Protein 3SDE (pdb70)

Organism: Homo sapiens (NCBI:txid9606)

InterPro domains:
  IPR000504 RNA recognition motif domain [PF00076] (84-148)
  IPR000504 RNA recognition motif domain [PF00076] (158-216)
  IPR000504 RNA recognition motif domain [PS50102] (82-154)
  IPR000504 RNA recognition motif domain [PS50102] (156-237)
  IPR000504 RNA recognition motif domain [SM00360] (83-150)
  IPR000504 RNA recognition motif domain [SM00360] (157-233)
  IPR012677 Nucleotide-binding alpha-beta plait domain superfamily [G3DSA:3.30.70.330] (60-156)
  IPR012677 Nucleotide-binding alpha-beta plait domain superfamily [G3DSA:3.30.70.330] (158-245)
  IPR012975 NOPS [PF08075] (229-280)
  IPR034522 PSP1, RNA recognition motif 1 [cd12586] (81-151)
  IPR034523 PSP1, RNA recognition motif 2 [cd12589] (157-236)
  IPR035979 RNA-binding domain superfamily [SSF54928] (81-215)

Nearest PDB structures (foldseek):
  3sde-assembly1_A  TM=1.004E+00  e=4.144E-51  Homo sapiens
  5ifm-assembly5_J  TM=9.246E-01  e=3.815E-40  Homo sapiens
  7uk1-assembly1_B  TM=9.643E-01  e=5.139E-39  Homo sapiens
  7lru-assembly1_B-2  TM=8.686E-01  e=4.064E-40  Homo sapiens
  3sde-assembly1_B  TM=8.858E-01  e=1.079E-37  Homo sapiens

Solvent-accessible surface area: 27074 Å² total; per-residue (Å²): 202,84,121,35,23,56,51,124,81,48,83,68,59,14,18,44,0,46,0,55,0,4,62,0,4,74,86,5,54,87,130,50,0,101,131,37,2,112,153,7,20,137,29,69,46,31,93,25,45,123,111,168,3,61,0,40,0,48,0,48,0,44,0,4,0,21,7,0,20,32,64,22,39,38,49,111,45,147,108,91,69,3,103,0,42,48,13,97,18,33,3,10,6,20,0,68,22,6,10,90,20,0,0,23,74,16,0,53,112,0,0,57,93,7,16,96,8,12,58,6,2,0,13,6,32,124,171,41,132,33,59,14,91,3,18,0,6,0,54,45,116,76,19,7,124,77,0,56,116,132,2,50,123,18,0,0,0,8,2,52,46,13,74,0,2,41,19,62,87,55,130,48,97,40,79,79,34,9,40,32,34,162,134,27,147,100,47,154,100,14,100,122,20,52,127,66,80,22,45,47,6,118,90,86,59,64,42,78,99,14,0,52,95,2,59,58,15,28,86,71,32,121,107,50,68,95,74,11,56,120,62,18,129,109,25,76,113,149,11,67,67,80,4,92,53,12,104,89,109,78,113,153,161,127,254,136,138,184,67,58,44,13,108,2,34,0,45,0,3,67,4,3,131,90,15,66,77,128,53,0,79,138,31,2,112,172,11,41,149,33,22,73,12,114,11,64,140,146,138,27,57,0,25,0,38,0,47,55,46,22,50,0,6,33,0,24,32,58,21,23,52,57,110,26,127,88,75,87,1,45,0,78,57,5,77,58,50,3,2,2,30,0,80,37,18,26,137,57,2,0,21,84,8,0,76,97,0,0,59,85,3,28,132,15,69,90,14,3,2,23,8,30,80,180,43,143,81,37,23,100,0,12,0,12,0,44,26,111,84,13,5,132,108,0,45,85,95,5,84,143,19,7,2,0,2,0,32,58,8,35,1,3,35,16,62,88,64,107,46,71,34,70,98,54,5,14,26,54,160,116,10,115,94,74,138,110,8,104,105,21,55,119,80,81,24,43,49,3,113,94,83,46,40,46,60,74,24,0,49,94,15,44,58,16,39,90,69,61,114,107,46,40,42,78,8,69,138,55,2,126,123,11,36,90,123,5,73,152,62,1,99,94,63,148

CATH classification: 3.30.70.330 (+2 more: 3.30.70.330, 6.10.250.1170)

Secondary structure (DSSP, 8-state):
-----PPTTPPSS-GGGEEEEES--TT--HHHHHHHTGGG---SEEEEETTTTEEEEE-SSHHHHHHHHHHHTT-EETTEE-EEEEPPPSSEEEEES--TT--HHHHHHHHGGGS-EEEEEEEEETTS-EEEEEEEEESSHHHHHHHHHHHHHS-EESSSS--BPEEEEPP-EESSS---GGGS---HHHHHHHTSPSEEPPTTSHHHHHHHHHHHHHHHHHHHHHHHHHHHHHHHHHHHHHHHHHHHHHHHH--/-PPSS-GGGEEEEES--TT--HHHHHHHHGGGS-EEEEEEETTTTEEEEEESSHHHHHHHHHHHTT-EETTEE-EEEEPP-TTEEEEES--TT--HHHHHHHHTTSS-EEEEEEEEETTS-EEEEEEEEESSHHHHHHHHHHHHHS-EESSSS----EEEEPP-EE-SS---GGGS--SHHHHHHTSSPSEEPPTTSHHHHHHHHHHHHHHHHHHHHHHHHHHHHHHHHHHHHHHHHH-

GO terms:
  GO:0005515 protein binding (F, IPI)
  GO:0042382 paraspeckles (C, IDA)
  GO:0003723 RNA binding (F, IDA)
  GO:0140694 membraneless organelle assembly (P, IDA)
  GO:0002218 activation of innate immune response (P, IDA)
  GO:0016607 nuclear speck (C, EXP)
  GO:0001650 fibrillar center (C, IDA)
  GO:0005654 nucleoplasm (C, IDA)
  GO:0042382 paraspeckles (C, IPI)
  GO:0003723 RNA binding (F, HDA)

Structure (mmCIF, N/CA/C/O backbone):
data_3SDE
#
_entry.id   3SDE
#
_cell.length_a   90.900
_cell.length_b   67.180
_cell.length_c   94.080
_cell.angle_alpha   90.00
_cell.angle_beta   99.96
_cell.angle_gamma   90.00
#
_symmetry.space_group_name_H-M   'C 1 2 1'
#
loop_
_entity.id
_entity.type
_entity.pdbx_description
1 polymer 'Paraspeckle component 1'
2 polymer 'Non-POU domain-containing octamer-binding protein'
3 non-polymer 1,2-ETHANEDIOL
4 water water
#
loop_
_atom_site.group_PDB
_atom_site.id
_atom_site.type_symbol
_atom_site.label_atom_id
_atom_site.label_alt_id
_atom_site.label_comp_id
_atom_site.label_asym_id
_atom_site.label_entity_id
_atom_site.label_seq_id
_atom_site.pdbx_PDB_ins_code
_atom_site.Cartn_x
_atom_site.Cartn_y
_atom_site.Cartn_z
_atom_site.occupancy
_atom_site.B_iso_or_equiv
_atom_site.auth_seq_id
_atom_site.auth_comp_id
_atom_site.auth_asym_id
_atom_site.auth_atom_id
_atom_site.pdbx_PDB_model_num
ATOM 1 N N . ASP A 1 7 ? 31.960 63.399 3.943 1.00 45.94 66 ASP A N 1
ATOM 2 C CA . ASP A 1 7 ? 32.019 61.974 4.238 1.00 44.42 66 ASP A CA 1
ATOM 3 C C . ASP A 1 7 ? 33.321 61.606 4.945 1.00 43.40 66 ASP A C 1
ATOM 4 O O . ASP A 1 7 ? 34.409 62.053 4.565 1.00 42.98 66 ASP A O 1
ATOM 9 N N . ILE A 1 8 ? 33.177 60.781 5.981 1.00 34.71 67 ILE A N 1
ATOM 10 C CA . ILE A 1 8 ? 34.240 60.312 6.859 1.00 32.86 67 ILE A CA 1
ATOM 11 C C . ILE A 1 8 ? 34.749 58.938 6.402 1.00 35.03 67 ILE A C 1
ATOM 12 O O . ILE A 1 8 ? 33.982 58.087 5.961 1.00 33.63 67 ILE A O 1
ATOM 17 N N . LYS A 1 9 ? 36.054 58.729 6.515 1.00 32.06 68 LYS A N 1
ATOM 18 C CA . LYS A 1 9 ? 36.683 57.451 6.179 1.00 30.97 68 LYS A CA 1
ATOM 19 C C . LYS A 1 9 ? 36.187 56.357 7.162 1.00 32.52 68 LYS A C 1
ATOM 20 O O . LYS A 1 9 ? 35.925 56.660 8.333 1.00 30.91 68 LYS A O 1
ATOM 26 N N . SER A 1 10 ? 36.042 55.113 6.693 1.00 27.32 69 SER A N 1
ATOM 27 C CA . SER A 1 10 ? 35.630 54.008 7.575 1.00 26.63 69 SER A CA 1
ATOM 28 C C . SER A 1 10 ? 36.795 53.435 8.362 1.00 30.48 69 SER A C 1
ATOM 29 O O . SER A 1 10 ? 36.588 52.889 9.447 1.00 30.59 69 SER A O 1
ATOM 32 N N . PHE A 1 11 ? 38.019 53.499 7.791 1.00 24.88 70 PHE A N 1
ATOM 33 C CA . PHE A 1 11 ? 39.216 52.903 8.364 1.00 24.11 70 PHE A CA 1
ATOM 34 C C . PHE A 1 11 ? 39.061 51.402 8.572 1.00 25.85 70 PHE A C 1
ATOM 35 O O . PHE A 1 11 ? 39.690 50.828 9.450 1.00 23.73 70 PHE A O 1
ATOM 43 N N . LEU A 1 12 ? 38.243 50.741 7.720 1.00 23.66 71 LEU A N 1
ATOM 44 C CA . LEU A 1 12 ? 38.058 49.312 7.837 1.00 22.98 71 LEU A CA 1
ATOM 45 C C . LEU A 1 12 ? 39.347 48.642 7.411 1.00 29.09 71 LEU A C 1
ATOM 46 O O . LEU A 1 12 ? 40.000 49.126 6.491 1.00 30.44 71 LEU A O 1
ATOM 51 N N . LYS A 1 13 ? 39.742 47.575 8.098 1.00 25.39 72 LYS A N 1
ATOM 52 C CA . LYS A 1 13 ? 40.958 46.833 7.744 1.00 24.20 72 LYS A CA 1
ATOM 53 C C . LYS A 1 13 ? 40.589 45.747 6.711 1.00 30.23 72 LYS A C 1
ATOM 54 O O . LYS A 1 13 ? 39.398 45.424 6.590 1.00 27.95 72 LYS A O 1
ATOM 60 N N . PRO A 1 14 ? 41.561 45.176 5.941 1.00 30.39 73 PRO A N 1
ATOM 61 C CA . PRO A 1 14 ? 41.194 44.115 4.975 1.00 31.03 73 PRO A CA 1
ATOM 62 C C . PRO A 1 14 ? 40.507 42.929 5.652 1.00 32.63 73 PRO A C 1
ATOM 63 O O . PRO A 1 14 ? 41.040 42.380 6.626 1.00 32.62 73 PRO A O 1
ATOM 67 N N . GLY A 1 15 ? 39.326 42.587 5.156 1.00 30.13 74 GLY A N 1
ATOM 68 C CA . GLY A 1 15 ? 38.510 41.463 5.628 1.00 30.81 74 GLY A CA 1
ATOM 69 C C . GLY A 1 15 ? 37.712 41.733 6.889 1.00 34.42 74 GLY A C 1
ATOM 70 O O . GLY A 1 15 ? 37.070 40.820 7.430 1.00 33.51 74 GLY A O 1
ATOM 71 N N . GLU A 1 16 ? 37.799 42.975 7.425 1.00 28.93 75 GLU A N 1
ATOM 72 C CA . GLU A 1 16 ? 37.096 43.306 8.664 1.00 27.31 75 GLU A CA 1
ATOM 73 C C . GLU A 1 16 ? 35.594 43.425 8.447 1.00 26.80 75 GLU A C 1
ATOM 74 O O . GLU A 1 16 ? 35.161 44.110 7.516 1.00 26.24 75 GLU A O 1
ATOM 80 N N . LYS A 1 17 ? 34.801 42.802 9.324 1.00 23.98 76 LYS A N 1
ATOM 81 C CA . LYS A 1 17 ? 33.333 42.932 9.297 1.00 24.10 76 LYS A CA 1
ATOM 82 C C . LYS A 1 17 ? 32.946 44.271 9.947 1.00 30.14 76 LYS A C 1
ATOM 83 O O . LYS A 1 17 ? 33.693 44.766 10.799 1.00 31.67 76 LYS A O 1
ATOM 89 N N . THR A 1 18 ? 31.822 44.884 9.529 1.00 24.49 77 THR A N 1
ATOM 90 C CA . THR A 1 18 ? 31.462 46.209 10.035 1.00 24.76 77 THR A CA 1
ATOM 91 C C . THR A 1 18 ? 30.602 46.130 11.262 1.00 28.50 77 THR A C 1
ATOM 92 O O . THR A 1 18 ? 29.833 45.181 11.378 1.00 26.91 77 THR A O 1
ATOM 96 N N . TYR A 1 19 ? 30.640 47.178 12.116 1.00 25.10 78 TYR A N 1
ATOM 97 C CA . TYR A 1 19 ? 29.767 47.275 13.277 1.00 25.89 78 TYR A CA 1
ATOM 98 C C . TYR A 1 19 ? 29.739 45.973 14.097 1.00 29.11 78 TYR A C 1
ATOM 99 O O . TYR A 1 19 ? 28.678 45.445 14.425 1.00 28.48 78 TYR A O 1
ATOM 108 N N . THR A 1 20 ? 30.913 45.462 14.427 1.00 25.58 79 THR A N 1
ATOM 109 C CA . THR A 1 20 ? 30.990 44.251 15.258 1.00 25.27 79 THR A CA 1
ATOM 110 C C . THR A 1 20 ? 30.986 44.622 16.746 1.00 26.63 79 THR A C 1
ATOM 111 O O . THR A 1 20 ? 31.005 45.805 17.092 1.00 23.13 79 THR A O 1
ATOM 115 N N . GLN A 1 21 ? 31.018 43.612 17.654 1.00 25.15 80 GLN A N 1
ATOM 116 C CA . GLN A 1 21 ? 31.075 43.979 19.071 1.00 25.84 80 GLN A CA 1
ATOM 117 C C . GLN A 1 21 ? 32.414 44.616 19.393 1.00 28.42 80 GLN A C 1
ATOM 118 O O . GLN A 1 21 ? 32.516 45.388 20.340 1.00 27.88 80 GLN A O 1
ATOM 124 N N . ARG A 1 22 ? 33.436 44.359 18.552 1.00 25.05 81 ARG A N 1
ATOM 125 C CA . ARG A 1 22 ? 34.758 44.951 18.759 1.00 26.01 81 ARG A CA 1
ATOM 126 C C . ARG A 1 22 ? 34.754 46.448 18.441 1.00 27.84 81 ARG A C 1
ATOM 127 O O . ARG A 1 22 ? 35.737 47.130 18.731 1.00 28.24 81 ARG A O 1
ATOM 135 N N . CYS A 1 23 ? 33.638 46.960 17.861 1.00 22.69 82 CYS A N 1
ATOM 136 C CA . CYS A 1 23 ? 33.450 48.366 17.505 1.00 22.26 82 CYS A CA 1
ATOM 137 C C . CYS A 1 23 ? 32.577 49.097 18.562 1.00 25.43 82 CYS A C 1
ATOM 138 O O . CYS A 1 23 ? 32.181 50.253 18.362 1.00 24.88 82 CYS A O 1
ATOM 141 N N . ARG A 1 24 ? 32.198 48.388 19.600 1.00 22.75 83 ARG A N 1
ATOM 142 C CA . ARG A 1 24 ? 31.230 48.880 20.570 1.00 22.71 83 ARG A CA 1
ATOM 143 C C . ARG A 1 24 ? 31.919 49.457 21.746 1.00 25.69 83 ARG A C 1
ATOM 144 O O . ARG A 1 24 ? 32.829 48.842 22.341 1.00 24.35 83 ARG A O 1
ATOM 152 N N . LEU A 1 25 ? 31.488 50.659 22.087 1.00 21.04 84 LEU A N 1
ATOM 153 C CA . LEU A 1 25 ? 32.068 51.392 23.187 1.00 21.17 84 LEU A CA 1
ATOM 154 C C . LEU A 1 25 ? 31.086 51.586 24.274 1.00 26.54 84 LEU A C 1
ATOM 155 O O . LEU A 1 25 ? 29.945 51.950 24.006 1.00 25.62 84 LEU A O 1
ATOM 160 N N . PHE A 1 26 ? 31.555 51.388 25.511 1.00 23.70 85 PHE A N 1
ATOM 161 C CA . PHE A 1 26 ? 30.836 51.706 26.732 1.00 23.61 85 PHE A CA 1
ATOM 162 C C . PHE A 1 26 ? 31.246 53.155 27.038 1.00 27.48 85 PHE A C 1
ATOM 163 O O . PHE A 1 26 ? 32.429 53.506 26.944 1.00 25.55 85 PHE A O 1
ATOM 171 N N . VAL A 1 27 ? 30.271 53.991 27.416 1.00 24.93 86 VAL A N 1
ATOM 172 C CA . VAL A 1 27 ? 30.545 55.396 27.781 1.00 23.57 86 VAL A CA 1
ATOM 173 C C . VAL A 1 27 ? 29.878 55.624 29.140 1.00 29.04 86 VAL A C 1
ATOM 174 O O . VAL A 1 27 ? 28.657 55.496 29.237 1.00 29.41 86 VAL A O 1
ATOM 178 N N . GLY A 1 28 ? 30.671 55.966 30.148 1.00 27.60 87 GLY A N 1
ATOM 179 C CA . GLY A 1 28 ? 30.203 56.227 31.503 1.00 28.35 87 GLY A CA 1
ATOM 180 C C . GLY A 1 28 ? 30.487 57.636 32.002 1.00 34.25 87 GLY A C 1
ATOM 181 O O . GLY A 1 28 ? 31.290 58.372 31.410 1.00 33.09 87 GLY A O 1
ATOM 182 N N . ASN A 1 29 ? 29.852 57.987 33.144 1.00 32.99 88 ASN A N 1
ATOM 183 C CA . ASN A 1 29 ? 29.988 59.274 33.845 1.00 33.60 88 ASN A CA 1
ATOM 184 C C . ASN A 1 29 ? 29.421 60.440 33.034 1.00 37.73 88 ASN A C 1
ATOM 185 O O . ASN A 1 29 ? 29.914 61.568 33.102 1.00 39.40 88 ASN A O 1
ATOM 190 N N . LEU A 1 30 ? 28.342 60.176 32.302 1.00 32.76 89 LEU A N 1
ATOM 191 C CA . LEU A 1 30 ? 27.694 61.193 31.495 1.00 33.36 89 LEU A CA 1
ATOM 192 C C . LEU A 1 30 ? 26.845 62.158 32.384 1.00 43.80 89 LEU A C 1
ATOM 193 O O . LEU A 1 30 ? 26.303 61.721 33.401 1.00 43.79 89 LEU A O 1
ATOM 198 N N . PRO A 1 31 ? 26.663 63.447 32.008 1.00 45.22 90 PRO A N 1
ATOM 199 C CA . PRO A 1 31 ? 25.749 64.319 32.793 1.00 45.89 90 PRO A CA 1
ATOM 200 C C . PRO A 1 31 ? 24.311 63.766 32.792 1.00 51.62 90 PRO A C 1
ATOM 201 O O . PRO A 1 31 ? 23.936 63.133 31.814 1.00 49.50 90 PRO A O 1
ATOM 205 N N . THR A 1 32 ? 23.497 63.987 33.857 1.00 51.91 91 THR A N 1
ATOM 206 C CA . THR A 1 32 ? 22.113 63.459 33.874 1.00 53.20 91 THR A CA 1
ATOM 207 C C . THR A 1 32 ? 21.189 64.204 32.888 1.00 59.47 91 THR A C 1
ATOM 208 O O . THR A 1 32 ? 20.160 63.670 32.457 1.00 59.06 91 THR A O 1
ATOM 212 N N . ASP A 1 33 ? 21.631 65.403 32.461 1.00 57.87 92 ASP A N 1
ATOM 213 C CA . ASP A 1 33 ? 20.979 66.256 31.470 1.00 57.61 92 ASP A CA 1
ATOM 214 C C . ASP A 1 33 ? 21.213 65.746 30.026 1.00 59.71 92 ASP A C 1
ATOM 215 O O . ASP A 1 33 ? 20.655 66.323 29.082 1.00 59.11 92 ASP A O 1
ATOM 220 N N . ILE A 1 34 ? 22.012 64.649 29.866 1.00 53.51 93 ILE A N 1
ATOM 221 C CA . ILE A 1 34 ? 22.366 64.023 28.581 1.00 51.45 93 ILE A CA 1
ATOM 222 C C . ILE A 1 34 ? 21.173 63.613 27.748 1.00 51.38 93 ILE A C 1
ATOM 223 O O . ILE A 1 34 ? 20.331 62.841 28.203 1.00 51.93 93 ILE A O 1
ATOM 228 N N . THR A 1 35 ? 21.089 64.131 26.529 1.00 45.47 94 THR A N 1
ATOM 229 C CA . THR A 1 35 ? 20.008 63.714 25.632 1.00 44.03 94 THR A CA 1
ATOM 230 C C . THR A 1 35 ? 20.621 62.730 24.639 1.00 45.03 94 THR A C 1
ATOM 231 O O . THR A 1 35 ? 21.839 62.747 24.454 1.00 42.43 94 THR A O 1
ATOM 235 N N . GLU A 1 36 ? 19.782 61.890 23.989 1.00 42.32 95 GLU A N 1
ATOM 236 C CA . GLU A 1 36 ? 20.221 60.920 22.999 1.00 42.23 95 GLU A CA 1
ATOM 237 C C . GLU A 1 36 ? 20.853 61.638 21.819 1.00 46.27 95 GLU A C 1
ATOM 238 O O . GLU A 1 36 ? 21.839 61.137 21.264 1.00 43.41 95 GLU A O 1
ATOM 244 N N . GLU A 1 37 ? 20.308 62.843 21.460 1.00 43.48 96 GLU A N 1
ATOM 245 C CA . GLU A 1 37 ? 20.817 63.658 20.355 1.00 42.69 96 GLU A CA 1
ATOM 246 C C . GLU A 1 37 ? 22.202 64.215 20.670 1.00 43.34 96 GLU A C 1
ATOM 247 O O . GLU A 1 37 ? 23.054 64.237 19.779 1.00 41.56 96 GLU A O 1
ATOM 253 N N . ASP A 1 38 ? 22.426 64.676 21.929 1.00 39.41 97 ASP A N 1
ATOM 254 C CA . ASP A 1 38 ? 23.713 65.215 22.362 1.00 39.19 97 ASP A CA 1
ATOM 255 C C . ASP A 1 38 ? 24.757 64.099 22.440 1.00 39.90 97 ASP A C 1
ATOM 256 O O . ASP A 1 38 ? 25.949 64.358 22.210 1.00 38.59 97 ASP A O 1
ATOM 261 N N . PHE A 1 39 ? 24.310 62.880 22.821 1.00 34.16 98 PHE A N 1
ATOM 262 C CA . PHE A 1 39 ? 25.166 61.684 22.941 1.00 33.02 98 PHE A CA 1
ATOM 263 C C . PHE A 1 39 ? 25.674 61.289 21.565 1.00 37.08 98 PHE A C 1
ATOM 264 O O . PHE A 1 39 ? 26.876 61.037 21.404 1.00 37.25 98 PHE A O 1
ATOM 272 N N . LYS A 1 40 ? 24.770 61.323 20.557 1.00 32.94 99 LYS A N 1
ATOM 273 C CA . LYS A 1 40 ? 25.127 61.050 19.167 1.00 33.39 99 LYS A CA 1
ATOM 274 C C . LYS A 1 40 ? 26.096 62.110 18.678 1.00 38.11 99 LYS A C 1
ATOM 275 O O . LYS A 1 40 ? 27.071 61.801 17.990 1.00 37.38 99 LYS A O 1
ATOM 281 N N . ARG A 1 41 ? 25.849 63.363 19.092 1.00 35.74 100 ARG A N 1
ATOM 282 C CA . ARG A 1 41 ? 26.627 64.526 18.698 1.00 35.92 100 ARG A CA 1
ATOM 283 C C . ARG A 1 41 ? 28.082 64.387 19.112 1.00 38.26 100 ARG A C 1
ATOM 284 O O . ARG A 1 41 ? 28.973 64.712 18.329 1.00 35.60 100 ARG A O 1
ATOM 292 N N . LEU A 1 42 ? 28.315 63.872 20.329 1.00 35.30 101 LEU A N 1
ATOM 293 C CA . LEU A 1 42 ? 29.657 63.648 20.873 1.00 34.72 101 LEU A CA 1
ATOM 294 C C . LEU A 1 42 ? 30.514 62.810 19.930 1.00 33.18 101 LEU A C 1
ATOM 295 O O . LEU A 1 42 ? 31.704 63.108 19.781 1.00 31.58 101 LEU A O 1
ATOM 300 N N . PHE A 1 43 ? 29.888 61.827 19.240 1.00 25.74 102 PHE A N 1
ATOM 301 C CA . PHE A 1 43 ? 30.577 60.873 18.371 1.00 26.38 102 PHE A CA 1
ATOM 302 C C . PHE A 1 43 ? 30.412 61.097 16.880 1.00 33.11 102 PHE A C 1
ATOM 303 O O . PHE A 1 43 ? 30.912 60.289 16.095 1.00 30.37 102 PHE A O 1
ATOM 311 N N . GLU A 1 44 ? 29.773 62.219 16.482 1.00 31.45 103 GLU A N 1
ATOM 312 C CA . GLU A 1 44 ? 29.487 62.547 15.083 1.00 30.70 103 GLU A CA 1
ATOM 313 C C . GLU A 1 44 ? 30.669 62.452 14.121 1.00 32.97 103 GLU A C 1
ATOM 314 O O . GLU A 1 44 ? 30.494 62.044 12.965 1.00 31.94 103 GLU A O 1
ATOM 320 N N . ARG A 1 45 ? 31.865 62.805 14.615 1.00 29.00 104 ARG A N 1
ATOM 321 C CA . ARG A 1 45 ? 33.126 62.800 13.852 1.00 29.58 104 ARG A CA 1
ATOM 322 C C . ARG A 1 45 ? 33.609 61.412 13.455 1.00 32.93 104 ARG A C 1
ATOM 323 O O . ARG A 1 45 ? 34.505 61.279 12.619 1.00 32.69 104 ARG A O 1
ATOM 331 N N . TYR A 1 46 ? 33.026 60.376 14.074 1.00 28.67 105 TYR A N 1
ATOM 332 C CA . TYR A 1 46 ? 33.418 58.982 13.862 1.00 27.21 105 TYR A CA 1
ATOM 333 C C . TYR A 1 46 ? 32.477 58.204 12.976 1.00 31.19 105 TYR A C 1
ATOM 334 O O . TYR A 1 46 ? 32.491 56.980 12.986 1.00 30.74 105 TYR A O 1
ATOM 343 N N . GLY A 1 47 ? 31.698 58.935 12.179 1.00 28.73 106 GLY A N 1
ATOM 344 C CA . GLY A 1 47 ? 30.762 58.383 11.218 1.00 28.52 106 GLY A CA 1
ATOM 345 C C . GLY A 1 47 ? 29.455 57.904 11.813 1.00 33.32 106 GLY A C 1
ATOM 346 O O . GLY A 1 47 ? 29.241 58.007 13.019 1.00 33.22 106 GLY A O 1
ATOM 347 N N . GLU A 1 48 ? 28.596 57.339 10.959 1.00 30.19 107 GLU A N 1
ATOM 348 C CA . GLU A 1 48 ? 27.283 56.825 11.375 1.00 31.23 107 GLU A CA 1
ATOM 349 C C . GLU A 1 48 ? 27.389 55.693 12.424 1.00 30.34 107 GLU A C 1
ATOM 350 O O . GLU A 1 48 ? 28.086 54.713 12.155 1.00 27.71 107 GLU A O 1
ATOM 356 N N . PRO A 1 49 ? 26.634 55.741 13.555 1.00 28.36 108 PRO A N 1
ATOM 357 C CA . PRO A 1 49 ? 26.656 54.599 14.496 1.00 28.35 108 PRO A CA 1
ATOM 358 C C . PRO A 1 49 ? 25.548 53.590 14.166 1.00 33.92 108 PRO A C 1
ATOM 359 O O . PRO A 1 49 ? 24.557 53.991 13.577 1.00 35.13 108 PRO A O 1
ATOM 363 N N . SER A 1 50 ? 25.667 52.307 14.538 1.00 29.29 109 SER A N 1
ATOM 364 C CA . SER A 1 50 ? 24.577 51.364 14.217 1.00 29.61 109 SER A CA 1
ATOM 365 C C . SER A 1 50 ? 23.689 51.082 15.438 1.00 37.83 109 SER A C 1
ATOM 366 O O . SER A 1 50 ? 22.562 50.584 15.310 1.00 39.10 109 SER A O 1
ATOM 369 N N . GLU A 1 51 ? 24.246 51.333 16.613 1.00 34.36 110 GLU A N 1
ATOM 370 C CA . GLU A 1 51 ? 23.605 51.131 17.896 1.00 34.86 110 GLU A CA 1
ATOM 371 C C . GLU A 1 51 ? 23.893 52.386 18.691 1.00 34.39 110 GLU A C 1
ATOM 372 O O . GLU A 1 51 ? 25.016 52.916 18.660 1.00 33.60 110 GLU A O 1
ATOM 378 N N . VAL A 1 52 ? 22.874 52.904 19.331 1.00 27.18 111 VAL A N 1
ATOM 379 C CA . VAL A 1 52 ? 23.004 54.061 20.203 1.00 28.76 111 VAL A CA 1
ATOM 380 C C . VAL A 1 52 ? 22.058 53.758 21.348 1.00 35.75 111 VAL A C 1
ATOM 381 O O . VAL A 1 52 ? 20.880 53.454 21.118 1.00 35.44 111 VAL A O 1
ATOM 385 N N . PHE A 1 53 ? 22.605 53.705 22.552 1.00 32.34 112 PHE A N 1
ATOM 386 C CA . PHE A 1 53 ? 21.809 53.436 23.748 1.00 32.28 112 PHE A CA 1
ATOM 387 C C . PHE A 1 53 ? 22.288 54.400 24.785 1.00 35.74 112 PHE A C 1
ATOM 388 O O . PHE A 1 53 ? 23.491 54.629 24.918 1.00 33.97 112 PHE A O 1
ATOM 396 N N . ILE A 1 54 ? 21.347 54.976 25.517 1.00 33.37 113 ILE A N 1
ATOM 397 C CA . ILE A 1 54 ? 21.665 55.878 26.588 1.00 34.90 113 ILE A CA 1
ATOM 398 C C . ILE A 1 54 ? 20.709 55.674 27.759 1.00 37.51 113 ILE A C 1
ATOM 399 O O . ILE A 1 54 ? 19.492 55.639 27.564 1.00 35.00 113 ILE A O 1
ATOM 404 N N . ASN A 1 55 ? 21.268 55.519 28.970 1.00 33.37 114 ASN A N 1
ATOM 405 C CA . ASN A 1 55 ? 20.441 55.445 30.160 1.00 33.15 114 ASN A CA 1
ATOM 406 C C . ASN A 1 55 ? 20.720 56.763 30.892 1.00 37.85 114 ASN A C 1
ATOM 407 O O . ASN A 1 55 ? 21.717 56.900 31.603 1.00 36.71 114 ASN A O 1
ATOM 412 N N . ARG A 1 56 ? 19.853 57.761 30.636 1.00 35.78 115 ARG A N 1
ATOM 413 C CA . ARG A 1 56 ? 19.986 59.129 31.122 1.00 36.41 115 ARG A CA 1
ATOM 414 C C . ARG A 1 56 ? 20.165 59.267 32.627 1.00 40.35 115 ARG A C 1
ATOM 415 O O . ARG A 1 56 ? 21.064 59.979 33.075 1.00 38.74 115 ARG A O 1
ATOM 423 N N . ASP A 1 57 ? 19.325 58.571 33.396 1.00 38.34 116 ASP A N 1
ATOM 424 C CA . ASP A 1 57 ? 19.321 58.583 34.858 1.00 38.35 116 ASP A CA 1
ATOM 425 C C . ASP A 1 57 ? 20.560 57.908 35.441 1.00 43.39 116 ASP A C 1
ATOM 426 O O . ASP A 1 57 ? 21.016 58.277 36.536 1.00 44.41 116 ASP A O 1
ATOM 431 N N . ARG A 1 58 ? 21.066 56.867 34.752 1.00 37.70 117 ARG A N 1
ATOM 432 C CA . ARG A 1 58 ? 22.244 56.142 35.226 1.00 36.20 117 ARG A CA 1
ATOM 433 C C . ARG A 1 58 ? 23.556 56.714 34.692 1.00 38.74 117 ARG A C 1
ATOM 434 O O . ARG A 1 58 ? 24.624 56.397 35.211 1.00 39.40 117 ARG A O 1
ATOM 442 N N . GLY A 1 59 ? 23.452 57.620 33.727 1.00 33.37 118 GLY A N 1
ATOM 443 C CA . GLY A 1 59 ? 24.598 58.326 33.172 1.00 32.31 118 GLY A CA 1
ATOM 444 C C . GLY A 1 59 ? 25.566 57.459 32.399 1.00 34.01 118 GLY A C 1
ATOM 445 O O . GLY A 1 59 ? 26.766 57.672 32.488 1.00 34.02 118 GLY A O 1
ATOM 446 N N . PHE A 1 60 ? 25.052 56.472 31.637 1.00 29.84 119 PHE A N 1
ATOM 447 C CA . PHE A 1 60 ? 25.895 55.636 30.778 1.00 28.00 119 PHE A CA 1
ATOM 448 C C . PHE A 1 60 ? 25.201 55.311 29.491 1.00 30.09 119 PHE A C 1
ATOM 449 O O . PHE A 1 60 ? 23.981 55.442 29.393 1.00 30.33 119 PHE A O 1
ATOM 457 N N . GLY A 1 61 ? 25.982 54.853 28.513 1.00 24.27 120 GLY A N 1
ATOM 458 C CA . GLY A 1 61 ? 25.471 54.516 27.196 1.00 23.61 120 GLY A CA 1
ATOM 459 C C . GLY A 1 61 ? 26.405 53.632 26.393 1.00 27.04 120 GLY A C 1
ATOM 460 O O . GLY A 1 61 ? 27.499 53.290 26.860 1.00 25.83 120 GLY A O 1
ATOM 461 N N . PHE A 1 62 ? 25.920 53.160 25.245 1.00 23.17 121 PHE A N 1
ATOM 462 C CA . PHE A 1 62 ? 26.694 52.353 24.313 1.00 23.67 121 PHE A CA 1
ATOM 463 C C . PHE A 1 62 ? 26.593 52.984 22.940 1.00 28.60 121 PHE A C 1
ATOM 464 O O . PHE A 1 62 ? 25.568 53.569 22.596 1.00 27.04 121 PHE A O 1
ATOM 472 N N . ILE A 1 63 ? 27.664 52.855 22.152 1.00 24.42 122 ILE A N 1
ATOM 473 C CA . ILE A 1 63 ? 27.684 53.328 20.766 1.00 22.87 122 ILE A CA 1
ATOM 474 C C . ILE A 1 63 ? 28.544 52.368 19.989 1.00 25.95 122 ILE A C 1
ATOM 475 O O . ILE A 1 63 ? 29.564 51.917 20.494 1.00 24.48 122 ILE A O 1
ATOM 480 N N . ARG A 1 64 ? 28.083 51.992 18.809 1.00 23.50 123 ARG A N 1
ATOM 481 C CA . ARG A 1 64 ? 28.827 51.089 17.959 1.00 23.24 123 ARG A CA 1
ATOM 482 C C . ARG A 1 64 ? 29.231 51.832 16.734 1.00 26.82 123 ARG A C 1
ATOM 483 O O . ARG A 1 64 ? 28.362 52.378 16.037 1.00 24.47 123 ARG A O 1
ATOM 491 N N . LEU A 1 65 ? 30.541 51.810 16.425 1.00 25.81 124 LEU A N 1
ATOM 492 C CA . LEU A 1 65 ? 31.080 52.483 15.237 1.00 25.73 124 LEU A CA 1
ATOM 493 C C . LEU A 1 65 ? 31.348 51.509 14.114 1.00 26.15 124 LEU A C 1
ATOM 494 O O . LEU A 1 65 ? 31.181 50.318 14.327 1.00 24.38 124 LEU A O 1
ATOM 499 N N . GLU A 1 66 ? 31.664 51.979 12.876 1.00 22.20 125 GLU A N 1
ATOM 500 C CA . GLU A 1 66 ? 31.770 51.051 11.751 1.00 20.60 125 GLU A CA 1
ATOM 501 C C . GLU A 1 66 ? 32.935 50.081 11.814 1.00 23.82 125 GLU A C 1
ATOM 502 O O . GLU A 1 66 ? 32.848 48.977 11.306 1.00 23.08 125 GLU A O 1
ATOM 508 N N . SER A 1 67 ? 34.075 50.561 12.301 1.00 21.98 126 SER A N 1
ATOM 509 C CA . SER A 1 67 ? 35.287 49.778 12.311 1.00 21.53 126 SER A CA 1
ATOM 510 C C . SER A 1 67 ? 35.966 49.817 13.681 1.00 24.24 126 SER A C 1
ATOM 511 O O . SER A 1 67 ? 35.661 50.687 14.527 1.00 24.54 126 SER A O 1
ATOM 514 N N . ARG A 1 68 ? 36.873 48.874 13.903 1.00 20.44 127 ARG A N 1
ATOM 515 C CA . ARG A 1 68 ? 37.659 48.849 15.144 1.00 21.86 127 ARG A CA 1
ATOM 516 C C . ARG A 1 68 ? 38.486 50.129 15.226 1.00 24.05 127 ARG A C 1
ATOM 517 O O . ARG A 1 68 ? 38.600 50.690 16.321 1.00 22.75 127 ARG A O 1
ATOM 525 N N . THR A 1 69 ? 39.094 50.581 14.090 1.00 21.12 128 THR A N 1
ATOM 526 C CA . THR A 1 69 ? 39.919 51.802 14.086 1.00 21.36 128 THR A CA 1
ATOM 527 C C . THR A 1 69 ? 39.173 53.075 14.510 1.00 24.18 128 THR A C 1
ATOM 528 O O . THR A 1 69 ? 39.697 53.856 15.302 1.00 22.18 128 THR A O 1
ATOM 532 N N . LEU A 1 70 ? 37.958 53.258 14.020 1.00 21.76 129 LEU A N 1
ATOM 533 C CA . LEU A 1 70 ? 37.151 54.410 14.405 1.00 21.96 129 LEU A CA 1
ATOM 534 C C . LEU A 1 70 ? 36.844 54.332 15.873 1.00 25.04 129 LEU A C 1
ATOM 535 O O . LEU A 1 70 ? 36.858 55.371 16.527 1.00 24.22 129 LEU A O 1
ATOM 540 N N . ALA A 1 71 ? 36.583 53.113 16.401 1.00 20.98 130 ALA A N 1
ATOM 541 C CA . ALA A 1 71 ? 36.269 53.009 17.839 1.00 21.04 130 ALA A CA 1
ATOM 542 C C . ALA A 1 71 ? 37.527 53.324 18.692 1.00 25.08 130 ALA A C 1
ATOM 543 O O . ALA A 1 71 ? 37.404 53.999 19.704 1.00 23.81 130 ALA A O 1
ATOM 545 N N . GLU A 1 72 ? 38.720 52.866 18.262 1.00 22.25 131 GLU A N 1
ATOM 546 C CA . GLU A 1 72 ? 40.005 53.192 18.936 1.00 23.65 131 GLU A CA 1
ATOM 547 C C . GLU A 1 72 ? 40.275 54.690 18.921 1.00 25.49 131 GLU A C 1
ATOM 548 O O . GLU A 1 72 ? 40.742 55.253 19.931 1.00 25.22 131 GLU A O 1
ATOM 554 N N . ILE A 1 73 ? 39.978 55.348 17.783 1.00 21.56 132 ILE A N 1
ATOM 555 C CA . ILE A 1 73 ? 40.136 56.800 17.646 1.00 21.39 132 ILE A CA 1
ATOM 556 C C . ILE A 1 73 ? 39.190 57.520 18.584 1.00 27.91 132 ILE A C 1
ATOM 557 O O . ILE A 1 73 ? 39.629 58.401 19.321 1.00 27.49 132 ILE A O 1
ATOM 562 N N . ALA A 1 74 ? 37.892 57.185 18.521 1.00 24.55 133 ALA A N 1
ATOM 563 C CA . ALA A 1 74 ? 36.892 57.826 19.387 1.00 25.41 133 ALA A CA 1
ATOM 564 C C . ALA A 1 74 ? 37.284 57.686 20.866 1.00 28.04 133 ALA A C 1
ATOM 565 O O . ALA A 1 74 ? 37.218 58.658 21.614 1.00 26.85 133 ALA A O 1
ATOM 567 N N . LYS A 1 75 ? 37.675 56.467 21.285 1.00 22.89 134 LYS A N 1
ATOM 568 C CA . LYS A 1 75 ? 38.125 56.230 22.655 1.00 22.26 134 LYS A CA 1
ATOM 569 C C . LYS A 1 75 ? 39.341 57.075 23.008 1.00 28.45 134 LYS A C 1
ATOM 570 O O . LYS A 1 75 ? 39.321 57.719 24.056 1.00 26.98 134 LYS A O 1
ATOM 576 N N . ALA A 1 76 ? 40.404 57.074 22.155 1.00 26.67 135 ALA A N 1
ATOM 577 C CA . ALA A 1 76 ? 41.634 57.843 22.390 1.00 27.10 135 ALA A CA 1
ATOM 578 C C . ALA A 1 76 ? 41.329 59.328 22.531 1.00 31.76 135 ALA A C 1
ATOM 579 O O . ALA A 1 76 ? 41.850 59.967 23.440 1.00 33.46 135 ALA A O 1
ATOM 581 N N . GLU A 1 77 ? 40.471 59.867 21.657 1.00 26.36 136 GLU A N 1
ATOM 582 C CA . GLU A 1 77 ? 40.135 61.281 21.654 1.00 26.53 136 GLU A CA 1
ATOM 583 C C . GLU A 1 77 ? 39.171 61.714 22.753 1.00 34.04 136 GLU A C 1
ATOM 584 O O . GLU A 1 77 ? 39.343 62.797 23.300 1.00 34.37 136 GLU A O 1
ATOM 590 N N . LEU A 1 78 ? 38.126 60.918 23.033 1.00 30.25 137 LEU A N 1
ATOM 591 C CA . LEU A 1 78 ? 37.091 61.339 23.982 1.00 30.39 137 LEU A CA 1
ATOM 592 C C . LEU A 1 78 ? 37.223 60.869 25.420 1.00 33.07 137 LEU A C 1
ATOM 593 O O . LEU A 1 78 ? 36.570 61.431 26.311 1.00 34.36 137 LEU A O 1
ATOM 598 N N . ASP A 1 79 ? 38.033 59.844 25.675 1.00 27.30 138 ASP A N 1
ATOM 599 C CA . ASP A 1 79 ? 38.143 59.354 27.045 1.00 27.58 138 ASP A CA 1
ATOM 600 C C . ASP A 1 79 ? 38.739 60.429 27.959 1.00 35.62 138 ASP A C 1
ATOM 601 O O . ASP A 1 79 ? 39.823 60.928 27.681 1.00 35.49 138 ASP A O 1
ATOM 606 N N . GLY A 1 80 ? 38.006 60.802 28.999 1.00 36.16 139 GLY A N 1
ATOM 607 C CA . GLY A 1 80 ? 38.455 61.810 29.959 1.00 37.97 139 GLY A CA 1
ATOM 608 C C . GLY A 1 80 ? 37.977 63.223 29.677 1.00 46.09 139 GLY A C 1
ATOM 609 O O . GLY A 1 80 ? 38.236 64.128 30.483 1.00 47.18 139 GLY A O 1
ATOM 610 N N . THR A 1 81 ? 37.298 63.432 28.523 1.00 43.16 140 THR A N 1
ATOM 611 C CA . THR A 1 81 ? 36.741 64.722 28.094 1.00 42.68 140 THR A CA 1
ATOM 612 C C . THR A 1 81 ? 35.768 65.199 29.148 1.00 45.48 140 THR A C 1
ATOM 613 O O . THR A 1 81 ? 34.980 64.393 29.653 1.00 42.77 140 THR A O 1
ATOM 617 N N . ILE A 1 82 ? 35.830 66.506 29.494 1.00 42.78 141 ILE A N 1
ATOM 618 C CA . ILE A 1 82 ? 34.977 67.096 30.541 1.00 42.52 141 ILE A CA 1
ATOM 619 C C . ILE A 1 82 ? 33.629 67.549 30.020 1.00 48.71 141 ILE A C 1
ATOM 620 O O . ILE A 1 82 ? 33.539 68.469 29.199 1.00 49.33 141 ILE A O 1
ATOM 625 N N . LEU A 1 83 ? 32.579 66.907 30.510 1.00 46.03 142 LEU A N 1
ATOM 626 C CA . LEU A 1 83 ? 31.217 67.251 30.148 1.00 46.44 142 LEU A CA 1
ATOM 627 C C . LEU A 1 83 ? 30.504 67.604 31.423 1.00 50.85 142 LEU A C 1
ATOM 628 O O . LEU A 1 83 ? 30.442 66.777 32.335 1.00 50.45 142 LEU A O 1
ATOM 633 N N . LYS A 1 84 ? 30.014 68.857 31.515 1.00 48.35 143 LYS A N 1
ATOM 634 C CA . LYS A 1 84 ? 29.290 69.387 32.676 1.00 47.81 143 LYS A CA 1
ATOM 635 C C . LYS A 1 84 ? 30.016 69.049 33.990 1.00 50.89 143 LYS A C 1
ATOM 636 O O . LYS A 1 84 ? 29.444 68.392 34.860 1.00 50.30 143 LYS A O 1
ATOM 642 N N . SER A 1 85 ? 31.320 69.420 34.065 1.00 47.33 144 SER A N 1
ATOM 643 C CA . SER A 1 85 ? 32.248 69.219 35.197 1.00 48.12 144 SER A CA 1
ATOM 644 C C . SER A 1 85 ? 32.712 67.771 35.502 1.00 52.38 144 SER A C 1
ATOM 645 O O . SER A 1 85 ? 33.554 67.591 36.394 1.00 53.03 144 SER A O 1
ATOM 648 N N . ARG A 1 86 ? 32.216 66.753 34.749 1.00 48.01 145 ARG A N 1
ATOM 649 C CA . ARG A 1 86 ? 32.587 65.339 34.983 1.00 46.94 145 ARG A CA 1
ATOM 650 C C . ARG A 1 86 ? 33.440 64.719 33.846 1.00 45.54 145 ARG A C 1
ATOM 651 O O . ARG A 1 86 ? 33.114 64.917 32.680 1.00 43.13 145 ARG A O 1
ATOM 659 N N . PRO A 1 87 ? 34.520 63.966 34.155 1.00 39.80 146 PRO A N 1
ATOM 660 C CA . PRO A 1 87 ? 35.301 63.351 33.071 1.00 39.47 146 PRO A CA 1
ATOM 661 C C . PRO A 1 87 ? 34.619 62.078 32.553 1.00 40.98 146 PRO A C 1
ATOM 662 O O . PRO A 1 87 ? 34.210 61.229 33.342 1.00 40.97 146 PRO A O 1
ATOM 666 N N . LEU A 1 88 ? 34.458 61.977 31.240 1.00 35.10 147 LEU A N 1
ATOM 667 C CA . LEU A 1 88 ? 33.827 60.798 30.623 1.00 35.58 147 LEU A CA 1
ATOM 668 C C . LEU A 1 88 ? 34.747 59.574 30.703 1.00 35.72 147 LEU A C 1
ATOM 669 O O . LEU A 1 88 ? 35.964 59.717 30.553 1.00 33.39 147 LEU A O 1
ATOM 674 N N . ARG A 1 89 ? 34.159 58.377 30.922 1.00 29.34 148 ARG A N 1
ATOM 675 C CA . ARG A 1 89 ? 34.909 57.111 30.942 1.00 28.87 148 ARG A CA 1
ATOM 676 C C . ARG A 1 89 ? 34.461 56.302 29.724 1.00 30.32 148 ARG A C 1
ATOM 677 O O . ARG A 1 89 ? 33.291 55.940 29.617 1.00 30.41 148 ARG A O 1
ATOM 685 N N . ILE A 1 90 ? 35.353 56.136 28.757 1.00 25.74 149 ILE A N 1
ATOM 686 C CA . ILE A 1 90 ? 35.054 55.390 27.527 1.00 23.29 149 ILE A CA 1
ATOM 687 C C . ILE A 1 90 ? 35.938 54.176 27.447 1.00 26.13 149 ILE A C 1
ATOM 688 O O . ILE A 1 90 ? 37.155 54.301 27.532 1.00 25.10 149 ILE A O 1
ATOM 693 N N . ARG A 1 91 ? 35.322 52.990 27.312 1.00 23.60 150 ARG A N 1
ATOM 694 C CA . ARG A 1 91 ? 36.048 51.726 27.280 1.00 21.99 150 ARG A CA 1
ATOM 695 C C . ARG A 1 91 ? 35.406 50.871 26.237 1.00 26.86 150 ARG A C 1
ATOM 696 O O . ARG A 1 91 ? 34.215 51.036 25.969 1.00 25.22 150 ARG A O 1
ATOM 704 N N . PHE A 1 92 ? 36.155 49.934 25.673 1.00 22.46 151 PHE A N 1
ATOM 705 C CA . PHE A 1 92 ? 35.531 48.996 24.752 1.00 21.91 151 PHE A CA 1
ATOM 706 C C . PHE A 1 92 ? 34.513 48.180 25.550 1.00 24.46 151 PHE A C 1
ATOM 707 O O . PHE A 1 92 ? 34.792 47.836 26.692 1.00 24.55 151 PHE A O 1
ATOM 715 N N . ALA A 1 93 ? 33.318 47.944 24.995 1.00 21.86 152 ALA A N 1
ATOM 716 C CA . ALA A 1 93 ? 32.303 47.112 25.656 1.00 22.34 152 ALA A CA 1
ATOM 717 C C . ALA A 1 93 ? 32.819 45.667 25.797 1.00 27.55 152 ALA A C 1
ATOM 718 O O . ALA A 1 93 ? 33.446 45.119 24.878 1.00 27.32 152 ALA A O 1
ATOM 720 N N . THR A 1 94 ? 32.572 45.062 26.955 1.00 25.01 153 THR A N 1
ATOM 721 C CA . THR A 1 94 ? 32.895 43.651 27.201 1.00 24.98 153 THR A CA 1
ATOM 722 C C . THR A 1 94 ? 32.238 42.813 2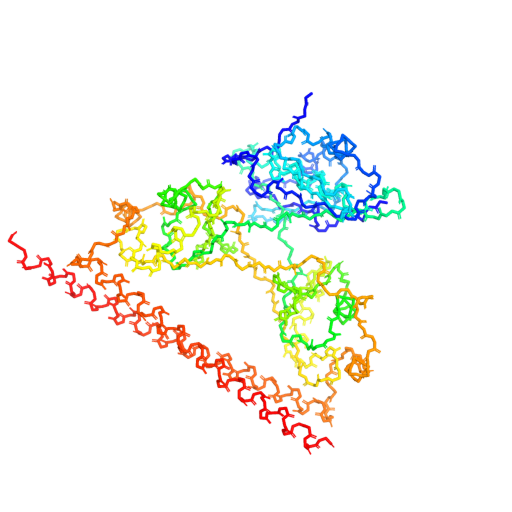6.074 1.00 27.63 153 THR A C 1
ATOM 723 O O . THR A 1 94 ? 31.076 43.023 25.741 1.00 27.28 153 THR A O 1
ATOM 727 N N . HIS A 1 95 ? 33.004 41.939 25.442 1.00 25.76 154 HIS A N 1
ATOM 728 C CA . HIS A 1 95 ? 32.454 41.122 24.349 1.00 26.31 154 HIS A CA 1
ATOM 729 C C . HIS A 1 95 ? 31.524 40.079 24.930 1.00 32.05 154 HIS A C 1
ATOM 730 O O . HIS A 1 95 ? 31.897 39.370 25.859 1.00 33.44 154 HIS A O 1
ATOM 737 N N . GLY A 1 96 ? 30.290 40.061 24.464 1.00 31.73 155 GLY A N 1
ATOM 738 C CA . GLY A 1 96 ? 29.313 39.130 25.028 1.00 32.05 155 GLY A CA 1
ATOM 739 C C . GLY A 1 96 ? 29.286 37.743 24.431 1.00 33.96 155 GLY A C 1
ATOM 740 O O . GLY A 1 96 ? 28.500 36.911 24.885 1.00 33.05 155 GLY A O 1
ATOM 741 N N . ALA A 1 97 ? 30.091 37.470 23.376 1.00 27.92 156 ALA A N 1
ATOM 742 C CA . ALA A 1 97 ? 30.008 36.172 22.688 1.00 26.53 156 ALA A CA 1
ATOM 743 C C . ALA A 1 97 ? 31.375 35.713 22.167 1.00 30.13 156 ALA A C 1
ATOM 744 O O . ALA A 1 97 ? 31.523 35.393 20.993 1.00 30.93 156 ALA A O 1
ATOM 746 N N . ALA A 1 98 ? 32.378 35.752 23.036 1.00 25.90 157 ALA A N 1
ATOM 747 C CA . ALA A 1 98 ? 33.750 35.435 22.679 1.00 25.42 157 ALA A CA 1
ATOM 748 C C . ALA A 1 98 ? 34.160 34.115 23.305 1.00 28.85 157 ALA A C 1
ATOM 749 O O . ALA A 1 98 ? 33.842 33.850 24.454 1.00 27.97 157 ALA A O 1
ATOM 751 N N . LEU A 1 99 ? 34.878 33.290 22.552 1.00 25.31 158 LEU A N 1
ATOM 752 C CA . LEU A 1 99 ? 35.288 31.989 23.060 1.00 24.88 158 LEU A CA 1
ATOM 753 C C . LEU A 1 99 ? 36.756 31.822 22.815 1.00 29.98 158 LEU A C 1
ATOM 754 O O . LEU A 1 99 ? 37.270 32.332 21.844 1.00 30.82 158 LEU A O 1
ATOM 759 N N . THR A 1 100 ? 37.404 31.070 23.666 1.00 26.92 159 THR A N 1
ATOM 760 C CA . THR A 1 100 ? 38.810 30.713 23.535 1.00 27.92 159 THR A CA 1
ATOM 761 C C . THR A 1 100 ? 38.819 29.292 22.995 1.00 32.11 159 THR A C 1
ATOM 762 O O . THR A 1 100 ? 38.020 28.462 23.425 1.00 30.96 159 THR A O 1
ATOM 766 N N . VAL A 1 101 ? 39.701 29.024 22.035 1.00 29.12 160 VAL A N 1
ATOM 767 C CA . VAL A 1 101 ? 39.819 27.690 21.454 1.00 28.04 160 VAL A CA 1
ATOM 768 C C . VAL A 1 101 ? 41.214 27.194 21.726 1.00 33.67 160 VAL A C 1
ATOM 769 O O . VAL A 1 101 ? 42.147 27.998 21.660 1.00 32.55 160 VAL A O 1
ATOM 773 N N . LYS A 1 102 ? 41.344 25.915 22.149 1.00 29.83 161 LYS A N 1
ATOM 774 C CA . LYS A 1 102 ? 42.654 25.309 22.419 1.00 29.91 161 LYS A CA 1
ATOM 775 C C . LYS A 1 102 ? 42.780 23.952 21.685 1.00 33.73 161 LYS A C 1
ATOM 776 O O . LYS A 1 102 ? 41.795 23.430 21.153 1.00 32.52 161 LYS A O 1
ATOM 782 N N . ASN A 1 103 ? 44.001 23.401 21.652 1.00 32.28 162 ASN A N 1
ATOM 783 C CA . ASN A 1 103 ? 44.348 22.137 21.002 1.00 31.28 162 ASN A CA 1
ATOM 784 C C . ASN A 1 103 ? 44.174 22.218 19.478 1.00 33.10 162 ASN A C 1
ATOM 785 O O . ASN A 1 103 ? 43.732 21.255 18.828 1.00 31.31 162 ASN A O 1
ATOM 790 N N . LEU A 1 104 ? 44.554 23.369 18.904 1.00 28.68 163 LEU A N 1
ATOM 791 C CA . LEU A 1 104 ? 44.499 23.568 17.462 1.00 28.26 163 LEU A CA 1
ATOM 792 C C . LEU A 1 104 ? 45.707 22.934 16.763 1.00 37.00 163 LEU A C 1
ATOM 793 O O . LEU A 1 104 ? 46.817 23.020 17.273 1.00 36.99 163 LEU A O 1
ATOM 798 N N . SER A 1 105 ? 45.496 22.294 15.593 1.00 34.52 164 SER A N 1
ATOM 799 C CA . SER A 1 105 ? 46.591 21.727 14.799 1.00 33.68 164 SER A CA 1
ATOM 800 C C . SER A 1 105 ? 47.397 22.888 14.202 1.00 41.03 164 SER A C 1
ATOM 801 O O . SER A 1 105 ? 46.792 23.909 13.903 1.00 41.12 164 SER A O 1
ATOM 804 N N . PRO A 1 106 ? 48.722 22.761 13.926 1.00 40.70 165 PRO A N 1
ATOM 805 C CA . PRO A 1 106 ? 49.448 23.887 13.299 1.00 40.14 165 PRO A CA 1
ATOM 806 C C . PRO A 1 106 ? 49.027 24.223 11.861 1.00 42.64 165 PRO A C 1
ATOM 807 O O . PRO A 1 106 ? 49.488 25.236 11.328 1.00 44.51 165 PRO A O 1
ATOM 811 N N . VAL A 1 107 ? 48.143 23.419 11.229 1.00 36.36 166 VAL A N 1
ATOM 812 C CA . VAL A 1 107 ? 47.687 23.701 9.856 1.00 34.77 166 VAL A CA 1
ATOM 813 C C . VAL A 1 107 ? 46.406 24.547 9.825 1.00 35.34 166 VAL A C 1
ATOM 814 O O . VAL A 1 107 ? 45.904 24.864 8.749 1.00 36.22 166 VAL A O 1
ATOM 818 N N . VAL A 1 108 ? 45.861 24.881 11.002 1.00 30.93 167 VAL A N 1
ATOM 819 C CA . VAL A 1 108 ? 44.643 25.682 11.095 1.00 29.43 167 VAL A CA 1
ATOM 820 C C . VAL A 1 108 ? 45.020 27.175 10.956 1.00 32.08 167 VAL A C 1
ATOM 821 O O . VAL A 1 108 ? 45.809 27.705 11.737 1.00 31.43 167 VAL A O 1
ATOM 825 N N . SER A 1 109 ? 44.428 27.832 9.979 1.00 30.29 168 SER A N 1
ATOM 826 C CA . SER A 1 109 ? 44.579 29.267 9.726 1.00 28.90 168 SER A CA 1
ATOM 827 C C . SER A 1 109 ? 43.385 30.007 10.311 1.00 32.77 168 SER A C 1
ATOM 828 O O . SER A 1 109 ? 42.395 29.369 10.708 1.00 31.46 168 SER A O 1
ATOM 831 N N . ASN A 1 110 ? 43.466 31.346 10.381 1.00 29.20 169 ASN A N 1
ATOM 832 C CA . ASN A 1 110 ? 42.360 32.193 10.833 1.00 28.39 169 ASN A CA 1
ATOM 833 C C . ASN A 1 110 ? 41.096 31.851 10.015 1.00 29.35 169 ASN A C 1
ATOM 834 O O . ASN A 1 110 ? 40.014 31.740 10.598 1.00 26.81 169 ASN A O 1
ATOM 839 N N . GLU A 1 111 ? 41.240 31.760 8.673 1.00 26.98 170 GLU A N 1
ATOM 840 C CA . GLU A 1 111 ? 40.157 31.483 7.726 1.00 27.51 170 GLU A CA 1
ATOM 841 C C . GLU A 1 111 ? 39.502 30.115 7.952 1.00 30.89 170 GLU A C 1
ATOM 842 O O . GLU A 1 111 ? 38.287 30.022 7.919 1.00 30.14 170 GLU A O 1
ATOM 848 N N . LEU A 1 112 ? 40.287 29.074 8.200 1.00 28.03 171 LEU A N 1
ATOM 849 C CA . LEU A 1 112 ? 39.723 27.749 8.440 1.00 27.88 171 LEU A CA 1
ATOM 850 C C . LEU A 1 112 ? 38.935 27.736 9.768 1.00 30.40 171 LEU A C 1
ATOM 851 O O . LEU A 1 112 ? 37.851 27.155 9.825 1.00 31.17 171 LEU A O 1
ATOM 856 N N . LEU A 1 113 ? 39.473 28.405 10.825 1.00 26.33 172 LEU A N 1
ATOM 857 C CA . LEU A 1 113 ? 38.840 28.511 12.137 1.00 25.30 172 LEU A CA 1
ATOM 858 C C . LEU A 1 113 ? 37.515 29.263 12.003 1.00 28.05 172 LEU A C 1
ATOM 859 O O . LEU A 1 113 ? 36.507 28.860 12.595 1.00 27.66 172 LEU A O 1
ATOM 864 N N . GLU A 1 114 ? 37.502 30.334 11.200 1.00 25.41 173 GLU A N 1
ATOM 865 C CA . GLU A 1 114 ? 36.256 31.073 10.948 1.00 25.01 173 GLU A CA 1
ATOM 866 C C . GLU A 1 114 ? 35.225 30.181 10.251 1.00 28.20 173 GLU A C 1
ATOM 867 O O . GLU A 1 114 ? 34.083 30.117 10.690 1.00 26.98 173 GLU A O 1
ATOM 873 N N . GLN A 1 115 ? 35.650 29.525 9.171 1.00 26.62 174 GLN A N 1
ATOM 874 C CA . GLN A 1 115 ? 34.842 28.616 8.356 1.00 27.34 174 GLN A CA 1
ATOM 875 C C . GLN A 1 115 ? 34.217 27.518 9.217 1.00 29.02 174 GLN A C 1
ATOM 876 O O . GLN A 1 115 ? 33.000 27.311 9.150 1.00 29.20 174 GLN A O 1
ATOM 882 N N . ALA A 1 116 ? 35.028 26.903 10.089 1.00 25.14 175 ALA A N 1
ATOM 883 C CA . ALA A 1 116 ? 34.608 25.831 10.990 1.00 26.02 175 ALA A CA 1
ATOM 884 C C . ALA A 1 116 ? 33.546 26.347 11.957 1.00 28.69 175 ALA A C 1
ATOM 885 O O . ALA A 1 116 ? 32.454 25.793 12.014 1.00 28.09 175 ALA A O 1
ATOM 887 N N . PHE A 1 117 ? 33.846 27.456 12.678 1.00 22.72 176 PHE A N 1
ATOM 888 C CA . PHE A 1 117 ? 32.927 27.997 13.662 1.00 21.41 176 PHE A CA 1
ATOM 889 C C . PHE A 1 117 ? 31.675 28.672 13.135 1.00 27.15 176 PHE A C 1
ATOM 890 O O . PHE A 1 117 ? 30.707 28.803 13.890 1.00 26.54 176 PHE A O 1
ATOM 898 N N . SER A 1 118 ? 31.649 29.022 11.838 1.00 26.70 177 SER A N 1
ATOM 899 C CA . SER A 1 118 ? 30.461 29.610 11.202 1.00 28.28 177 SER A CA 1
ATOM 900 C C . SER A 1 118 ? 29.322 28.575 11.081 1.00 33.40 177 SER A C 1
ATOM 901 O O . SER A 1 118 ? 28.181 28.960 10.841 1.00 33.60 177 SER A O 1
ATOM 904 N N . GLN A 1 119 ? 29.616 27.279 11.303 1.00 30.75 178 GLN A N 1
ATOM 905 C CA . GLN A 1 119 ? 28.591 26.212 11.330 1.00 30.68 178 GLN A CA 1
ATOM 906 C C . GLN A 1 119 ? 27.630 26.485 12.494 1.00 36.52 178 GLN A C 1
ATOM 907 O O . GLN A 1 119 ? 26.474 26.108 12.412 1.00 35.77 178 GLN A O 1
ATOM 913 N N . PHE A 1 120 ? 28.125 27.138 13.595 1.00 32.61 179 PHE A N 1
ATOM 914 C CA . PHE A 1 120 ? 27.338 27.444 14.789 1.00 30.68 179 PHE A CA 1
ATOM 915 C C . PHE A 1 120 ? 26.510 28.728 14.715 1.00 35.76 179 PHE A C 1
ATOM 916 O O . PHE A 1 120 ? 25.589 28.915 15.518 1.00 37.13 179 PHE A O 1
ATOM 924 N N . GLY A 1 121 ? 26.849 29.594 13.776 1.00 29.58 180 GLY A N 1
ATOM 925 C CA . GLY A 1 121 ? 26.187 30.875 13.599 1.00 30.07 180 GLY A CA 1
ATOM 926 C C . GLY A 1 121 ? 27.175 31.924 13.119 1.00 32.58 180 GLY A C 1
ATOM 927 O O . GLY A 1 121 ? 28.355 31.604 12.952 1.00 31.74 180 GLY A O 1
ATOM 928 N N . PRO A 1 122 ? 26.729 33.167 12.846 1.00 29.65 181 PRO A N 1
ATOM 929 C CA . PRO A 1 122 ? 27.648 34.171 12.281 1.00 28.29 181 PRO A CA 1
ATOM 930 C C . PRO A 1 122 ? 28.795 34.579 13.204 1.00 29.57 181 PRO A C 1
ATOM 931 O O . PRO A 1 122 ? 28.601 34.988 14.344 1.00 26.73 181 PRO A O 1
ATOM 935 N N . VAL A 1 123 ? 29.998 34.489 12.652 1.00 26.67 182 VAL A N 1
ATOM 93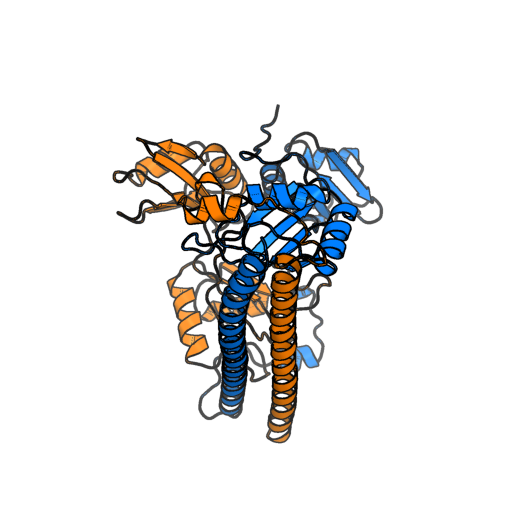6 C CA . VAL A 1 123 ? 31.256 34.787 13.296 1.00 26.46 182 VAL A CA 1
ATOM 937 C C . VAL A 1 123 ? 31.675 36.203 12.906 1.00 28.89 182 VAL A C 1
ATOM 938 O O . VAL A 1 123 ? 31.772 36.499 11.714 1.00 26.97 182 VAL A O 1
ATOM 942 N N . GLU A 1 124 ? 32.013 37.044 13.901 1.00 25.43 183 GLU A N 1
ATOM 943 C CA . GLU A 1 124 ? 32.535 38.383 13.633 1.00 25.04 183 GLU A CA 1
ATOM 944 C C . GLU A 1 124 ? 33.998 38.246 13.256 1.00 30.18 183 GLU A C 1
ATOM 945 O O . GLU A 1 124 ? 34.443 38.828 12.264 1.00 30.74 183 GLU A O 1
ATOM 951 N N . LYS A 1 125 ? 34.751 37.484 14.078 1.00 26.93 184 LYS A N 1
ATOM 952 C CA . LYS A 1 125 ? 36.177 37.260 13.880 1.00 26.82 184 LYS A CA 1
ATOM 953 C C . LYS A 1 125 ? 36.652 35.961 14.511 1.00 28.96 184 LYS A C 1
ATOM 954 O O . LYS A 1 125 ? 36.165 35.560 15.550 1.00 28.35 184 LYS A O 1
ATOM 960 N N . ALA A 1 126 ? 37.671 35.360 13.916 1.00 27.00 185 ALA A N 1
ATOM 961 C CA . ALA A 1 126 ? 38.325 34.178 14.455 1.00 27.85 185 ALA A CA 1
ATOM 962 C C . ALA A 1 126 ? 39.804 34.342 14.146 1.00 31.02 185 ALA A C 1
ATOM 963 O O . ALA A 1 126 ? 40.165 34.683 13.011 1.00 31.14 185 ALA A O 1
ATOM 965 N N . VAL A 1 127 ? 40.638 34.103 15.156 1.00 28.63 186 VAL A N 1
ATOM 966 C CA . VAL A 1 127 ? 42.092 34.257 15.099 1.00 28.07 186 VAL A CA 1
ATOM 967 C C . VAL A 1 127 ? 42.822 33.052 15.644 1.00 30.11 186 VAL A C 1
ATOM 968 O O . VAL A 1 127 ? 42.554 32.626 16.765 1.00 29.30 186 VAL A O 1
ATOM 972 N N . VAL A 1 128 ? 43.855 32.599 14.911 1.00 28.06 187 VAL A N 1
ATOM 973 C CA . VAL A 1 128 ? 44.740 31.532 15.365 1.00 28.34 187 VAL A CA 1
ATOM 974 C C . VAL A 1 128 ? 45.928 32.303 15.968 1.00 36.00 187 VAL A C 1
ATOM 975 O O . VAL A 1 128 ? 46.573 33.050 15.243 1.00 35.66 187 VAL A O 1
ATOM 979 N N . VAL A 1 129 ? 46.162 32.183 17.290 1.00 33.44 188 VAL A N 1
ATOM 980 C CA . VAL A 1 129 ? 47.228 32.941 17.967 1.00 33.47 188 VAL A CA 1
ATOM 981 C C . VAL A 1 129 ? 48.598 32.371 17.630 1.00 38.97 188 VAL A C 1
ATOM 982 O O . VAL A 1 129 ? 48.831 31.158 17.760 1.00 38.10 188 VAL A O 1
ATOM 986 N N . VAL A 1 130 ? 49.509 33.268 17.206 1.00 36.85 189 VAL A N 1
ATOM 987 C CA . VAL A 1 130 ? 50.907 32.943 16.893 1.00 37.83 189 VAL A CA 1
ATOM 988 C C . VAL A 1 130 ? 51.879 33.647 17.885 1.00 44.99 189 VAL A C 1
ATOM 989 O O . VAL A 1 130 ? 51.577 34.742 18.367 1.00 40.88 189 VAL A O 1
ATOM 993 N N . ASP A 1 131 ? 53.042 33.014 18.167 1.00 47.74 190 ASP A N 1
ATOM 994 C CA . ASP A 1 131 ? 54.085 33.578 19.043 1.00 50.08 190 ASP A CA 1
ATOM 995 C C . ASP A 1 131 ? 54.931 34.614 18.265 1.00 59.43 190 ASP A C 1
ATOM 996 O O . ASP A 1 131 ? 54.648 34.871 17.094 1.00 58.77 190 ASP A O 1
ATOM 1001 N N . ASP A 1 132 ? 55.997 35.165 18.897 1.00 60.03 191 ASP A N 1
ATOM 1002 C CA . ASP A 1 132 ? 56.919 36.138 18.277 1.00 60.95 191 ASP A CA 1
ATOM 1003 C C . ASP A 1 132 ? 57.592 35.602 16.992 1.00 64.35 191 ASP A C 1
ATOM 1004 O O . ASP A 1 132 ? 57.791 36.362 16.046 1.00 64.38 191 ASP A O 1
ATOM 1009 N N . ARG A 1 133 ? 57.880 34.289 16.943 1.00 60.80 192 ARG A N 1
ATOM 1010 C CA . ARG A 1 133 ? 58.472 33.615 15.776 1.00 60.82 192 ARG A CA 1
ATOM 1011 C C . ARG A 1 133 ? 57.461 33.458 14.619 1.00 63.59 192 ARG A C 1
ATOM 1012 O O . ARG A 1 133 ? 57.860 33.167 13.491 1.00 62.11 192 ARG A O 1
ATOM 1020 N N . GLY A 1 134 ? 56.169 33.614 14.924 1.00 60.26 193 GLY A N 1
ATOM 1021 C CA . GLY A 1 134 ? 55.078 33.486 13.963 1.00 59.24 193 GLY A CA 1
ATOM 1022 C C . GLY A 1 134 ? 54.555 32.070 13.819 1.00 60.27 193 GLY A C 1
ATOM 1023 O O . GLY A 1 134 ? 53.887 31.751 12.830 1.00 59.00 193 GLY A O 1
ATOM 1024 N N . ARG A 1 135 ? 54.862 31.215 14.811 1.00 55.98 194 ARG A N 1
ATOM 1025 C CA . ARG A 1 135 ? 54.446 29.810 14.876 1.00 55.06 194 ARG A CA 1
ATOM 1026 C C . ARG A 1 135 ? 53.187 29.701 15.724 1.00 53.73 194 ARG A C 1
ATOM 1027 O O . ARG A 1 135 ? 53.013 30.477 16.655 1.00 52.26 194 ARG A O 1
ATOM 1035 N N . ALA A 1 136 ? 52.299 28.750 15.389 1.00 49.23 195 ALA A N 1
ATOM 1036 C CA . ALA A 1 136 ? 51.022 28.530 16.074 1.00 47.32 195 ALA A CA 1
ATOM 1037 C C . ALA A 1 136 ? 51.194 28.113 17.527 1.00 49.29 195 ALA A C 1
ATOM 1038 O O . ALA A 1 136 ? 51.984 27.211 17.827 1.00 49.10 195 ALA A O 1
ATOM 1040 N N . THR A 1 137 ? 50.449 28.765 18.434 1.00 42.76 196 THR A N 1
ATOM 1041 C CA . THR A 1 137 ? 50.519 28.444 19.857 1.00 41.52 196 THR A CA 1
ATOM 1042 C C . THR A 1 137 ? 49.661 27.226 20.178 1.00 42.86 196 THR A C 1
ATOM 1043 O O . THR A 1 137 ? 49.894 26.582 21.192 1.00 41.82 196 THR A O 1
ATOM 1047 N N . GLY A 1 138 ? 48.644 26.980 19.333 1.00 37.23 197 GLY A N 1
ATOM 1048 C CA . GLY A 1 138 ? 47.643 25.936 19.505 1.00 35.35 197 GLY A CA 1
ATOM 1049 C C . GLY A 1 138 ? 46.371 26.540 20.070 1.00 35.56 197 GLY A C 1
ATOM 1050 O O . GLY A 1 138 ? 45.381 25.845 20.280 1.00 32.79 197 GLY A O 1
ATOM 1051 N N . LYS A 1 139 ? 46.410 27.846 20.338 1.00 30.90 198 LYS A N 1
ATOM 1052 C CA . LYS A 1 139 ? 45.297 28.583 20.899 1.00 30.75 198 LYS A CA 1
ATOM 1053 C C . LYS A 1 139 ? 44.753 29.562 19.873 1.00 34.34 198 LYS A C 1
ATOM 1054 O O . LYS A 1 139 ? 45.441 29.954 18.930 1.00 33.00 198 LYS A O 1
ATOM 1060 N N . GLY A 1 140 ? 43.516 29.954 20.085 1.00 30.91 199 GLY A N 1
ATOM 1061 C CA . GLY A 1 140 ? 42.865 30.925 19.231 1.00 30.31 199 GLY A CA 1
ATOM 1062 C C . GLY A 1 140 ? 41.640 31.458 19.914 1.00 32.41 199 GLY A C 1
ATOM 1063 O O . GLY A 1 140 ? 41.361 31.105 21.060 1.00 32.46 199 GLY A O 1
ATOM 1064 N N . PHE A 1 141 ? 40.914 32.318 19.227 1.00 30.76 200 PHE A N 1
ATOM 1065 C CA . PHE A 1 141 ? 39.648 32.799 19.755 1.00 30.66 200 PHE A CA 1
ATOM 1066 C C . PHE A 1 141 ? 38.623 32.941 18.658 1.00 29.37 200 PHE A C 1
ATOM 1067 O O . PHE A 1 141 ? 38.955 33.068 17.478 1.00 27.22 200 PHE A O 1
ATOM 1075 N N . VAL A 1 142 ? 37.358 32.873 19.050 1.00 26.48 201 VAL A N 1
ATOM 1076 C CA . VAL A 1 142 ? 36.293 33.006 18.100 1.00 26.16 201 VAL A CA 1
ATOM 1077 C C . VAL A 1 142 ? 35.284 33.959 18.724 1.00 27.40 201 VAL A C 1
ATOM 1078 O O . VAL A 1 142 ? 34.752 33.656 19.784 1.00 25.53 201 VAL A O 1
ATOM 1082 N N . GLU A 1 143 ? 34.967 35.043 18.030 1.00 24.71 202 GLU A N 1
ATOM 1083 C CA . GLU A 1 143 ? 33.960 36.008 18.479 1.00 25.31 202 GLU A CA 1
ATOM 1084 C C . GLU A 1 143 ? 32.774 35.952 17.552 1.00 27.99 202 GLU A C 1
ATOM 1085 O O . GLU A 1 143 ? 32.937 36.169 16.347 1.00 27.16 202 GLU A O 1
ATOM 1091 N N . PHE A 1 144 ? 31.581 35.640 18.112 1.00 25.04 203 PHE A N 1
ATOM 1092 C CA . PHE A 1 144 ? 30.315 35.584 17.376 1.00 25.94 203 PHE A CA 1
ATOM 1093 C C . PHE A 1 144 ? 29.575 36.923 17.493 1.00 29.91 203 PHE A C 1
ATOM 1094 O O . PHE A 1 144 ? 29.800 37.687 18.447 1.00 28.67 203 PHE A O 1
ATOM 1102 N N . ALA A 1 145 ? 28.685 37.196 16.529 1.00 26.57 204 ALA A N 1
ATOM 1103 C CA . ALA A 1 145 ? 27.870 38.414 16.502 1.00 28.25 204 ALA A CA 1
ATOM 1104 C C . ALA A 1 145 ? 26.885 38.421 17.659 1.00 35.44 204 ALA A C 1
ATOM 1105 O O . ALA A 1 145 ? 26.567 39.484 18.186 1.00 35.71 204 ALA A O 1
ATOM 1107 N N . ALA A 1 146 ? 26.464 37.225 18.104 1.00 34.31 205 ALA A N 1
ATOM 1108 C CA . ALA A 1 146 ? 25.488 37.075 19.178 1.00 34.03 205 ALA A CA 1
ATOM 1109 C C . ALA A 1 146 ? 25.801 35.904 20.126 1.00 36.26 205 ALA A C 1
ATOM 1110 O O . ALA A 1 146 ? 26.595 35.015 19.800 1.00 33.23 205 ALA A O 1
ATOM 1112 N N . LYS A 1 147 ? 25.186 35.925 21.323 1.00 33.80 206 LYS A N 1
ATOM 1113 C CA . LYS A 1 147 ? 25.391 34.905 22.348 1.00 33.84 206 LYS A CA 1
ATOM 1114 C C . LYS A 1 147 ? 24.841 33.522 21.977 1.00 38.05 206 LYS A C 1
ATOM 1115 O O . LYS A 1 147 ? 25.568 32.572 22.227 1.00 37.99 206 LYS A O 1
ATOM 1121 N N . PRO A 1 148 ? 23.599 33.336 21.438 1.00 36.11 207 PRO A N 1
ATOM 1122 C CA . PRO A 1 148 ? 23.141 31.962 21.120 1.00 35.72 207 PRO A CA 1
ATOM 1123 C C . PRO A 1 148 ? 24.126 31.141 20.265 1.00 36.07 207 PRO A C 1
ATOM 1124 O O . PRO A 1 148 ? 24.527 30.099 20.748 1.00 35.31 207 PRO A O 1
ATOM 1128 N N . PRO A 1 149 ? 24.696 31.613 19.130 1.00 33.15 208 PRO A N 1
ATOM 1129 C CA . PRO A 1 149 ? 25.730 30.798 18.451 1.00 31.63 208 PRO A CA 1
ATOM 1130 C C . PRO A 1 149 ? 26.933 30.432 19.319 1.00 34.06 208 PRO A C 1
ATOM 1131 O O . PRO A 1 149 ? 27.400 29.309 19.214 1.00 34.37 208 PRO A O 1
ATOM 1135 N N . ALA A 1 150 ? 27.436 31.356 20.191 1.00 30.98 209 ALA A N 1
ATOM 1136 C CA . ALA A 1 150 ? 28.566 31.079 21.088 1.00 30.15 209 ALA A CA 1
ATOM 1137 C C . ALA A 1 150 ? 28.239 29.921 22.060 1.00 34.36 209 ALA A C 1
ATOM 1138 O O . ALA A 1 150 ? 29.080 29.048 22.288 1.00 30.26 209 ALA A O 1
ATOM 1140 N N . ARG A 1 151 ? 27.010 29.918 22.627 1.00 33.55 210 ARG A N 1
ATOM 1141 C CA . ARG A 1 151 ? 26.547 28.883 23.551 1.00 34.17 210 ARG A CA 1
ATOM 1142 C C . ARG A 1 151 ? 26.452 27.532 22.844 1.00 37.40 210 ARG A C 1
ATOM 1143 O O . ARG A 1 151 ? 26.940 26.550 23.379 1.00 37.10 210 ARG A O 1
ATOM 1151 N N . LYS A 1 152 ? 25.895 27.511 21.620 1.00 35.09 211 LYS A N 1
ATOM 1152 C CA . LYS A 1 152 ? 25.744 26.354 20.730 1.00 35.75 211 LYS A CA 1
ATOM 1153 C C . LYS A 1 152 ? 27.135 25.744 20.490 1.00 36.59 211 LYS A C 1
ATOM 1154 O O . LYS A 1 152 ? 27.314 24.543 20.684 1.00 34.76 211 LYS A O 1
ATOM 1160 N N . ALA A 1 153 ? 28.126 26.591 20.127 1.00 32.77 212 ALA A N 1
ATOM 1161 C CA . ALA A 1 153 ? 29.509 26.165 19.878 1.00 32.10 212 ALA A CA 1
ATOM 1162 C C . ALA A 1 153 ? 30.124 25.618 21.167 1.00 36.22 212 ALA A C 1
ATOM 1163 O O . ALA A 1 153 ? 30.791 24.583 21.152 1.00 35.03 212 ALA A O 1
ATOM 1165 N N . LEU A 1 154 ? 29.856 26.282 22.300 1.00 34.50 213 LEU A N 1
ATOM 1166 C CA . LEU A 1 154 ? 30.352 25.808 23.581 1.00 35.11 213 LEU A CA 1
ATOM 1167 C C . LEU A 1 154 ? 29.753 24.423 23.939 1.00 40.07 213 LEU A C 1
ATOM 1168 O O . LEU A 1 154 ? 30.505 23.485 24.204 1.00 38.66 213 LEU A O 1
ATOM 1173 N N . GLU A 1 155 ? 28.421 24.287 23.872 1.00 39.01 214 GLU A N 1
ATOM 1174 C CA . GLU A 1 155 ? 27.721 23.034 24.211 1.00 39.16 214 GLU A CA 1
ATOM 1175 C C . GLU A 1 155 ? 28.097 21.882 23.255 1.00 40.82 214 GLU A C 1
ATOM 1176 O O . GLU A 1 155 ? 28.589 20.859 23.708 1.00 41.66 214 GLU A O 1
ATOM 1182 N N . ARG A 1 156 ? 27.920 22.075 21.954 1.00 35.76 215 ARG A N 1
ATOM 1183 C CA . ARG A 1 156 ? 28.238 21.068 20.952 1.00 34.87 215 ARG A CA 1
ATOM 1184 C C . ARG A 1 156 ? 29.713 20.590 20.960 1.00 38.58 215 ARG A C 1
ATOM 1185 O O . ARG A 1 156 ? 29.955 19.385 20.870 1.00 36.72 215 ARG A O 1
ATOM 1193 N N . CYS A 1 157 ? 30.688 21.509 21.137 1.00 33.35 216 CYS A N 1
ATOM 1194 C CA . CYS A 1 157 ? 32.124 21.156 21.183 1.00 30.50 216 CYS A CA 1
ATOM 1195 C C . CYS A 1 157 ? 32.557 20.505 22.488 1.00 34.95 216 CYS A C 1
ATOM 1196 O O . CYS A 1 157 ? 33.640 19.905 22.556 1.00 33.17 216 CYS A O 1
ATOM 1199 N N . GLY A 1 158 ? 31.739 20.658 23.517 1.00 32.96 217 GLY A N 1
ATOM 1200 C CA . GLY A 1 158 ? 31.981 20.025 24.808 1.00 34.95 217 GLY A CA 1
ATOM 1201 C C . GLY A 1 158 ? 31.427 18.607 24.796 1.00 42.03 217 GLY A C 1
ATOM 1202 O O . GLY A 1 158 ? 32.090 17.684 25.265 1.00 42.73 217 GLY A O 1
ATOM 1203 N N . ASP A 1 159 ? 30.228 18.414 24.217 1.00 40.87 218 ASP A N 1
ATOM 1204 C CA . ASP A 1 159 ? 29.581 17.093 24.149 1.00 42.46 218 ASP A CA 1
ATOM 1205 C C . ASP A 1 159 ? 30.197 16.155 23.090 1.00 46.80 218 ASP A C 1
ATOM 1206 O O . ASP A 1 159 ? 30.482 14.985 23.389 1.00 47.09 218 ASP A O 1
ATOM 1211 N N . GLY A 1 160 ? 30.396 16.677 21.882 1.00 41.34 219 GLY A N 1
ATOM 1212 C CA . GLY A 1 160 ? 30.999 15.947 20.772 1.00 40.16 219 GLY A CA 1
ATOM 1213 C C . GLY A 1 160 ? 32.476 16.260 20.612 1.00 40.95 219 GLY A C 1
ATOM 1214 O O . GLY A 1 160 ? 33.068 16.937 21.458 1.00 41.83 219 GLY A O 1
ATOM 1215 N N . ALA A 1 161 ? 33.092 15.747 19.536 1.00 33.19 220 ALA A N 1
ATOM 1216 C CA . ALA A 1 161 ? 34.501 15.980 19.235 1.00 31.47 220 ALA A CA 1
ATOM 1217 C C . ALA A 1 161 ? 34.526 16.730 17.908 1.00 33.00 220 ALA A C 1
ATOM 1218 O O . ALA A 1 161 ? 34.251 16.176 16.830 1.00 29.60 220 ALA A O 1
ATOM 1220 N N . PHE A 1 162 ? 34.752 18.046 18.005 1.00 29.28 221 PHE A N 1
ATOM 1221 C CA . PHE A 1 162 ? 34.770 18.877 16.807 1.00 27.33 221 PHE A CA 1
ATOM 1222 C C . PHE A 1 162 ? 36.163 18.828 16.199 1.00 29.86 221 PHE A C 1
ATOM 1223 O O . PHE A 1 162 ? 37.141 19.175 16.857 1.00 29.85 221 PHE A O 1
ATOM 1231 N N . LEU A 1 163 ? 36.245 18.412 14.931 1.00 27.77 222 LEU A N 1
ATOM 1232 C CA . LEU A 1 163 ? 37.530 18.231 14.199 1.00 28.01 222 LEU A CA 1
ATOM 1233 C C . LEU A 1 163 ? 37.717 19.246 13.106 1.00 32.60 222 LEU A C 1
ATOM 1234 O O . LEU A 1 163 ? 36.772 19.511 12.375 1.00 32.59 222 LEU A O 1
ATOM 1239 N N . LEU A 1 164 ? 38.937 19.827 12.983 1.00 28.90 223 LEU A N 1
ATOM 1240 C CA . LEU A 1 164 ? 39.186 20.846 11.953 1.00 28.38 223 LEU A CA 1
ATOM 1241 C C . LEU A 1 164 ? 40.013 20.319 10.813 1.00 32.75 223 LEU A C 1
ATOM 1242 O O . LEU A 1 164 ? 40.106 20.972 9.764 1.00 28.81 223 LEU A O 1
ATOM 1247 N N . THR A 1 165 ? 40.637 19.154 11.038 1.00 31.54 224 THR A N 1
ATOM 1248 C CA . THR A 1 165 ? 41.562 18.507 10.111 1.00 33.00 224 THR A CA 1
ATOM 1249 C C . THR A 1 165 ? 41.280 16.996 9.982 1.00 38.23 224 THR A C 1
ATOM 1250 O O . THR A 1 165 ? 40.402 16.456 10.673 1.00 37.33 224 THR A O 1
ATOM 1254 N N . THR A 1 166 ? 42.046 16.324 9.103 1.00 37.02 225 THR A N 1
ATOM 1255 C CA . THR A 1 166 ? 42.025 14.866 8.904 1.00 37.11 225 THR A CA 1
ATOM 1256 C C . THR A 1 166 ? 42.329 14.195 10.252 1.00 40.24 225 THR A C 1
ATOM 1257 O O . THR A 1 166 ? 41.477 13.460 10.746 1.00 38.18 225 THR A O 1
ATOM 1261 N N . THR A 1 167 ? 43.490 14.521 10.878 1.00 37.42 226 THR A N 1
ATOM 1262 C CA . THR A 1 167 ? 43.859 14.016 12.212 1.00 37.87 226 THR A CA 1
ATOM 1263 C C . THR A 1 167 ? 42.753 14.379 13.215 1.00 41.99 226 THR A C 1
ATOM 1264 O O . THR A 1 167 ? 42.406 15.565 13.357 1.00 38.56 226 THR A O 1
ATOM 1268 N N . PRO A 1 168 ? 42.150 13.361 13.880 1.00 39.38 227 PRO A N 1
ATOM 1269 C CA . PRO A 1 168 ? 41.061 13.648 14.819 1.00 38.46 227 PRO A CA 1
ATOM 1270 C C . PRO A 1 168 ? 41.546 14.257 16.129 1.00 42.59 227 PRO A C 1
ATOM 1271 O O . PRO A 1 168 ? 41.422 13.649 17.192 1.00 40.68 227 PRO A O 1
ATOM 1275 N N . ARG A 1 169 ? 42.096 15.489 16.033 1.00 39.75 228 ARG A N 1
ATOM 1276 C CA . ARG A 1 169 ? 42.571 16.302 17.151 1.00 38.20 228 ARG A CA 1
ATOM 1277 C C . ARG A 1 169 ? 41.383 17.210 17.527 1.00 36.14 228 ARG A C 1
ATOM 1278 O O . ARG A 1 169 ? 41.004 18.053 16.710 1.00 35.76 228 ARG A O 1
ATOM 1286 N N . PRO A 1 170 ? 40.681 16.982 18.654 1.00 30.08 229 PRO A N 1
ATOM 1287 C CA . PRO A 1 170 ? 39.492 17.793 18.921 1.00 29.69 229 PRO A CA 1
ATOM 1288 C C . PRO A 1 170 ? 39.800 19.173 19.479 1.00 32.33 229 PRO A C 1
ATOM 1289 O O . PRO A 1 170 ? 40.706 19.334 20.306 1.00 31.61 229 PRO A O 1
ATOM 1293 N N . VAL A 1 171 ? 39.001 20.150 19.038 1.00 29.30 230 VAL A N 1
ATOM 1294 C CA A VAL A 1 171 ? 39.122 21.537 19.518 0.70 30.30 230 VAL A CA 1
ATOM 1295 C CA B VAL A 1 171 ? 39.081 21.549 19.499 0.30 28.60 230 VAL A CA 1
ATOM 1296 C C . VAL A 1 171 ? 38.559 21.616 20.942 1.00 33.18 230 VAL A C 1
ATOM 1297 O O . VAL A 1 171 ? 37.533 21.008 21.233 1.00 33.11 230 VAL A O 1
ATOM 1304 N N . ILE A 1 172 ? 39.236 22.352 21.823 1.00 31.50 231 ILE A N 1
ATOM 1305 C CA . ILE A 1 172 ? 38.779 22.560 23.199 1.00 31.70 231 ILE A CA 1
ATOM 1306 C C . ILE A 1 172 ? 38.134 23.971 23.176 1.00 30.74 231 ILE A C 1
ATOM 1307 O O . ILE A 1 172 ? 38.808 24.934 22.857 1.00 26.92 231 ILE A O 1
ATOM 1312 N N . VAL A 1 173 ? 36.868 24.102 23.552 1.00 28.55 232 VAL A N 1
ATOM 1313 C CA . VAL A 1 173 ? 36.182 25.407 23.491 1.00 29.00 232 VAL A CA 1
ATOM 1314 C C . VAL A 1 173 ? 35.747 25.829 24.894 1.00 36.55 232 VAL A C 1
ATOM 1315 O O . VAL A 1 173 ? 35.131 25.040 25.604 1.00 36.31 232 VAL A O 1
ATOM 1319 N N . GLU A 1 174 ? 36.117 27.062 25.313 1.00 34.68 233 GLU A N 1
ATOM 1320 C CA . GLU A 1 174 ? 35.804 27.609 26.648 1.00 33.62 233 GLU A CA 1
ATOM 1321 C C . GLU A 1 174 ? 35.386 29.087 26.485 1.00 35.93 233 GLU A C 1
ATOM 1322 O O . GLU A 1 174 ? 35.901 29.726 25.567 1.00 33.25 233 GLU A O 1
ATOM 1328 N N . PRO A 1 175 ? 34.579 29.693 27.398 1.00 34.16 234 PRO A N 1
ATOM 1329 C CA . PRO A 1 175 ? 34.301 31.142 27.279 1.00 34.39 234 PRO A CA 1
ATOM 1330 C C . PRO A 1 175 ? 35.606 31.930 27.401 1.00 37.04 234 PRO A C 1
ATOM 1331 O O . PRO A 1 175 ? 36.501 31.510 28.128 1.00 37.31 234 PRO A O 1
ATOM 1335 N N . MET A 1 176 ? 35.746 33.031 26.661 1.00 35.28 235 MET A N 1
ATOM 1336 C CA . MET A 1 176 ? 36.978 33.834 26.707 1.00 36.37 235 MET A CA 1
ATOM 1337 C C . MET A 1 176 ? 37.075 34.473 28.081 1.00 40.00 235 MET A C 1
ATOM 1338 O O . MET A 1 176 ? 36.061 34.910 28.612 1.00 38.73 235 MET A O 1
ATOM 1343 N N . GLU A 1 177 ? 38.251 34.420 28.695 1.00 39.14 236 GLU A N 1
ATOM 1344 C CA . GLU A 1 177 ? 38.427 35.031 30.014 1.00 41.66 236 GLU A CA 1
ATOM 1345 C C . GLU A 1 177 ? 38.551 36.518 29.807 1.00 44.73 236 GLU A C 1
ATOM 1346 O O . GLU A 1 177 ? 39.260 36.971 28.908 1.00 43.12 236 GLU A O 1
ATOM 1352 N N . GLN A 1 178 ? 37.767 37.269 30.564 1.00 43.18 237 GLN A N 1
ATOM 1353 C CA . GLN A 1 178 ? 37.820 38.714 30.475 1.00 44.10 237 GLN A CA 1
ATOM 1354 C C . GLN A 1 178 ? 38.458 39.294 31.736 1.00 48.18 237 GLN A C 1
ATOM 1355 O O . GLN A 1 178 ? 38.175 38.854 32.856 1.00 47.28 237 GLN A O 1
ATOM 1361 N N . PHE A 1 179 ? 39.422 40.177 31.520 1.00 44.26 238 PHE A N 1
ATOM 1362 C CA . PHE A 1 179 ? 40.184 40.818 32.580 1.00 44.36 238 PHE A CA 1
ATOM 1363 C C . PHE A 1 179 ? 40.353 42.288 32.207 1.00 44.11 238 PHE A C 1
ATOM 1364 O O . PHE A 1 179 ? 40.416 42.635 31.023 1.00 42.94 238 PHE A O 1
ATOM 1372 N N . ASP A 1 180 ? 40.424 43.145 33.216 1.00 38.26 239 ASP A N 1
ATOM 1373 C CA . ASP A 1 180 ? 40.699 44.555 33.029 1.00 37.11 239 ASP A CA 1
ATOM 1374 C C . ASP A 1 180 ? 42.199 44.771 33.315 1.00 38.38 239 ASP A C 1
ATOM 1375 O O . ASP A 1 180 ? 42.668 44.516 34.428 1.00 35.59 239 ASP A O 1
ATOM 1380 N N . ASP A 1 181 ? 42.939 45.197 32.295 1.00 33.95 240 ASP A N 1
ATOM 1381 C CA . ASP A 1 181 ? 44.358 45.538 32.420 1.00 33.12 240 ASP A CA 1
ATOM 1382 C C . ASP A 1 181 ? 44.481 47.029 32.088 1.00 35.18 240 ASP A C 1
ATOM 1383 O O . ASP A 1 181 ? 45.544 47.514 31.712 1.00 36.24 240 ASP A O 1
ATOM 1388 N N . GLU A 1 182 ? 43.381 47.758 32.262 1.00 31.34 241 GLU A N 1
ATOM 1389 C CA . GLU A 1 182 ? 43.318 49.173 31.957 1.00 32.94 241 GLU A CA 1
ATOM 1390 C C . GLU A 1 182 ? 43.118 50.060 33.170 1.00 36.52 241 GLU A C 1
ATOM 1391 O O . GLU A 1 182 ? 43.941 50.943 33.409 1.00 38.00 241 GLU A O 1
ATOM 1397 N N . ASP A 1 183 ? 42.046 49.824 33.939 1.00 30.80 242 ASP A N 1
ATOM 1398 C CA . ASP A 1 183 ? 41.733 50.623 35.132 1.00 30.09 242 ASP A CA 1
ATOM 1399 C C . ASP A 1 183 ? 42.404 50.059 36.405 1.00 34.60 242 ASP A C 1
ATOM 1400 O O . ASP A 1 183 ? 42.937 50.825 37.211 1.00 32.40 242 ASP A O 1
ATOM 1405 N N . GLY A 1 184 ? 42.370 48.736 36.537 1.00 31.02 243 GLY A N 1
ATOM 1406 C CA . GLY A 1 184 ? 43.036 48.004 37.607 1.00 30.25 243 GLY A CA 1
ATOM 1407 C C . GLY A 1 184 ? 42.556 48.380 38.974 1.00 34.43 243 GLY A C 1
ATOM 1408 O O . GLY A 1 184 ? 41.348 4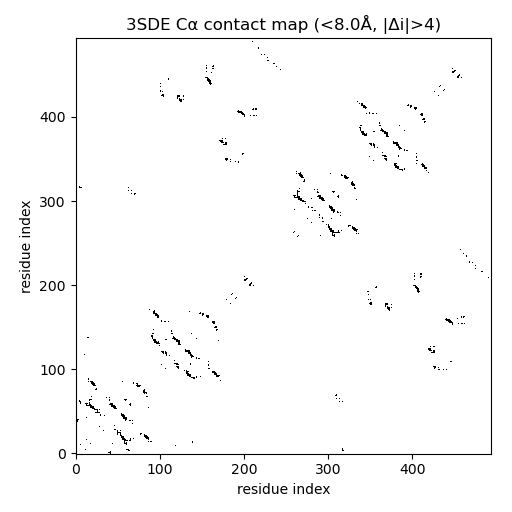8.489 39.190 1.00 35.29 243 GLY A O 1
ATOM 1409 N N . LEU A 1 185 ? 43.496 48.593 39.911 1.00 31.35 244 LEU A N 1
ATOM 1410 C CA . LEU A 1 185 ? 43.133 48.931 41.296 1.00 30.04 244 LEU A CA 1
ATOM 1411 C C . LEU A 1 185 ? 43.690 50.297 41.712 1.00 33.43 244 LEU A C 1
ATOM 1412 O O . LEU A 1 185 ? 44.768 50.338 42.289 1.00 28.66 244 LEU A O 1
ATOM 1417 N N . PRO A 1 186 ? 42.980 51.420 41.463 1.00 33.56 245 PRO A N 1
ATOM 1418 C CA . PRO A 1 186 ? 43.514 52.734 41.873 1.00 33.91 245 PRO A CA 1
ATOM 1419 C C . PRO A 1 186 ? 43.643 52.869 43.383 1.00 36.68 245 PRO A C 1
ATOM 1420 O O . PRO A 1 186 ? 42.763 52.417 44.122 1.00 36.71 245 PRO A O 1
ATOM 1424 N N . GLU A 1 187 ? 44.733 53.516 43.828 1.00 31.52 246 GLU A N 1
ATOM 1425 C CA . GLU A 1 187 ? 45.011 53.775 45.244 1.00 30.90 246 GLU A CA 1
ATOM 1426 C C . GLU A 1 187 ? 43.862 54.531 45.918 1.00 35.48 246 GLU A C 1
ATOM 1427 O O . GLU A 1 187 ? 43.497 54.175 47.041 1.00 33.47 246 GLU A O 1
ATOM 1433 N N . LYS A 1 188 ? 43.282 55.551 45.236 1.00 33.98 247 LYS A N 1
ATOM 1434 C CA . LYS A 1 188 ? 42.180 56.361 45.803 1.00 35.62 247 LYS A CA 1
ATOM 1435 C C . LYS A 1 188 ? 40.925 55.571 46.157 1.00 39.75 247 LYS A C 1
ATOM 1436 O O . LYS A 1 188 ? 40.126 56.038 46.968 1.00 40.39 247 LYS A O 1
ATOM 1442 N N . LEU A 1 189 ? 40.726 54.400 45.552 1.00 36.86 248 LEU A N 1
ATOM 1443 C CA . LEU A 1 189 ? 39.539 53.602 45.864 1.00 36.80 248 LEU A CA 1
ATOM 1444 C C . LEU A 1 189 ? 39.815 52.476 46.876 1.00 41.42 248 LEU A C 1
ATOM 1445 O O . LEU A 1 189 ? 38.919 51.692 47.196 1.00 41.75 248 LEU A O 1
ATOM 1450 N N . MET A 1 190 ? 41.038 52.436 47.417 1.00 34.91 249 MET A N 1
ATOM 1451 C CA . MET A 1 190 ? 41.452 51.412 48.380 1.00 32.89 249 MET A CA 1
ATOM 1452 C C . MET A 1 190 ? 41.257 51.938 49.806 1.00 38.95 249 MET A C 1
ATOM 1453 O O . MET A 1 190 ? 41.831 52.967 50.148 1.00 37.50 249 MET A O 1
ATOM 1458 N N . GLN A 1 191 ? 40.378 51.286 50.608 1.00 37.98 250 GLN A N 1
ATOM 1459 C CA . GLN A 1 191 ? 40.072 51.723 51.978 1.00 37.83 250 GLN A CA 1
ATOM 1460 C C . GLN A 1 191 ? 41.288 51.592 52.882 1.00 41.60 250 GLN A C 1
ATOM 1461 O O . GLN A 1 191 ? 41.978 50.579 52.824 1.00 41.53 250 GLN A O 1
ATOM 1467 N N . LYS A 1 192 ? 41.591 52.648 53.657 1.00 38.63 251 LYS A N 1
ATOM 1468 C CA . LYS A 1 192 ? 42.725 52.694 54.571 1.00 38.42 251 LYS A CA 1
ATOM 1469 C C . LYS A 1 192 ? 42.373 52.047 55.928 1.00 43.68 251 LYS A C 1
ATOM 1470 O O . LYS A 1 192 ? 42.386 52.709 56.968 1.00 44.29 251 LYS A O 1
ATOM 1476 N N . THR A 1 193 ? 42.094 50.731 55.894 1.00 39.92 252 THR A N 1
ATOM 1477 C CA . THR A 1 193 ? 41.791 49.888 57.065 1.00 39.90 252 THR A CA 1
ATOM 1478 C C . THR A 1 193 ? 43.067 49.572 57.829 1.00 41.91 252 THR A C 1
ATOM 1479 O O . THR A 1 193 ? 44.167 49.809 57.322 1.00 40.80 252 THR A O 1
ATOM 1483 N N . GLN A 1 194 ? 42.945 48.974 59.032 1.00 37.38 253 GLN A N 1
ATOM 1484 C CA . GLN A 1 194 ? 44.161 48.620 59.768 1.00 35.75 253 GLN A CA 1
ATOM 1485 C C . GLN A 1 194 ? 44.984 47.523 59.095 1.00 35.22 253 GLN A C 1
ATOM 1486 O O . GLN A 1 194 ? 46.221 47.555 59.173 1.00 34.62 253 GLN A O 1
ATOM 1492 N N . GLN A 1 195 ? 44.311 46.579 58.410 1.00 33.99 254 GLN A N 1
ATOM 1493 C CA . GLN A 1 195 ? 44.995 45.487 57.689 1.00 33.54 254 GLN A CA 1
ATOM 1494 C C . GLN A 1 195 ? 45.790 46.099 56.509 1.00 34.10 254 GLN A C 1
ATOM 1495 O O . GLN A 1 195 ? 46.915 45.692 56.263 1.00 30.84 254 GLN A O 1
ATOM 1501 N N . TYR A 1 196 ? 45.192 47.074 55.786 1.00 32.75 255 TYR A N 1
ATOM 1502 C CA . TYR A 1 196 ? 45.870 47.824 54.695 1.00 29.73 255 TYR A CA 1
ATOM 1503 C C . TYR A 1 196 ? 47.157 48.432 55.281 1.00 28.01 255 TYR A C 1
ATOM 1504 O O . TYR A 1 196 ? 48.284 48.261 54.778 1.00 25.27 255 TYR A O 1
ATOM 1513 N N . HIS A 1 197 ? 46.993 49.114 56.417 1.00 28.17 256 HIS A N 1
ATOM 1514 C CA . HIS A 1 197 ? 48.102 49.765 57.090 1.00 26.24 256 HIS A CA 1
ATOM 1515 C C . HIS A 1 197 ? 49.205 48.835 57.512 1.00 29.08 256 HIS A C 1
ATOM 1516 O O . HIS A 1 197 ? 50.368 49.145 57.304 1.00 30.08 256 HIS A O 1
ATOM 1523 N N . LYS A 1 198 ? 48.841 47.672 58.069 1.00 27.63 257 LYS A N 1
ATOM 1524 C CA . LYS A 1 198 ? 49.803 46.664 58.518 1.00 27.84 257 LYS A CA 1
ATOM 1525 C C . LYS A 1 198 ? 50.591 46.168 57.294 1.00 31.78 257 LYS A C 1
ATOM 1526 O O . LYS A 1 198 ? 51.826 46.129 57.319 1.00 30.50 257 LYS A O 1
ATOM 1532 N N . GLU A 1 199 ? 49.864 45.857 56.192 1.00 30.41 258 GLU A N 1
ATOM 1533 C CA . GLU A 1 199 ? 50.487 45.419 54.940 1.00 31.06 258 GLU A CA 1
ATOM 1534 C C . GLU A 1 199 ? 51.309 46.505 54.220 1.00 33.72 258 GLU A C 1
ATOM 1535 O O . GLU A 1 199 ? 52.413 46.225 53.751 1.00 34.49 258 GLU A O 1
ATOM 1541 N N . ARG A 1 200 ? 50.830 47.767 54.217 1.00 28.93 259 ARG A N 1
ATOM 1542 C CA . ARG A 1 200 ? 51.541 48.850 53.545 1.00 27.14 259 ARG A CA 1
ATOM 1543 C C . ARG A 1 200 ? 52.580 49.552 54.399 1.00 31.00 259 ARG A C 1
ATOM 1544 O O . ARG A 1 200 ? 53.330 50.393 53.890 1.00 28.26 259 ARG A O 1
ATOM 1552 N N . GLU A 1 201 ? 52.722 49.113 55.676 1.00 29.13 260 GLU A N 1
ATOM 1553 C CA . GLU A 1 201 ? 53.695 49.690 56.577 1.00 28.19 260 GLU A CA 1
ATOM 1554 C C . GLU A 1 201 ? 55.097 49.677 56.015 1.00 31.29 260 GLU A C 1
ATOM 1555 O O . GLU A 1 201 ? 55.801 50.677 56.136 1.00 30.69 260 GLU A O 1
ATOM 1561 N N . GLN A 1 202 ? 55.538 48.502 55.503 1.00 24.22 261 GLN A N 1
ATOM 1562 C CA . GLN A 1 202 ? 56.891 48.368 54.973 1.00 22.10 261 GLN A CA 1
ATOM 1563 C C . GLN A 1 202 ? 56.795 48.643 53.496 1.00 27.51 261 GLN A C 1
ATOM 1564 O O . GLN A 1 202 ? 55.914 48.086 52.819 1.00 26.10 261 GLN A O 1
ATOM 1570 N N . PRO A 1 203 ? 57.724 49.470 53.001 1.00 25.58 262 PRO A N 1
ATOM 1571 C CA . PRO A 1 203 ? 57.690 49.865 51.592 1.00 25.79 262 PRO A CA 1
ATOM 1572 C C . PRO A 1 203 ? 58.252 48.788 50.673 1.00 28.20 262 PRO A C 1
ATOM 1573 O O . PRO A 1 203 ? 58.964 47.922 51.153 1.00 26.37 262 PRO A O 1
ATOM 1577 N N . PRO A 1 204 ? 58.049 48.892 49.337 1.00 24.74 263 PRO A N 1
ATOM 1578 C CA . PRO A 1 204 ? 58.706 47.964 48.418 1.00 23.80 263 PRO A CA 1
ATOM 1579 C C . PRO A 1 204 ? 60.211 47.956 48.674 1.00 29.23 263 PRO A C 1
ATOM 1580 O O . PRO A 1 204 ? 60.820 49.025 48.846 1.00 27.56 263 PRO A O 1
ATOM 1584 N N . ARG A 1 205 ? 60.793 46.758 48.735 1.00 27.52 264 ARG A N 1
ATOM 1585 C CA . ARG A 1 205 ? 62.202 46.588 49.060 1.00 27.01 264 ARG A CA 1
ATOM 1586 C C . ARG A 1 205 ? 62.651 45.176 48.747 1.00 31.18 264 ARG A C 1
ATOM 1587 O O . ARG A 1 205 ? 61.837 44.265 48.645 1.00 27.92 264 ARG A O 1
ATOM 1595 N N . PHE A 1 206 ? 63.965 44.989 48.675 1.00 28.27 265 PHE A N 1
ATOM 1596 C CA . PHE A 1 206 ? 64.591 43.685 48.605 1.00 27.63 265 PHE A CA 1
ATOM 1597 C C . PHE A 1 206 ? 64.787 43.243 50.062 1.00 31.99 265 PHE A C 1
ATOM 1598 O O . PHE A 1 206 ? 65.195 44.064 50.901 1.00 31.20 265 PHE A O 1
ATOM 1606 N N . ALA A 1 207 ? 64.412 41.992 50.377 1.00 29.55 266 ALA A N 1
ATOM 1607 C CA . ALA A 1 207 ? 64.572 41.378 51.701 1.00 27.73 266 ALA A CA 1
ATOM 1608 C C . ALA A 1 207 ? 66.048 41.484 52.067 1.00 32.34 266 ALA A C 1
ATOM 1609 O O . ALA A 1 207 ? 66.919 41.221 51.230 1.00 30.72 266 ALA A O 1
ATOM 1611 N N . GLN A 1 208 ? 66.325 41.971 53.268 1.00 29.37 267 GLN A N 1
ATOM 1612 C CA . GLN A 1 208 ? 67.697 42.216 53.731 1.00 30.40 267 GLN A CA 1
ATOM 1613 C C . GLN A 1 208 ? 68.355 40.920 54.229 1.00 34.94 267 GLN A C 1
ATOM 1614 O O . GLN A 1 208 ? 67.823 40.282 55.137 1.00 32.95 267 GLN A O 1
ATOM 1620 N N . PRO A 1 209 ? 69.514 40.501 53.685 1.00 34.76 268 PRO A N 1
ATOM 1621 C CA . PRO A 1 209 ? 70.168 39.290 54.219 1.00 36.10 268 PRO A CA 1
ATOM 1622 C C . PRO A 1 209 ? 70.365 39.386 55.746 1.00 39.35 268 PRO A C 1
ATOM 1623 O O . PRO A 1 209 ? 70.590 40.489 56.266 1.00 38.55 268 PRO A O 1
ATOM 1627 N N . GLY A 1 210 ? 70.160 38.266 56.443 1.00 34.97 269 GLY A N 1
ATOM 1628 C CA . GLY A 1 210 ? 70.285 38.164 57.894 1.00 34.01 269 GLY A CA 1
ATOM 1629 C C . GLY A 1 210 ? 69.024 38.457 58.679 1.00 38.63 269 GLY A C 1
ATOM 1630 O O . GLY A 1 210 ? 69.008 38.297 59.903 1.00 38.87 269 GLY A O 1
ATOM 1631 N N . THR A 1 211 ? 67.957 38.916 58.005 1.00 33.05 270 THR A N 1
ATOM 1632 C CA . THR A 1 211 ? 66.698 39.225 58.676 1.00 30.46 270 THR A CA 1
ATOM 1633 C C . THR A 1 211 ? 65.737 38.063 58.591 1.00 34.14 270 THR A C 1
ATOM 1634 O O . THR A 1 211 ? 65.917 37.186 57.742 1.00 34.46 270 THR A O 1
ATOM 1638 N N . PHE A 1 212 ? 64.683 38.085 59.446 1.00 29.30 271 PHE A N 1
ATOM 1639 C CA . PHE A 1 212 ? 63.568 37.153 59.439 1.00 29.11 271 PHE A CA 1
ATOM 1640 C C . PHE A 1 212 ? 62.886 37.222 58.045 1.00 31.15 271 PHE A C 1
ATOM 1641 O O . PHE A 1 212 ? 62.488 36.193 57.507 1.00 29.67 271 PHE A O 1
ATOM 1649 N N . GLU A 1 213 ? 62.732 38.436 57.477 1.00 27.68 272 GLU A N 1
ATOM 1650 C CA . GLU A 1 213 ? 62.114 38.586 56.161 1.00 28.19 272 GLU A CA 1
ATOM 1651 C C . GLU A 1 213 ? 62.838 37.819 55.115 1.00 30.74 272 GLU A C 1
ATOM 1652 O O . GLU A 1 213 ? 62.188 37.209 54.264 1.00 29.51 272 GLU A O 1
ATOM 1658 N N . PHE A 1 214 ? 64.176 37.911 55.109 1.00 27.65 273 PHE A N 1
ATOM 1659 C CA . PHE A 1 214 ? 64.983 37.222 54.109 1.00 29.11 273 PHE A CA 1
ATOM 1660 C C . PHE A 1 214 ? 64.840 35.686 54.194 1.00 32.78 273 PHE A C 1
ATOM 1661 O O . PHE A 1 214 ? 64.755 35.009 53.166 1.00 29.55 273 PHE A O 1
ATOM 1669 N N . GLU A 1 215 ? 64.850 35.158 55.423 1.00 31.05 274 GLU A N 1
ATOM 1670 C CA . GLU A 1 215 ? 64.719 33.731 55.703 1.00 30.05 274 GLU A CA 1
ATOM 1671 C C . GLU A 1 215 ? 63.393 33.242 55.189 1.00 34.70 274 GLU A C 1
ATOM 1672 O O . GLU A 1 215 ? 63.335 32.183 54.545 1.00 33.51 274 GLU A O 1
ATOM 1678 N N . TYR A 1 216 ? 62.323 34.018 55.442 1.00 30.16 275 TYR A N 1
ATOM 1679 C CA . TYR A 1 216 ? 61.017 33.604 54.974 1.00 30.17 275 TYR A CA 1
ATOM 1680 C C . TYR A 1 216 ? 60.776 33.799 53.481 1.00 31.97 275 TYR A C 1
ATOM 1681 O O . TYR A 1 216 ? 60.216 32.916 52.814 1.00 31.09 275 TYR A O 1
ATOM 1690 N N . ALA A 1 217 ? 61.324 34.873 52.918 1.00 27.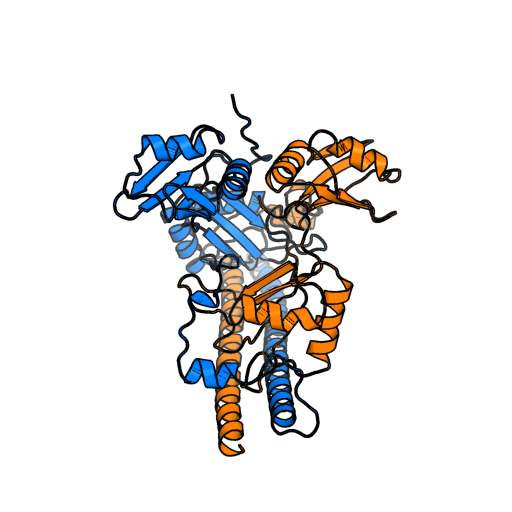42 276 ALA A N 1
ATOM 1691 C CA . ALA A 1 217 ? 61.226 35.083 51.479 1.00 28.07 276 ALA A CA 1
ATOM 1692 C C . ALA A 1 217 ? 61.942 33.924 50.725 1.00 34.09 276 ALA A C 1
ATOM 1693 O O . ALA A 1 217 ? 61.464 33.500 49.677 1.00 31.60 276 ALA A O 1
ATOM 1695 N N . SER A 1 218 ? 63.040 33.371 51.296 1.00 33.42 277 SER A N 1
ATOM 1696 C CA . SER A 1 218 ? 63.767 32.259 50.664 1.00 33.91 277 SER A CA 1
ATOM 1697 C C . SER A 1 218 ? 62.917 30.990 50.691 1.00 37.50 277 SER A C 1
ATOM 1698 O O . SER A 1 218 ? 62.955 30.201 49.751 1.00 40.38 277 SER A O 1
ATOM 1701 N N . ARG A 1 219 ? 62.092 30.835 51.724 1.00 31.49 278 ARG A N 1
ATOM 1702 C CA . ARG A 1 219 ? 61.160 29.714 51.839 1.00 30.57 278 ARG A CA 1
ATOM 1703 C C . ARG A 1 219 ? 60.034 29.825 50.830 1.00 35.27 278 ARG A C 1
ATOM 1704 O O . ARG A 1 219 ? 59.509 28.799 50.364 1.00 33.50 278 ARG A O 1
ATOM 1712 N N . TRP A 1 220 ? 59.595 31.076 50.547 1.00 30.08 279 TRP A N 1
ATOM 1713 C CA . TRP A 1 220 ? 58.573 31.321 49.524 1.00 28.60 279 TRP A CA 1
ATOM 1714 C C . TRP A 1 220 ? 59.158 31.030 48.160 1.00 32.76 279 TRP A C 1
ATOM 1715 O O . TRP A 1 220 ? 58.459 30.440 47.316 1.00 32.95 279 TRP A O 1
ATOM 1726 N N . LYS A 1 221 ? 60.447 31.413 47.927 1.00 30.33 280 LYS A N 1
ATOM 1727 C CA . LYS A 1 221 ? 61.108 31.107 46.641 1.00 31.01 280 LYS A CA 1
ATOM 1728 C C . LYS A 1 221 ? 61.107 29.585 46.453 1.00 36.04 280 LYS A C 1
ATOM 1729 O O . LYS A 1 221 ? 60.736 29.099 45.381 1.00 35.62 280 LYS A O 1
ATOM 1735 N N . ALA A 1 222 ? 61.458 28.835 47.525 1.00 32.72 281 ALA A N 1
ATOM 1736 C CA . ALA A 1 222 ? 61.469 27.366 47.531 1.00 32.35 281 ALA A CA 1
ATOM 1737 C C . ALA A 1 222 ? 60.102 26.770 47.181 1.00 36.65 281 ALA A C 1
ATOM 1738 O O . ALA A 1 222 ? 60.039 25.773 46.477 1.00 37.20 281 ALA A O 1
ATOM 1740 N N . LEU A 1 223 ? 59.024 27.364 47.678 1.00 32.13 282 LEU A N 1
ATOM 1741 C CA . LEU A 1 223 ? 57.666 26.903 47.411 1.00 33.79 282 LEU A CA 1
ATOM 1742 C C . LEU A 1 223 ? 57.263 27.139 45.933 1.00 34.13 282 LEU A C 1
ATOM 1743 O O . LEU A 1 223 ? 56.644 26.282 45.307 1.00 33.02 282 LEU A O 1
ATOM 1748 N N . ASP A 1 224 ? 57.662 28.266 45.384 1.00 31.50 283 ASP A N 1
ATOM 1749 C CA . ASP A 1 224 ? 57.444 28.622 43.972 1.00 30.55 283 ASP A CA 1
ATOM 1750 C C . ASP A 1 224 ? 58.195 27.652 43.057 1.00 33.87 283 ASP A C 1
ATOM 1751 O O . ASP A 1 224 ? 57.692 27.266 41.985 1.00 31.87 283 ASP A O 1
ATOM 1756 N N . GLU A 1 225 ? 59.406 27.284 43.473 1.00 33.81 284 GLU A N 1
ATOM 1757 C CA . GLU A 1 225 ? 60.243 26.345 42.728 1.00 36.04 284 GLU A CA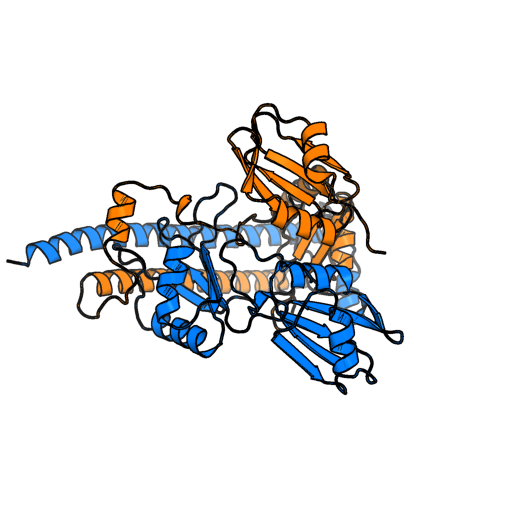 1
ATOM 1758 C C . GLU A 1 225 ? 59.631 24.926 42.748 1.00 39.70 284 GLU A C 1
ATOM 1759 O O . GLU A 1 225 ? 59.653 24.267 41.708 1.00 38.92 284 GLU A O 1
ATOM 1765 N N . MET A 1 226 ? 59.013 24.502 43.878 1.00 37.26 285 MET A N 1
ATOM 1766 C CA . MET A 1 226 ? 58.338 23.192 44.041 1.00 38.05 285 MET A CA 1
ATOM 1767 C C . MET A 1 226 ? 57.085 23.132 43.136 1.00 38.80 285 MET A C 1
ATOM 1768 O O . MET A 1 226 ? 56.834 22.117 42.494 1.00 36.43 285 MET A O 1
ATOM 1773 N N . GLU A 1 227 ? 56.334 24.235 43.062 1.00 31.44 286 GLU A N 1
ATOM 1774 C CA . GLU A 1 227 ? 55.181 24.322 42.180 1.00 30.05 286 GLU A CA 1
ATOM 1775 C C . GLU A 1 227 ? 55.626 24.227 40.727 1.00 32.53 286 GLU A C 1
ATOM 1776 O O . GLU A 1 227 ? 55.004 23.495 39.978 1.00 32.73 286 GLU A O 1
ATOM 1782 N N . LYS A 1 228 ? 56.713 24.913 40.336 1.00 31.01 287 LYS A N 1
ATOM 1783 C CA . LYS A 1 228 ? 57.232 24.853 38.956 1.00 31.35 287 LYS A CA 1
ATOM 1784 C C . LYS A 1 228 ? 57.598 23.399 38.624 1.00 34.67 287 LYS A C 1
ATOM 1785 O O . LYS A 1 228 ? 57.162 22.879 37.601 1.00 30.27 287 LYS A O 1
ATOM 1791 N N . GLN A 1 229 ? 58.354 22.732 39.522 1.00 31.96 288 GLN A N 1
ATOM 1792 C CA . GLN A 1 229 ? 58.767 21.318 39.357 1.00 31.78 288 GLN A CA 1
ATOM 1793 C C . GLN A 1 229 ? 57.614 20.398 39.177 1.00 31.08 288 GLN A C 1
ATOM 1794 O O . GLN A 1 229 ? 57.662 19.547 38.298 1.00 30.16 288 GLN A O 1
ATOM 1800 N N . GLN A 1 230 ? 56.587 20.532 40.033 1.00 27.79 289 GLN A N 1
ATOM 1801 C CA . GLN A 1 230 ? 55.399 19.682 40.011 1.00 27.59 289 GLN A CA 1
ATOM 1802 C C . GLN A 1 230 ? 54.580 19.835 38.717 1.00 31.98 289 GLN A C 1
ATOM 1803 O O . GLN A 1 230 ? 54.084 18.837 38.143 1.00 28.42 289 GLN A O 1
ATOM 1809 N N . ARG A 1 231 ? 54.413 21.078 38.275 1.00 29.03 290 ARG A N 1
ATOM 1810 C CA . ARG A 1 231 ? 53.669 21.357 37.033 1.00 28.59 290 ARG A CA 1
ATOM 1811 C C . ARG A 1 231 ? 54.445 20.837 35.831 1.00 29.76 290 ARG A C 1
ATOM 1812 O O . ARG A 1 231 ? 53.838 20.311 34.903 1.00 28.88 290 ARG A O 1
ATOM 1820 N N . GLU A 1 232 ? 55.784 20.917 35.868 1.00 27.86 291 GLU A N 1
ATOM 1821 C CA . GLU A 1 232 ? 56.617 20.396 34.766 1.00 28.76 291 GLU A CA 1
ATOM 1822 C C . GLU A 1 232 ? 56.582 18.876 34.762 1.00 30.44 291 GLU A C 1
ATOM 1823 O O . GLU A 1 232 ? 56.638 18.234 33.697 1.00 27.21 291 GLU A O 1
ATOM 1829 N N . GLN A 1 233 ? 56.450 18.297 35.949 1.00 26.21 292 GLN A N 1
ATOM 1830 C CA . GLN A 1 233 ? 56.312 16.844 36.085 1.00 27.70 292 GLN A CA 1
ATOM 1831 C C . GLN A 1 233 ? 54.957 16.357 35.463 1.00 31.11 292 GLN A C 1
ATOM 1832 O O . GLN A 1 233 ? 54.942 15.353 34.741 1.00 31.34 292 GLN A O 1
ATOM 1838 N N . VAL A 1 234 ? 53.871 17.123 35.640 1.00 28.42 293 VAL A N 1
ATOM 1839 C CA . VAL A 1 234 ? 52.563 16.853 35.028 1.00 29.56 293 VAL A CA 1
ATOM 1840 C C . VAL A 1 234 ? 52.718 16.959 33.467 1.00 34.11 293 VAL A C 1
ATOM 1841 O O . VAL A 1 234 ? 52.291 16.055 32.746 1.00 32.52 293 VAL A O 1
ATOM 1845 N N . ASP A 1 235 ? 53.410 18.009 32.975 1.00 30.10 294 ASP A N 1
ATOM 1846 C CA . ASP A 1 235 ? 53.668 18.189 31.531 1.00 29.00 294 ASP A CA 1
ATOM 1847 C C . ASP A 1 235 ? 54.396 16.944 30.983 1.00 33.76 294 ASP A C 1
ATOM 1848 O O . ASP A 1 235 ? 54.095 16.481 29.884 1.00 32.64 294 ASP A O 1
ATOM 1853 N N . ARG A 1 236 ? 55.358 16.424 31.749 1.00 29.97 295 ARG A N 1
ATOM 1854 C CA . ARG A 1 236 ? 56.116 15.238 31.389 1.00 31.22 295 ARG A CA 1
ATOM 1855 C C . ARG A 1 236 ? 55.198 13.997 31.289 1.00 36.05 295 ARG A C 1
ATOM 1856 O O . ARG A 1 236 ? 55.318 13.237 30.321 1.00 35.65 295 ARG A O 1
ATOM 1864 N N . ASN A 1 237 ? 54.317 13.780 32.310 1.00 32.32 296 ASN A N 1
ATOM 1865 C CA . ASN A 1 237 ? 53.394 12.649 32.369 1.00 30.07 296 ASN A CA 1
ATOM 1866 C C . ASN A 1 237 ? 52.467 12.708 31.184 1.00 36.59 296 ASN A C 1
ATOM 1867 O O . ASN A 1 237 ? 52.094 11.669 30.635 1.00 36.61 296 ASN A O 1
ATOM 1872 N N . ILE A 1 238 ? 52.030 13.928 30.824 1.00 31.24 297 ILE A N 1
ATOM 1873 C CA . ILE A 1 238 ? 51.145 14.137 29.689 1.00 30.43 297 ILE A CA 1
ATOM 1874 C C . ILE A 1 238 ? 51.835 13.860 28.351 1.00 34.85 297 ILE A C 1
ATOM 1875 O O . ILE A 1 238 ? 51.209 13.233 27.507 1.00 32.82 297 ILE A O 1
ATOM 1880 N N . ARG A 1 239 ? 53.130 14.235 28.181 1.00 34.09 298 ARG A N 1
ATOM 1881 C CA . ARG A 1 239 ? 53.888 13.918 26.960 1.00 35.33 298 ARG A CA 1
ATOM 1882 C C . ARG A 1 239 ? 54.033 12.402 26.802 1.00 39.03 298 ARG A C 1
ATOM 1883 O O . ARG A 1 239 ? 54.001 11.904 25.680 1.00 37.37 298 ARG A O 1
ATOM 1891 N N . GLU A 1 240 ? 54.276 11.679 27.908 1.00 36.41 299 GLU A N 1
ATOM 1892 C CA . GLU A 1 240 ? 54.466 10.233 27.852 1.00 35.61 299 GLU A CA 1
ATOM 1893 C C . GLU A 1 240 ? 53.152 9.578 27.451 1.00 38.74 299 GLU A C 1
ATOM 1894 O O . GLU A 1 240 ? 53.163 8.707 26.591 1.00 38.04 299 GLU A O 1
ATOM 1900 N N . ALA A 1 241 ? 52.019 10.047 28.027 1.00 34.20 300 ALA A N 1
ATOM 1901 C CA . ALA A 1 241 ? 50.686 9.534 27.741 1.00 33.18 300 ALA A CA 1
ATOM 1902 C C . ALA A 1 241 ? 50.246 9.832 26.299 1.00 34.27 300 ALA A C 1
ATOM 1903 O O . ALA A 1 241 ? 49.635 8.966 25.667 1.00 30.91 300 ALA A O 1
ATOM 1905 N N . LYS A 1 242 ? 50.561 11.038 25.787 1.00 30.90 301 LYS A N 1
ATOM 1906 C CA . LYS A 1 242 ? 50.279 11.471 24.412 1.00 32.90 301 LYS A CA 1
ATOM 1907 C C . LYS A 1 242 ? 51.078 10.616 23.411 1.00 37.49 301 LYS A C 1
ATOM 1908 O O . LYS A 1 242 ? 50.525 10.207 22.396 1.00 35.49 301 LYS A O 1
ATOM 1914 N N . GLU A 1 243 ? 52.361 10.358 23.702 1.00 36.39 302 GLU A N 1
ATOM 1915 C CA . GLU A 1 243 ? 53.222 9.512 22.880 1.00 37.41 302 GLU A CA 1
ATOM 1916 C C . GLU A 1 243 ? 52.649 8.095 22.841 1.00 38.98 302 GLU A C 1
ATOM 1917 O O . GLU A 1 243 ? 52.557 7.510 21.763 1.00 35.53 302 GLU A O 1
ATOM 1923 N N . LYS A 1 244 ? 52.183 7.589 23.995 1.00 36.40 303 LYS A N 1
ATOM 1924 C CA . LYS A 1 244 ? 51.537 6.279 24.100 1.00 36.39 303 LYS A CA 1
ATOM 1925 C C . LYS A 1 244 ? 50.243 6.241 23.272 1.00 38.62 303 LYS A C 1
ATOM 1926 O O . LYS A 1 244 ? 50.020 5.264 22.542 1.00 36.35 303 LYS A O 1
ATOM 1932 N N . LEU A 1 245 ? 49.420 7.312 23.352 1.00 33.58 304 LEU A N 1
ATOM 1933 C CA . LEU A 1 245 ? 48.155 7.392 22.618 1.00 33.76 304 LEU A CA 1
ATOM 1934 C C . LEU A 1 245 ? 48.405 7.419 21.113 1.00 37.00 304 LEU A C 1
ATOM 1935 O O . LEU A 1 245 ? 47.749 6.681 20.374 1.00 34.51 304 LEU A O 1
ATOM 1940 N N . GLU A 1 246 ? 49.403 8.201 20.670 1.00 33.93 305 GLU A N 1
ATOM 1941 C CA . GLU A 1 246 ? 49.749 8.264 19.257 1.00 33.57 305 GLU A CA 1
ATOM 1942 C C . GLU A 1 246 ? 50.146 6.864 18.727 1.00 36.82 305 GLU A C 1
ATOM 1943 O O . GLU A 1 246 ? 49.621 6.450 17.697 1.00 36.56 305 GLU A O 1
ATOM 1949 N N . ALA A 1 247 ? 50.997 6.117 19.454 1.00 33.04 306 ALA A N 1
ATOM 1950 C CA . ALA A 1 247 ? 51.429 4.772 19.050 1.00 33.82 306 ALA A CA 1
ATOM 1951 C C . ALA A 1 247 ? 50.244 3.799 18.994 1.00 38.93 306 ALA A C 1
ATOM 1952 O O . ALA A 1 247 ? 50.069 3.091 17.994 1.00 38.81 306 ALA A O 1
ATOM 1954 N N . GLU A 1 248 ? 49.392 3.821 20.026 1.00 35.45 307 GLU A N 1
ATOM 1955 C CA . GLU A 1 248 ? 48.203 2.976 20.123 1.00 34.72 307 GLU A CA 1
ATOM 1956 C C . GLU A 1 248 ? 47.243 3.213 18.963 1.00 39.90 307 GLU A C 1
ATOM 1957 O O . GLU A 1 248 ? 46.710 2.253 18.400 1.00 41.22 307 GLU A O 1
ATOM 1963 N N . MET A 1 249 ? 47.038 4.488 18.590 1.00 33.19 308 MET A N 1
ATOM 1964 C CA . MET A 1 249 ? 46.138 4.890 17.522 1.00 32.73 308 MET A CA 1
ATOM 1965 C C . MET A 1 249 ? 46.667 4.578 16.130 1.00 38.07 308 MET A C 1
ATOM 1966 O O . MET A 1 249 ? 45.870 4.324 15.232 1.00 36.63 308 MET A O 1
ATOM 1971 N N . GLU A 1 250 ? 47.995 4.590 15.947 1.00 37.47 309 GLU A N 1
ATOM 1972 C CA . GLU A 1 250 ? 48.608 4.208 14.676 1.00 39.57 309 GLU A CA 1
ATOM 1973 C C . GLU A 1 250 ? 48.440 2.690 14.500 1.00 40.71 309 GLU A C 1
ATOM 1974 O O . GLU A 1 250 ? 48.192 2.217 13.383 1.00 40.09 309 GLU A O 1
ATOM 1980 N N . ALA A 1 251 ? 48.573 1.937 15.595 1.00 35.63 310 ALA A N 1
ATOM 1981 C CA . ALA A 1 251 ? 48.379 0.490 15.557 1.00 35.06 310 ALA A CA 1
ATOM 1982 C C . ALA A 1 251 ? 46.896 0.203 15.315 1.00 38.52 310 ALA A C 1
ATOM 1983 O O . ALA A 1 251 ? 46.584 -0.640 14.470 1.00 37.22 310 ALA A O 1
ATOM 1985 N N . ALA A 1 252 ? 45.980 0.954 16.002 1.00 36.07 311 ALA A N 1
ATOM 1986 C CA . ALA A 1 252 ? 44.530 0.815 15.857 1.00 35.55 311 ALA A CA 1
ATOM 1987 C C . ALA A 1 252 ? 44.043 1.244 14.460 1.00 38.72 311 ALA A C 1
ATOM 1988 O O . ALA A 1 252 ? 43.075 0.680 13.946 1.00 37.56 311 ALA A O 1
ATOM 1990 N N . ARG A 1 253 ? 44.718 2.217 13.830 1.00 37.26 312 ARG A N 1
ATOM 1991 C CA . ARG A 1 253 ? 44.367 2.642 12.458 1.00 37.29 312 ARG A CA 1
ATOM 1992 C C . ARG A 1 253 ? 44.611 1.467 11.493 1.00 40.14 312 ARG A C 1
ATOM 1993 O O . ARG A 1 253 ? 43.734 1.174 10.671 1.00 39.52 312 ARG A O 1
ATOM 2001 N N . HIS A 1 254 ? 45.809 0.820 11.591 1.00 35.35 313 HIS A N 1
ATOM 2002 C CA . HIS A 1 254 ? 46.186 -0.340 10.769 1.00 35.19 313 HIS A CA 1
ATOM 2003 C C . HIS A 1 254 ? 45.172 -1.486 10.962 1.00 36.00 313 HIS A C 1
ATOM 2004 O O . HIS A 1 254 ? 44.749 -2.092 9.985 1.00 34.79 313 HIS A O 1
ATOM 2011 N N . GLU A 1 255 ? 44.761 -1.732 12.220 1.00 30.30 314 GLU A N 1
ATOM 2012 C CA . GLU A 1 255 ? 43.790 -2.763 12.608 1.00 29.82 314 GLU A CA 1
ATOM 2013 C C . GLU A 1 255 ? 42.457 -2.483 11.943 1.00 36.18 314 GLU A C 1
ATOM 2014 O O . GLU A 1 255 ? 41.966 -3.355 11.228 1.00 34.79 314 GLU A O 1
ATOM 2020 N N . HIS A 1 256 ? 41.914 -1.243 12.103 1.00 33.92 315 HIS A N 1
ATOM 2021 C CA . HIS A 1 256 ? 40.664 -0.830 11.472 1.00 34.93 315 HIS A CA 1
ATOM 2022 C C . HIS A 1 256 ? 40.702 -1.028 9.950 1.00 38.20 315 HIS A C 1
ATOM 2023 O O . HIS A 1 256 ? 39.784 -1.632 9.402 1.00 37.50 315 HIS A O 1
ATOM 2030 N N . GLN A 1 257 ? 41.788 -0.575 9.286 1.00 36.97 316 GLN A N 1
ATOM 2031 C CA . GLN A 1 257 ? 41.933 -0.705 7.835 1.00 37.94 316 GLN A CA 1
ATOM 2032 C C . GLN A 1 257 ? 42.033 -2.152 7.386 1.00 38.81 316 GLN A C 1
ATOM 2033 O O . GLN A 1 257 ? 41.372 -2.522 6.409 1.00 37.13 316 GLN A O 1
ATOM 2039 N N . LEU A 1 258 ? 42.820 -2.985 8.108 1.00 34.22 317 LEU A N 1
ATOM 2040 C CA . LEU A 1 258 ? 42.955 -4.402 7.748 1.00 32.68 317 LEU A CA 1
ATOM 2041 C C . LEU A 1 258 ? 41.681 -5.258 7.914 1.00 36.18 317 LEU A C 1
ATOM 2042 O O . LEU A 1 258 ? 41.623 -6.330 7.317 1.00 34.97 317 LEU A O 1
ATOM 2047 N N . MET A 1 259 ? 40.659 -4.789 8.694 1.00 32.18 318 MET A N 1
ATOM 2048 C CA . MET A 1 259 ? 39.397 -5.530 8.895 1.00 31.26 318 MET A CA 1
ATOM 20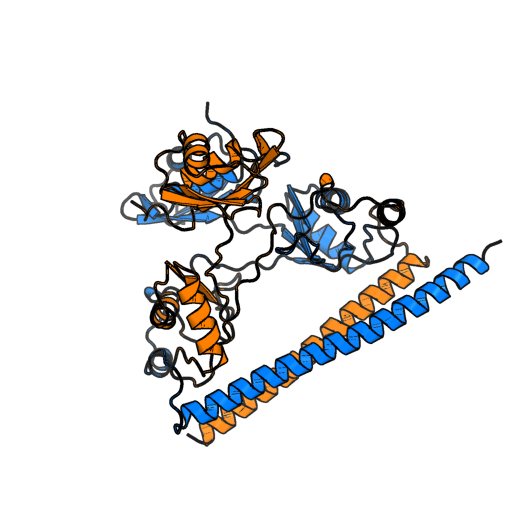49 C C . MET A 1 259 ? 38.511 -5.490 7.631 1.00 36.53 318 MET A C 1
ATOM 2050 O O . MET A 1 259 ? 37.657 -6.366 7.431 1.00 33.43 318 MET A O 1
ATOM 2055 N N . LEU A 1 260 ? 38.692 -4.436 6.802 1.00 36.05 319 LEU A N 1
ATOM 2056 C CA . LEU A 1 260 ? 37.850 -4.149 5.646 1.00 36.51 319 LEU A CA 1
ATOM 2057 C C . LEU A 1 260 ? 38.229 -4.913 4.386 1.00 40.75 319 LEU A C 1
ATOM 2058 O O . LEU A 1 260 ? 39.408 -4.998 4.043 1.00 40.70 319 LEU A O 1
ATOM 2063 N N . MET A 1 261 ? 37.218 -5.476 3.715 1.00 37.68 320 MET A N 1
ATOM 2064 C CA . MET A 1 261 ? 37.374 -6.231 2.459 1.00 45.37 320 MET A CA 1
ATOM 2065 C C . MET A 1 261 ? 37.902 -5.305 1.354 1.00 48.99 320 MET A C 1
ATOM 2066 O O . MET A 1 261 ? 37.426 -4.153 1.287 1.00 53.39 320 MET A O 1
ATOM 2072 N N . GLY B 2 15 ? 45.951 68.364 27.423 1.00 66.27 66 GLY B N 1
ATOM 2073 C CA . GLY B 2 15 ? 46.208 67.296 26.465 1.00 66.01 66 GLY B CA 1
ATOM 2074 C C . GLY B 2 15 ? 46.904 66.079 27.050 1.00 69.51 66 GLY B C 1
ATOM 2075 O O . GLY B 2 15 ? 47.498 66.146 28.135 1.00 69.38 66 GLY B O 1
ATOM 2076 N N . GLU B 2 16 ? 46.835 64.947 26.324 1.00 64.99 67 GLU B N 1
ATOM 2077 C CA . GLU B 2 16 ? 47.471 63.689 26.735 1.00 63.97 67 GLU B CA 1
ATOM 2078 C C . GLU B 2 16 ? 48.979 63.773 26.445 1.00 64.39 67 GLU B C 1
ATOM 2079 O O . GLU B 2 16 ? 49.395 64.570 25.592 1.00 64.37 67 GLU B O 1
ATOM 2085 N N . LYS B 2 17 ? 49.789 62.932 27.128 1.00 56.77 68 LYS B N 1
ATOM 2086 C CA . LYS B 2 17 ? 51.223 62.823 26.860 1.00 54.62 68 LYS B CA 1
ATOM 2087 C C . LYS B 2 17 ? 51.383 62.273 25.419 1.00 54.15 68 LYS B C 1
ATOM 2088 O O . LYS B 2 17 ? 50.675 61.338 25.015 1.00 52.89 68 LYS B O 1
ATOM 2094 N N . THR B 2 18 ? 52.265 62.906 24.651 1.00 46.84 69 THR B N 1
ATOM 2095 C CA . THR B 2 18 ? 52.512 62.609 23.244 1.00 44.92 69 THR B CA 1
ATOM 2096 C C . THR B 2 18 ? 53.726 61.710 23.068 1.00 45.75 69 THR B C 1
ATOM 2097 O O . THR B 2 18 ? 54.508 61.546 24.017 1.00 44.92 69 THR B O 1
ATOM 2101 N N . PHE B 2 19 ? 53.881 61.102 21.853 1.00 39.55 70 PHE B N 1
ATOM 2102 C CA . PHE B 2 19 ? 55.003 60.211 21.508 1.00 38.11 70 PHE B CA 1
ATOM 2103 C C . PHE B 2 19 ? 55.222 59.057 22.510 1.00 42.48 70 PHE B C 1
ATOM 2104 O O . PHE B 2 19 ? 56.344 58.583 22.668 1.00 43.00 70 PHE B O 1
ATOM 2112 N N . THR B 2 20 ? 54.138 58.551 23.138 1.00 39.67 71 THR B N 1
ATOM 2113 C CA . THR B 2 20 ? 54.213 57.422 24.087 1.00 39.53 71 THR B CA 1
ATOM 2114 C C . THR B 2 20 ? 54.344 56.117 23.313 1.00 42.99 71 THR B C 1
ATOM 2115 O O . THR B 2 20 ? 54.280 56.134 22.080 1.00 44.21 71 THR B O 1
ATOM 2119 N N . GLN B 2 21 ? 54.494 54.979 24.005 1.00 37.45 72 GLN B N 1
ATOM 2120 C CA . GLN B 2 21 ? 54.579 53.703 23.299 1.00 36.95 72 GLN B CA 1
ATOM 2121 C C . GLN B 2 21 ? 53.233 53.306 22.672 1.00 39.59 72 GLN B C 1
ATOM 2122 O O . GLN B 2 21 ? 53.206 52.431 21.803 1.00 37.66 72 GLN B O 1
ATOM 2128 N N . ARG B 2 22 ? 52.126 54.013 23.052 1.00 35.95 73 ARG B N 1
ATOM 2129 C CA . ARG B 2 22 ? 50.811 53.759 22.470 1.00 35.37 73 ARG B CA 1
ATOM 2130 C C . ARG B 2 22 ? 50.663 54.322 21.050 1.00 37.29 73 ARG B C 1
ATOM 2131 O O . ARG B 2 22 ? 49.735 53.934 20.359 1.00 35.25 73 ARG B O 1
ATOM 2139 N N . SER B 2 23 ? 51.574 55.224 20.618 1.00 34.29 74 SER B N 1
ATOM 2140 C CA . SER B 2 23 ? 51.603 55.748 19.248 1.00 32.49 74 SER B CA 1
ATOM 2141 C C . SER B 2 23 ? 52.890 55.291 18.497 1.00 33.82 74 SER B C 1
ATOM 2142 O O . SER B 2 23 ? 53.317 55.919 17.538 1.00 30.55 74 SER B O 1
ATOM 2145 N N . ARG B 2 24 ? 53.465 54.165 18.930 1.00 31.15 75 ARG B N 1
ATOM 2146 C CA . ARG B 2 24 ? 54.679 53.572 18.355 1.00 31.17 75 ARG B CA 1
ATOM 2147 C C . ARG B 2 24 ? 54.293 52.445 17.429 1.00 35.00 75 ARG B C 1
ATOM 2148 O O . ARG B 2 24 ? 53.664 51.475 17.860 1.00 32.18 75 ARG B O 1
ATOM 2156 N N . LEU B 2 25 ? 54.724 52.556 16.154 1.00 32.53 76 LEU B N 1
ATOM 2157 C CA . LEU B 2 25 ? 54.422 51.554 15.134 1.00 31.72 76 LEU B CA 1
ATOM 2158 C C . LEU B 2 25 ? 55.645 50.756 14.722 1.00 34.31 76 LEU B C 1
ATOM 2159 O O . LEU B 2 25 ? 56.754 51.294 14.710 1.00 35.03 76 LEU B O 1
ATOM 2164 N N . PHE B 2 26 ? 55.430 49.461 14.431 1.00 29.32 77 PHE B N 1
ATOM 2165 C CA . PHE B 2 26 ? 56.421 48.524 13.904 1.00 29.50 77 PHE B CA 1
ATOM 2166 C C . PHE B 2 26 ? 56.221 48.584 12.396 1.00 33.57 77 PHE B C 1
ATOM 2167 O O . PHE B 2 26 ? 55.079 48.638 11.899 1.00 31.01 77 PHE B O 1
ATOM 2175 N N . VAL B 2 27 ? 57.324 48.652 11.675 1.00 29.62 78 VAL B N 1
ATOM 2176 C CA . VAL B 2 27 ? 57.267 48.671 10.210 1.00 29.44 78 VAL B CA 1
ATOM 2177 C C . VAL B 2 27 ? 58.182 47.542 9.731 1.00 34.12 78 VAL B C 1
ATOM 2178 O O . VAL B 2 27 ? 59.403 47.634 9.892 1.00 32.63 78 VAL B O 1
ATOM 2182 N N . GLY B 2 28 ? 57.589 46.475 9.205 1.00 31.30 79 GLY B N 1
ATOM 2183 C CA . GLY B 2 28 ? 58.326 45.310 8.735 1.00 31.52 79 GLY B CA 1
ATOM 2184 C C . GLY B 2 28 ? 58.358 45.151 7.229 1.00 37.63 79 GLY B C 1
ATOM 2185 O O . GLY B 2 28 ? 57.628 45.847 6.502 1.00 33.73 79 GLY B O 1
ATOM 2186 N N . ASN B 2 29 ? 59.182 44.170 6.772 1.00 35.38 80 ASN B N 1
ATOM 2187 C CA . ASN B 2 29 ? 59.433 43.826 5.361 1.00 35.34 80 ASN B CA 1
ATOM 2188 C C . ASN B 2 29 ? 59.942 45.057 4.595 1.00 37.10 80 ASN B C 1
ATOM 2189 O O . ASN B 2 29 ? 59.524 45.350 3.472 1.00 36.30 80 ASN B O 1
ATOM 2194 N N . LEU B 2 30 ? 60.864 45.778 5.239 1.00 31.90 81 LEU B N 1
ATOM 2195 C CA . LEU B 2 30 ? 61.473 46.982 4.708 1.00 31.33 81 LEU B CA 1
ATOM 2196 C C . LEU B 2 30 ? 62.448 46.631 3.581 1.00 37.17 81 LEU B C 1
ATOM 2197 O O . LEU B 2 30 ? 63.066 45.563 3.664 1.00 36.43 81 LEU B O 1
ATOM 2202 N N . PRO B 2 31 ? 62.643 47.508 2.548 1.00 35.25 82 PRO B N 1
ATOM 2203 C CA . PRO B 2 31 ? 63.683 47.221 1.539 1.00 36.30 82 PRO B CA 1
ATOM 2204 C C . PRO B 2 31 ? 65.051 47.226 2.234 1.00 44.03 82 PRO B C 1
ATOM 2205 O O . PRO B 2 31 ? 65.216 47.982 3.200 1.00 43.44 82 PRO B O 1
ATOM 2209 N N . PRO B 2 32 ? 66.039 46.414 1.782 1.00 44.17 83 PRO B N 1
ATOM 2210 C CA . PRO B 2 32 ? 67.360 46.401 2.458 1.00 44.21 83 PRO B CA 1
ATOM 2211 C C . PRO B 2 32 ? 68.113 47.737 2.451 1.00 48.15 83 PRO B C 1
ATOM 2212 O O . PRO B 2 32 ? 69.002 47.937 3.281 1.00 49.04 83 PRO B O 1
ATOM 2216 N N . ASP B 2 33 ? 67.704 48.669 1.584 1.00 43.15 84 ASP B N 1
ATOM 2217 C CA . ASP B 2 33 ? 68.320 49.991 1.474 1.00 43.70 84 ASP B CA 1
ATOM 2218 C C . ASP B 2 33 ? 67.555 51.134 2.152 1.00 47.66 84 ASP B C 1
ATOM 2219 O O . ASP B 2 33 ? 67.817 52.300 1.834 1.00 48.33 84 ASP B O 1
ATOM 2224 N N . ILE B 2 34 ? 66.611 50.816 3.065 1.00 42.32 85 ILE B N 1
ATOM 2225 C CA . ILE B 2 34 ? 65.791 51.818 3.770 1.00 41.52 85 ILE B CA 1
ATOM 2226 C C . ILE B 2 34 ? 66.667 52.743 4.660 1.00 47.34 85 ILE B C 1
ATOM 2227 O O . ILE B 2 34 ? 67.642 52.286 5.266 1.00 47.20 85 ILE B O 1
ATOM 2232 N N . THR B 2 35 ? 66.312 54.030 4.716 1.00 45.07 86 THR B N 1
ATOM 2233 C CA . THR B 2 35 ? 67.007 55.014 5.539 1.00 46.13 86 THR B CA 1
ATOM 2234 C C . THR B 2 35 ? 66.015 55.637 6.540 1.00 51.56 86 THR B C 1
ATOM 2235 O O . THR B 2 35 ? 64.802 55.604 6.302 1.00 51.39 86 THR B O 1
ATOM 2239 N N . GLU B 2 36 ? 66.527 56.237 7.636 1.00 48.12 87 GLU B N 1
ATOM 2240 C CA . GLU B 2 36 ? 65.669 56.909 8.623 1.00 47.36 87 GLU B CA 1
ATOM 2241 C C . GLU B 2 36 ? 64.881 58.056 7.985 1.00 51.53 87 GLU B C 1
ATOM 2242 O O . GLU B 2 36 ? 63.729 58.273 8.356 1.00 50.56 87 GLU B O 1
ATOM 2248 N N . GLU B 2 37 ? 65.477 58.749 6.987 1.00 47.98 88 GLU B N 1
ATOM 2249 C CA . GLU B 2 37 ? 64.805 59.838 6.278 1.00 47.84 88 GLU B CA 1
ATOM 2250 C C . GLU B 2 37 ? 63.712 59.326 5.353 1.00 49.36 88 GLU B C 1
ATOM 2251 O O . GLU B 2 37 ? 62.744 60.049 5.110 1.00 50.49 88 GLU B O 1
ATOM 2257 N N . GLU B 2 38 ? 63.862 58.096 4.831 1.00 43.40 89 GLU B N 1
ATOM 2258 C CA . GLU B 2 38 ? 62.856 57.467 3.962 1.00 42.27 89 GLU B CA 1
ATOM 2259 C C . GLU B 2 38 ? 61.644 57.105 4.818 1.00 43.06 89 GLU B C 1
ATOM 2260 O O . GLU B 2 38 ? 60.510 57.342 4.411 1.00 41.04 89 GLU B O 1
ATOM 2266 N N . MET B 2 39 ? 61.903 56.568 6.015 1.00 40.58 90 MET B N 1
ATOM 2267 C CA . MET B 2 39 ? 60.887 56.244 7.017 1.00 41.64 90 MET B CA 1
ATOM 2268 C C . MET B 2 39 ? 60.071 57.504 7.359 1.00 42.92 90 MET B C 1
ATOM 2269 O O . MET B 2 39 ? 58.846 57.463 7.288 1.00 43.24 90 MET B O 1
ATOM 2274 N N . ARG B 2 40 ? 60.744 58.638 7.631 1.00 38.31 91 ARG B N 1
ATOM 2275 C CA . ARG B 2 40 ? 60.096 59.922 7.938 1.00 37.84 91 ARG B CA 1
ATOM 2276 C C . ARG B 2 40 ? 59.256 60.432 6.792 1.00 42.10 91 ARG B C 1
ATOM 2277 O O . ARG B 2 40 ? 58.133 60.910 7.007 1.00 42.28 91 ARG B O 1
ATOM 2285 N N . LYS B 2 41 ? 59.776 60.306 5.563 1.00 38.43 92 LYS B N 1
ATOM 2286 C CA . LYS B 2 41 ? 59.043 60.694 4.364 1.00 37.05 92 LYS B CA 1
ATOM 2287 C C . LYS B 2 41 ? 57.782 59.828 4.218 1.00 37.66 92 LYS B C 1
ATOM 2288 O O . LYS B 2 41 ? 56.735 60.385 3.914 1.00 37.89 92 LYS B O 1
ATOM 2294 N N . LEU B 2 42 ? 57.870 58.506 4.480 1.00 33.52 93 LEU B N 1
ATOM 2295 C CA . LEU B 2 42 ? 56.726 57.558 4.398 1.00 34.47 93 LEU B CA 1
ATOM 2296 C C . LEU B 2 42 ? 55.568 57.985 5.333 1.00 37.72 93 LEU B C 1
ATOM 2297 O O . LEU B 2 42 ? 54.404 57.889 4.948 1.00 36.00 93 LEU B O 1
ATOM 2302 N N . PHE B 2 43 ? 55.909 58.487 6.543 1.00 33.97 94 PHE B N 1
ATOM 2303 C CA . PHE B 2 43 ? 54.933 58.899 7.563 1.00 33.55 94 PHE B CA 1
ATOM 2304 C C . PHE B 2 43 ? 54.669 60.409 7.667 1.00 40.99 94 PHE B C 1
ATOM 2305 O O . PHE B 2 43 ? 53.840 60.825 8.480 1.00 40.96 94 PHE B O 1
ATOM 2313 N N . GLU B 2 44 ? 55.299 61.222 6.785 1.00 39.93 95 GLU B N 1
ATOM 2314 C CA . GLU B 2 44 ? 55.159 62.693 6.733 1.00 40.22 95 GLU B CA 1
ATOM 2315 C C . GLU B 2 44 ? 53.716 63.249 6.844 1.00 40.85 95 GLU B C 1
ATOM 2316 O O . GLU B 2 44 ? 53.529 64.326 7.395 1.00 39.62 95 GLU B O 1
ATOM 2322 N N . LYS B 2 45 ? 52.719 62.564 6.254 1.00 35.62 96 LYS B N 1
ATOM 2323 C CA . LYS B 2 45 ? 51.327 63.026 6.252 1.00 34.84 96 LYS B CA 1
ATOM 2324 C C . LYS B 2 45 ? 50.679 62.931 7.631 1.00 37.10 96 LYS B C 1
ATOM 2325 O O . LYS B 2 45 ? 49.657 63.575 7.887 1.00 40.06 96 LYS B O 1
ATOM 2331 N N . TYR B 2 46 ? 51.249 62.108 8.491 1.00 30.89 97 TYR B N 1
ATOM 2332 C CA . TYR B 2 46 ? 50.716 61.774 9.806 1.00 30.64 97 TYR B CA 1
ATOM 2333 C C . TYR B 2 46 ? 51.339 62.594 10.937 1.00 36.42 97 TYR B C 1
ATOM 2334 O O . TYR B 2 46 ? 51.608 62.066 12.018 1.00 34.21 97 TYR B O 1
ATOM 2343 N N . GLY B 2 47 ? 51.530 63.885 10.661 1.00 36.51 98 GLY B N 1
ATOM 2344 C CA . GLY B 2 47 ? 52.096 64.855 11.599 1.00 37.27 98 GLY B CA 1
ATOM 2345 C C . GLY B 2 47 ? 53.574 64.693 11.892 1.00 42.27 98 GLY B C 1
ATOM 2346 O O . GLY B 2 47 ? 54.329 64.149 11.070 1.00 41.49 98 GLY B O 1
ATOM 2347 N N . LYS B 2 48 ? 54.005 65.207 13.076 1.00 38.07 99 LYS B N 1
ATOM 2348 C CA . LYS B 2 48 ? 55.384 65.123 13.539 1.00 37.87 99 LYS B CA 1
ATOM 2349 C C . LYS B 2 48 ? 55.756 63.693 13.896 1.00 43.84 99 LYS B C 1
ATOM 2350 O O . LYS B 2 48 ? 54.930 62.922 14.394 1.00 44.25 99 LYS B O 1
ATOM 2356 N N . ALA B 2 49 ? 57.005 63.337 13.655 1.00 41.92 100 ALA B N 1
ATOM 2357 C CA . ALA B 2 49 ? 57.484 62.020 14.029 1.00 42.69 100 ALA B CA 1
ATOM 2358 C C . ALA B 2 49 ? 58.602 62.182 15.034 1.00 46.82 100 ALA B C 1
ATOM 2359 O O . ALA B 2 49 ? 59.403 63.105 14.924 1.00 46.98 100 ALA B O 1
ATOM 2361 N N . GLY B 2 50 ? 58.621 61.308 16.022 1.00 43.07 101 GLY B N 1
ATOM 2362 C CA . GLY B 2 50 ? 59.651 61.292 17.045 1.00 44.12 101 GLY B CA 1
ATOM 2363 C C . GLY B 2 50 ? 60.746 60.349 16.615 1.00 48.73 101 GLY B C 1
ATOM 2364 O O . GLY B 2 50 ? 61.159 60.365 15.451 1.00 49.05 101 GLY B O 1
ATOM 2365 N N . GLU B 2 51 ? 61.189 59.504 17.552 1.00 45.92 102 GLU B N 1
ATOM 2366 C CA . GLU B 2 51 ? 62.212 58.485 17.366 1.00 45.89 102 GLU B CA 1
ATOM 2367 C C . GLU B 2 51 ? 61.906 57.557 16.198 1.00 49.76 102 GLU B C 1
ATOM 2368 O O . GLU B 2 51 ? 60.789 57.043 16.063 1.00 49.53 102 GLU B O 1
ATOM 2374 N N . VAL B 2 52 ? 62.920 57.342 15.365 1.00 45.71 103 VAL B N 1
ATOM 2375 C CA . VAL B 2 52 ? 62.903 56.380 14.274 1.00 45.34 103 VAL B CA 1
ATOM 2376 C C . VAL B 2 52 ? 64.089 55.492 14.601 1.00 49.56 103 VAL B C 1
ATOM 2377 O O . VAL B 2 52 ? 65.132 56.005 15.014 1.00 49.36 103 VAL B O 1
ATOM 2381 N N . PHE B 2 53 ? 63.908 54.174 14.517 1.00 44.37 104 PHE B N 1
ATOM 2382 C CA . PHE B 2 53 ? 64.966 53.219 14.785 1.00 44.06 104 PHE B CA 1
ATOM 2383 C C . PHE B 2 53 ? 64.819 52.040 13.823 1.00 48.21 104 PHE B C 1
ATOM 2384 O O . PHE B 2 53 ? 63.782 51.374 13.823 1.00 45.85 104 PHE B O 1
ATOM 2392 N N . ILE B 2 54 ? 65.858 51.792 13.006 1.00 46.06 105 ILE B N 1
ATOM 2393 C CA . ILE B 2 54 ? 65.871 50.688 12.046 1.00 46.78 105 ILE B CA 1
ATOM 2394 C C . ILE B 2 54 ? 66.846 49.602 12.490 1.00 54.27 105 ILE B C 1
ATOM 2395 O O . ILE B 2 54 ? 68.010 49.906 12.770 1.00 54.38 105 ILE B O 1
ATOM 2400 N N . HIS B 2 55 ? 66.369 48.343 12.536 1.00 53.44 106 HIS B N 1
ATOM 2401 C CA . HIS B 2 55 ? 67.189 47.166 12.842 1.00 55.55 106 HIS B CA 1
ATOM 2402 C C . HIS B 2 55 ? 67.802 46.766 11.511 1.00 62.58 106 HIS B C 1
ATOM 2403 O O . HIS B 2 55 ? 67.099 46.275 10.619 1.00 61.08 106 HIS B O 1
ATOM 2410 N N . LYS B 2 56 ? 69.100 47.078 11.348 1.00 61.83 107 LYS B N 1
ATOM 2411 C CA . LYS B 2 56 ? 69.837 46.831 10.115 1.00 62.29 107 LYS B CA 1
ATOM 2412 C C . LYS B 2 56 ? 69.980 45.350 9.778 1.00 66.81 107 LYS B C 1
ATOM 2413 O O . LYS B 2 56 ? 70.243 44.524 10.665 1.00 66.65 107 LYS B O 1
ATOM 2419 N N . ASP B 2 57 ? 69.724 45.023 8.492 1.00 63.25 108 ASP B N 1
ATOM 2420 C CA . ASP B 2 57 ? 69.753 43.679 7.894 1.00 62.98 108 ASP B CA 1
ATOM 2421 C C . ASP B 2 57 ? 68.709 42.715 8.486 1.00 63.09 108 ASP B C 1
ATOM 2422 O O . ASP B 2 57 ? 68.743 41.510 8.201 1.00 63.26 108 ASP B O 1
ATOM 2427 N N . LYS B 2 58 ? 67.761 43.254 9.283 1.00 55.87 109 LYS B N 1
ATOM 2428 C CA . LYS B 2 58 ? 66.667 42.468 9.874 1.00 54.86 109 LYS B CA 1
ATOM 2429 C C . LYS B 2 58 ? 65.338 42.668 9.105 1.00 53.88 109 LYS B C 1
ATOM 2430 O O . LYS B 2 58 ? 64.441 41.825 9.181 1.00 52.81 109 LYS B O 1
ATOM 2436 N N . GLY B 2 59 ? 65.242 43.779 8.379 1.00 46.93 110 GLY B N 1
ATOM 2437 C CA . GLY B 2 59 ? 64.074 44.115 7.571 1.00 45.52 110 GLY B CA 1
ATOM 2438 C C . GLY B 2 59 ? 62.927 44.734 8.341 1.00 43.91 110 GLY B C 1
ATOM 2439 O O . GLY B 2 59 ? 61.809 44.749 7.834 1.00 41.47 110 GLY B O 1
ATOM 2440 N N . PHE B 2 60 ? 63.186 45.249 9.569 1.00 40.24 111 PHE B N 1
ATOM 2441 C CA . PHE B 2 60 ? 62.162 45.917 10.382 1.00 38.88 111 PHE B CA 1
ATOM 2442 C C . PHE B 2 60 ? 62.656 47.163 11.124 1.00 44.84 111 PHE B C 1
ATOM 2443 O O . PHE B 2 60 ? 63.863 47.306 11.343 1.00 46.90 111 PHE B O 1
ATOM 2451 N N . GLY B 2 61 ? 61.723 48.064 11.449 1.00 38.54 112 GLY B N 1
ATOM 2452 C CA . GLY B 2 61 ? 61.977 49.333 12.121 1.00 37.73 112 GLY B CA 1
ATOM 2453 C C . GLY B 2 61 ? 60.807 49.862 12.939 1.00 40.83 112 GLY B C 1
ATOM 2454 O O . GLY B 2 61 ? 59.705 49.306 12.906 1.00 39.98 112 GLY B O 1
ATOM 2455 N N . PHE B 2 62 ? 61.047 50.937 13.692 1.00 37.18 113 PHE B N 1
ATOM 2456 C CA . PHE B 2 62 ? 60.046 51.540 14.558 1.00 35.80 113 PHE B CA 1
ATOM 2457 C C . PHE B 2 62 ? 59.962 53.028 14.368 1.00 38.19 113 PHE B C 1
ATOM 2458 O O . PHE B 2 62 ? 60.952 53.682 14.043 1.00 37.55 113 PHE B O 1
ATOM 2466 N N . ILE B 2 63 ? 58.769 53.578 14.552 1.00 32.64 114 ILE B N 1
ATOM 2467 C CA . ILE B 2 63 ? 58.561 55.020 14.444 1.00 31.09 114 ILE B CA 1
ATOM 2468 C C . ILE B 2 63 ? 57.517 55.435 15.463 1.00 33.96 114 ILE B C 1
ATOM 2469 O O . ILE B 2 63 ? 56.514 54.747 15.585 1.00 31.37 114 ILE B O 1
ATOM 2474 N N . ARG B 2 64 ? 57.738 56.573 16.163 1.00 31.21 115 ARG B N 1
ATOM 2475 C CA . ARG B 2 64 ? 56.779 57.097 17.120 1.00 30.86 115 ARG B CA 1
ATOM 2476 C C . ARG B 2 64 ? 56.052 58.244 16.517 1.00 34.41 115 ARG B C 1
ATOM 2477 O O . ARG B 2 64 ? 56.675 59.189 16.040 1.00 31.92 115 ARG B O 1
ATOM 2485 N N . LEU B 2 65 ? 54.717 58.184 16.540 1.00 30.33 116 LEU B N 1
ATOM 2486 C CA . LEU B 2 65 ? 53.909 59.280 16.028 1.00 30.99 116 LEU B CA 1
ATOM 2487 C C . LEU B 2 65 ? 53.444 60.079 17.208 1.00 34.70 116 LEU B C 1
ATOM 2488 O O . LEU B 2 65 ? 53.551 59.585 18.315 1.00 34.39 116 LEU B O 1
ATOM 2493 N N . GLU B 2 66 ? 53.014 61.314 17.001 1.00 33.87 117 GLU B N 1
ATOM 2494 C CA . GLU B 2 66 ? 52.619 62.223 18.080 1.00 33.67 117 GLU B CA 1
ATOM 2495 C C . GLU B 2 66 ? 51.439 61.770 18.935 1.00 38.58 117 GLU B C 1
ATOM 2496 O O . GLU B 2 66 ? 51.491 61.896 20.165 1.00 36.83 117 GLU B O 1
ATOM 2502 N N . THR B 2 67 ? 50.356 61.276 18.286 1.00 33.80 118 THR B N 1
ATOM 2503 C CA . THR B 2 67 ? 49.146 60.891 19.009 1.00 32.45 118 THR B CA 1
ATOM 2504 C C . THR B 2 67 ? 48.695 59.505 18.615 1.00 33.87 118 THR B C 1
ATOM 2505 O O . THR B 2 67 ? 49.052 59.014 17.529 1.00 29.90 118 THR B O 1
ATOM 2509 N N . ARG B 2 68 ? 47.867 58.883 19.485 1.00 28.29 119 ARG B N 1
ATOM 2510 C CA . ARG B 2 68 ? 47.263 57.595 19.188 1.00 29.66 119 ARG B CA 1
ATOM 2511 C C . ARG B 2 68 ? 46.392 57.712 17.903 1.00 31.35 119 ARG B C 1
ATOM 2512 O O . ARG B 2 68 ? 46.458 56.815 17.072 1.00 31.67 119 ARG B O 1
ATOM 2520 N N . THR B 2 69 ? 45.609 58.794 17.724 1.00 27.71 120 THR B N 1
ATOM 2521 C CA . THR B 2 69 ? 44.812 58.938 16.498 1.00 27.35 120 THR B CA 1
ATOM 2522 C C . THR B 2 69 ? 45.689 58.846 15.235 1.00 33.02 120 THR B C 1
ATOM 2523 O O . THR B 2 69 ? 45.349 58.116 14.302 1.00 30.73 120 THR B O 1
ATOM 2527 N N . LEU B 2 70 ? 46.802 59.588 15.221 1.00 29.30 121 LEU B N 1
ATOM 2528 C CA . LEU B 2 70 ? 47.711 59.606 14.070 1.00 28.66 121 LEU B CA 1
ATOM 2529 C C . LEU B 2 70 ? 48.343 58.268 13.785 1.00 30.50 121 LEU B C 1
ATOM 2530 O O . LEU B 2 70 ? 48.448 57.901 12.617 1.00 31.97 121 LEU B O 1
ATOM 2535 N N . ALA B 2 71 ? 48.660 57.492 14.831 1.00 25.18 122 ALA B N 1
ATOM 2536 C CA . ALA B 2 71 ? 49.233 56.155 14.679 1.00 24.63 122 ALA B CA 1
ATOM 2537 C C . ALA B 2 71 ? 48.165 55.186 14.164 1.00 28.19 122 ALA B C 1
ATOM 2538 O O . ALA B 2 71 ? 48.448 54.409 13.261 1.00 27.46 122 ALA B O 1
ATOM 2540 N N . GLU B 2 72 ? 46.908 55.282 14.678 1.00 24.76 123 GLU B N 1
ATOM 2541 C CA . GLU B 2 72 ? 45.812 54.403 14.222 1.00 24.32 123 GLU B CA 1
ATOM 2542 C C . GLU B 2 72 ? 45.568 54.578 12.718 1.00 27.28 123 GLU B C 1
ATOM 2543 O O . GLU B 2 72 ? 45.358 53.595 12.006 1.00 26.44 123 GLU B O 1
ATOM 2549 N N . ILE B 2 73 ? 45.546 55.837 12.251 1.00 24.88 124 ILE B N 1
ATOM 2550 C CA . ILE B 2 73 ? 45.295 56.216 10.861 1.00 23.74 124 ILE B CA 1
ATOM 2551 C C . ILE B 2 73 ? 46.456 55.756 9.973 1.00 30.31 124 ILE B C 1
ATOM 2552 O O . ILE B 2 73 ? 46.231 55.092 8.941 1.00 27.51 124 ILE B O 1
ATOM 2557 N N . ALA B 2 74 ? 47.702 56.059 10.401 1.00 28.07 125 ALA B N 1
ATOM 2558 C CA . ALA B 2 74 ? 48.893 55.684 9.635 1.00 27.27 125 ALA B CA 1
ATOM 2559 C C . ALA B 2 74 ? 48.950 54.193 9.474 1.00 29.75 125 ALA B C 1
ATOM 2560 O O . ALA B 2 74 ? 49.237 53.719 8.374 1.00 29.28 125 ALA B O 1
ATOM 2562 N N . LYS B 2 75 ? 48.610 53.446 10.535 1.00 26.10 126 LYS B N 1
ATOM 2563 C CA . LYS B 2 75 ? 48.642 51.973 10.496 1.00 25.97 126 LYS B CA 1
ATOM 2564 C C . LYS B 2 75 ? 47.703 51.410 9.448 1.00 29.27 126 LYS B C 1
ATOM 2565 O O . LYS B 2 75 ? 48.157 50.632 8.619 1.00 29.47 126 LYS B O 1
ATOM 2571 N N . VAL B 2 76 ? 46.407 51.806 9.472 1.00 25.22 127 VAL B N 1
ATOM 2572 C CA . VAL B 2 76 ? 45.427 51.345 8.489 1.00 26.60 127 VAL B CA 1
ATOM 2573 C C . VAL B 2 76 ? 45.826 51.752 7.072 1.00 31.34 127 VAL B C 1
ATOM 2574 O O . VAL B 2 76 ? 45.735 50.950 6.144 1.00 29.92 127 VAL B O 1
ATOM 2578 N N . GLU B 2 77 ? 46.219 53.006 6.908 1.00 28.53 128 GLU B N 1
ATOM 2579 C CA . GLU B 2 77 ? 46.565 53.531 5.586 1.00 28.29 128 GLU B CA 1
ATOM 2580 C C . GLU B 2 77 ? 47.867 53.002 4.977 1.00 31.75 128 GLU B C 1
ATOM 2581 O O . GLU B 2 77 ? 47.900 52.782 3.773 1.00 32.52 128 GLU B O 1
ATOM 2587 N N . LEU B 2 78 ? 48.911 52.776 5.786 1.00 27.11 129 LEU B N 1
ATOM 2588 C CA . LEU B 2 78 ? 50.215 52.300 5.304 1.00 27.33 129 LEU B CA 1
ATOM 2589 C C . LEU B 2 78 ? 50.462 50.808 5.335 1.00 32.59 129 LEU B C 1
ATOM 2590 O O . LEU B 2 78 ? 51.395 50.345 4.648 1.00 32.39 129 LEU B O 1
ATOM 2595 N N . ASP B 2 79 ? 49.677 50.033 6.134 1.00 26.08 130 ASP B N 1
ATOM 2596 C CA . ASP B 2 79 ? 49.864 48.584 6.170 1.00 26.07 130 ASP B CA 1
ATOM 2597 C C . ASP B 2 79 ? 49.668 48.039 4.741 1.00 33.45 130 ASP B C 1
ATOM 2598 O O . ASP B 2 79 ? 48.832 48.582 4.009 1.00 31.87 130 ASP B O 1
ATOM 2603 N N . ASN B 2 80 ? 50.513 47.065 4.322 1.00 30.13 131 ASN B N 1
ATOM 2604 C CA . ASN B 2 80 ? 50.506 46.428 2.986 1.00 30.97 131 ASN B CA 1
ATOM 2605 C C . ASN B 2 80 ? 50.949 47.308 1.827 1.00 33.05 131 ASN B C 1
ATOM 2606 O O . ASN B 2 80 ? 50.906 46.881 0.676 1.00 32.65 131 ASN B O 1
ATOM 2611 N N . MET B 2 81 ? 51.387 48.524 2.109 1.00 32.25 132 MET B N 1
ATOM 2612 C CA . MET B 2 81 ? 51.844 49.437 1.077 1.00 33.57 132 MET B CA 1
ATOM 2613 C C . MET B 2 81 ? 53.052 48.825 0.324 1.00 36.11 132 MET B C 1
ATOM 2614 O O . MET B 2 81 ? 54.033 48.422 0.956 1.00 32.50 132 MET B O 1
ATOM 2619 N N . PRO B 2 82 ? 52.997 48.796 -1.028 1.00 33.85 133 PRO B N 1
ATOM 2620 C CA . PRO B 2 82 ? 54.146 48.299 -1.793 1.00 32.65 133 PRO B CA 1
ATOM 2621 C C . PRO B 2 82 ? 55.318 49.303 -1.733 1.00 34.33 133 PRO B C 1
ATOM 2622 O O . PRO B 2 82 ? 55.119 50.506 -1.904 1.00 33.27 133 PRO B O 1
ATOM 2626 N N . LEU B 2 83 ? 56.524 48.821 -1.412 1.00 32.12 134 LEU B N 1
ATOM 2627 C CA . LEU B 2 83 ? 57.720 49.662 -1.369 1.00 32.72 134 LEU B CA 1
ATOM 2628 C C . LEU B 2 83 ? 58.924 48.897 -1.939 1.00 37.28 134 LEU B C 1
ATOM 2629 O O . LEU B 2 83 ? 59.423 47.958 -1.313 1.00 35.40 134 LEU B O 1
ATOM 2634 N N . ARG B 2 84 ? 59.313 49.255 -3.187 1.00 35.24 135 ARG B N 1
ATOM 2635 C CA . ARG B 2 84 ? 60.440 48.661 -3.908 1.00 35.09 135 ARG B CA 1
ATOM 2636 C C . ARG B 2 84 ? 60.402 47.128 -3.992 1.00 38.56 135 ARG B C 1
ATOM 2637 O O . ARG B 2 84 ? 61.413 46.472 -3.781 1.00 40.84 135 ARG B O 1
ATOM 2645 N N . GLY B 2 85 ? 59.244 46.565 -4.287 1.00 35.06 136 GLY B N 1
ATOM 2646 C CA . GLY B 2 85 ? 59.100 45.114 -4.430 1.00 35.16 136 GLY B CA 1
ATOM 2647 C C . GLY B 2 85 ? 58.565 44.454 -3.182 1.00 40.25 136 GLY B C 1
ATOM 2648 O O . GLY B 2 85 ? 58.056 43.325 -3.224 1.00 39.28 136 GLY B O 1
ATOM 2649 N N . LYS B 2 86 ? 58.646 45.186 -2.065 1.00 36.78 137 LYS B N 1
ATOM 2650 C CA . LYS B 2 86 ? 58.208 44.690 -0.769 1.00 37.20 137 LYS B CA 1
ATOM 2651 C C . LYS B 2 86 ? 56.785 45.132 -0.490 1.00 41.84 137 LYS B C 1
ATOM 2652 O O . LYS B 2 86 ? 56.336 46.162 -0.993 1.00 43.27 137 LYS B O 1
ATOM 2658 N N . GLN B 2 87 ? 56.075 44.346 0.309 1.00 36.95 138 GLN B N 1
ATOM 2659 C CA . GLN B 2 87 ? 54.738 44.696 0.750 1.00 35.78 138 GLN B CA 1
ATOM 2660 C C . GLN B 2 87 ? 54.973 45.011 2.227 1.00 36.25 138 GLN B C 1
ATOM 2661 O O . GLN B 2 87 ? 55.245 44.089 2.995 1.00 35.74 138 GLN B O 1
ATOM 2667 N N . LEU B 2 88 ? 54.968 46.305 2.606 1.00 31.09 139 LEU B N 1
ATOM 2668 C CA . LEU B 2 88 ? 55.243 46.699 3.991 1.00 30.22 139 LEU B CA 1
ATOM 2669 C C . LEU B 2 88 ? 54.207 46.192 4.963 1.00 33.27 139 LEU B C 1
ATOM 2670 O O . LEU B 2 88 ? 53.035 46.079 4.613 1.00 30.58 139 LEU B O 1
ATOM 2675 N N . ARG B 2 89 ? 54.638 45.916 6.201 1.00 31.68 140 ARG B N 1
ATOM 2676 C CA . ARG B 2 89 ? 53.746 45.495 7.280 1.00 32.12 140 ARG B CA 1
ATOM 2677 C C . ARG B 2 89 ? 53.857 46.553 8.362 1.00 37.00 140 ARG B C 1
ATOM 2678 O O . ARG B 2 89 ? 54.953 46.823 8.849 1.00 37.31 140 ARG B O 1
ATOM 2686 N N . VAL B 2 90 ? 52.757 47.263 8.617 1.00 31.97 141 VAL B N 1
ATOM 2687 C CA . VAL B 2 90 ? 52.709 48.355 9.596 1.00 30.49 141 VAL B CA 1
ATOM 2688 C C . VAL B 2 90 ? 51.734 47.913 10.666 1.00 32.89 141 VAL B C 1
ATOM 2689 O O . VAL B 2 90 ? 50.584 47.646 10.356 1.00 29.97 141 VAL B O 1
ATOM 2693 N N . ARG B 2 91 ? 52.205 47.815 11.913 1.00 30.56 142 ARG B N 1
ATOM 2694 C CA . ARG B 2 91 ? 51.427 47.350 13.062 1.00 31.11 142 ARG B CA 1
ATOM 2695 C C . ARG B 2 91 ? 51.785 48.179 14.280 1.00 34.67 142 ARG B C 1
ATOM 2696 O O . ARG B 2 91 ? 52.853 48.788 14.312 1.00 33.21 142 ARG B O 1
ATOM 2704 N N . PHE B 2 92 ? 50.915 48.175 15.301 1.00 31.17 143 PHE B N 1
ATOM 2705 C CA . PHE B 2 92 ? 51.242 48.823 16.561 1.00 28.95 143 PHE B CA 1
ATOM 2706 C C . PHE B 2 92 ? 52.367 48.004 17.134 1.00 35.23 143 PHE B C 1
ATOM 2707 O O . PHE B 2 92 ? 52.323 46.776 17.058 1.00 32.74 143 PHE B O 1
ATOM 2715 N N . ALA B 2 93 ? 53.422 48.675 17.600 1.00 37.68 144 ALA B N 1
ATOM 2716 C CA . ALA B 2 93 ? 54.585 47.970 18.121 1.00 40.33 144 ALA B CA 1
ATOM 2717 C C . ALA B 2 93 ? 54.269 47.321 19.444 1.00 51.25 144 ALA B C 1
ATOM 2718 O O . ALA B 2 93 ? 53.524 47.882 20.257 1.00 50.09 144 ALA B O 1
ATOM 2720 N N . CYS B 2 94 ? 54.788 46.094 19.624 1.00 54.81 145 CYS B N 1
ATOM 2721 C CA . CYS B 2 94 ? 54.689 45.323 20.856 1.00 57.56 145 CYS B CA 1
ATOM 2722 C C . CYS B 2 94 ? 55.520 46.085 21.889 1.00 61.96 145 CYS B C 1
ATOM 2723 O O . CYS B 2 94 ? 56.615 46.556 21.566 1.00 60.49 145 CYS B O 1
ATOM 2726 N N . HIS B 2 95 ? 54.974 46.265 23.096 1.00 60.97 146 HIS B N 1
ATOM 2727 C CA . HIS B 2 95 ? 55.665 46.973 24.166 1.00 61.92 146 HIS B CA 1
ATOM 2728 C C . HIS B 2 95 ? 56.772 46.043 24.679 1.00 66.53 146 HIS B C 1
ATOM 2729 O O . HIS B 2 95 ? 56.508 45.096 25.429 1.00 66.63 146 HIS B O 1
ATOM 2736 N N . SER B 2 96 ? 57.997 46.267 24.179 1.00 63.68 147 SER B N 1
ATOM 2737 C CA . SER B 2 96 ? 59.168 45.439 24.492 1.00 63.90 147 SER B CA 1
ATOM 2738 C C . SER B 2 96 ? 59.611 45.466 25.958 1.00 63.60 147 SER B C 1
ATOM 2739 O O . SER B 2 96 ? 59.887 44.400 26.516 1.00 63.90 147 SER B O 1
ATOM 2742 N N . ALA B 2 97 ? 59.678 46.666 26.571 1.00 55.14 148 ALA B N 1
ATOM 2743 C CA . ALA B 2 97 ? 60.088 46.836 27.961 1.00 53.17 148 ALA B CA 1
ATOM 2744 C C . ALA B 2 97 ? 58.915 46.589 28.964 1.00 53.71 148 ALA B C 1
ATOM 2745 O O . ALA B 2 97 ? 58.764 47.314 29.950 1.00 53.45 148 ALA B O 1
ATOM 2747 N N . SER B 2 98 ? 58.080 45.575 28.687 1.00 47.50 149 SER B N 1
ATOM 2748 C CA . SER B 2 98 ? 56.934 45.226 29.532 1.00 46.50 149 SER B CA 1
ATOM 2749 C C . SER B 2 98 ? 57.152 43.919 30.248 1.00 45.44 149 SER B C 1
ATOM 2750 O O . SER B 2 98 ? 57.705 42.964 29.696 1.00 43.48 149 SER B O 1
ATOM 2753 N N . LEU B 2 99 ? 56.712 43.888 31.493 1.00 39.15 150 LEU B N 1
ATOM 2754 C CA . LEU B 2 99 ? 56.880 42.714 32.326 1.00 36.77 150 LEU B CA 1
ATOM 2755 C C . LEU B 2 99 ? 55.595 42.304 32.962 1.00 36.28 150 LEU B C 1
ATOM 2756 O O . LEU B 2 99 ? 54.759 43.161 33.248 1.00 34.93 150 LEU B O 1
ATOM 2761 N N . THR B 2 100 ? 55.458 40.991 33.213 1.00 31.92 151 THR B N 1
ATOM 2762 C CA A THR B 2 100 ? 54.328 40.460 33.973 0.50 32.07 151 THR B CA 1
ATOM 2763 C CA B THR B 2 100 ? 54.332 40.449 33.960 0.50 31.87 151 THR B CA 1
ATOM 2764 C C . THR B 2 100 ? 54.849 40.193 35.387 1.00 35.74 151 THR B C 1
ATOM 2765 O O . THR B 2 100 ? 55.974 39.713 35.561 1.00 34.95 151 THR B O 1
ATOM 2772 N N . VAL B 2 101 ? 54.062 40.560 36.379 1.00 30.64 152 VAL B N 1
ATOM 2773 C CA . VAL B 2 101 ? 54.405 40.400 37.784 1.00 28.40 152 VAL B CA 1
ATOM 2774 C C . VAL B 2 101 ? 53.359 39.454 38.370 1.00 31.07 152 VAL B C 1
ATOM 2775 O O . VAL B 2 101 ? 52.178 39.748 38.304 1.00 31.90 152 VAL B O 1
ATOM 2779 N N . ARG B 2 102 ? 53.798 38.334 38.948 1.00 28.88 153 ARG B N 1
ATOM 2780 C CA . ARG B 2 102 ? 52.912 37.320 39.511 1.00 28.66 153 ARG B CA 1
ATOM 2781 C C . ARG B 2 102 ? 53.099 37.220 41.012 1.00 31.95 153 ARG B C 1
ATOM 2782 O O . ARG B 2 102 ? 54.149 37.617 41.530 1.00 30.02 153 ARG B O 1
ATOM 2790 N N . ASN B 2 103 ? 52.082 36.645 41.706 1.00 28.65 154 ASN B N 1
ATOM 2791 C CA . ASN B 2 103 ? 52.078 36.455 43.167 1.00 28.72 154 ASN B CA 1
ATOM 2792 C C . ASN B 2 103 ? 52.092 37.795 43.905 1.00 28.98 154 ASN B C 1
ATOM 2793 O O . ASN B 2 103 ? 52.670 37.909 45.007 1.00 26.31 154 ASN B O 1
ATOM 2798 N N . LEU B 2 104 ? 51.334 38.778 43.344 1.00 24.91 155 LEU B N 1
ATOM 2799 C CA . LEU B 2 104 ? 51.188 40.087 43.966 1.00 24.81 155 LEU B CA 1
ATOM 2800 C C . LEU B 2 104 ? 50.505 39.882 45.282 1.00 29.08 155 LEU B C 1
ATOM 2801 O O . LEU B 2 104 ? 49.493 39.180 45.335 1.00 28.98 155 LEU B O 1
ATOM 2806 N N . PRO B 2 105 ? 50.960 40.561 46.346 1.00 25.15 156 PRO B N 1
ATOM 2807 C CA . PRO B 2 105 ? 50.260 40.420 47.629 1.00 24.79 156 PRO B CA 1
ATOM 2808 C C . PRO B 2 105 ? 48.985 41.260 47.619 1.00 29.83 156 PRO B C 1
ATOM 2809 O O . PRO B 2 105 ? 48.698 41.953 46.627 1.00 29.32 156 PRO B O 1
ATOM 2813 N N . GLN B 2 106 ? 48.236 41.224 48.728 1.00 26.14 157 GLN B N 1
ATOM 2814 C CA A GLN B 2 106 ? 47.030 42.044 48.911 0.70 26.91 157 GLN B CA 1
ATOM 2815 C CA B GLN B 2 106 ? 47.040 42.054 48.850 0.30 26.05 157 GLN B CA 1
ATOM 2816 C C . GLN B 2 106 ? 47.456 43.517 49.075 1.00 29.37 157 GLN B C 1
ATOM 2817 O O . GLN B 2 106 ? 48.581 43.780 49.485 1.00 27.11 157 GLN B O 1
ATOM 2828 N N . TYR B 2 107 ? 46.534 44.459 48.828 1.00 28.39 158 TYR B N 1
ATOM 2829 C CA . TYR B 2 107 ? 46.731 45.899 49.022 1.00 28.68 158 TYR B CA 1
ATOM 2830 C C . TYR B 2 107 ? 47.733 46.528 48.049 1.00 30.95 158 TYR B C 1
ATOM 2831 O O . TYR B 2 107 ? 48.251 47.603 48.321 1.00 29.24 158 TYR B O 1
ATOM 2840 N N . VAL B 2 108 ? 47.995 45.865 46.901 1.00 28.57 159 VAL B N 1
ATOM 2841 C CA . VAL B 2 108 ? 48.880 46.459 45.896 1.00 28.10 159 VAL B CA 1
ATOM 2842 C C . VAL B 2 108 ? 47.988 47.272 44.933 1.00 30.62 159 VAL B C 1
ATOM 2843 O O . VAL B 2 108 ? 47.118 46.699 44.276 1.00 30.08 159 VAL B O 1
ATOM 2847 N N . SER B 2 109 ? 48.170 48.603 44.897 1.00 24.71 160 SER B N 1
ATOM 2848 C CA . SER B 2 109 ? 47.410 49.439 43.961 1.00 23.46 160 SER B CA 1
ATOM 2849 C C . SER B 2 109 ? 48.264 49.632 42.735 1.00 27.17 160 SER B C 1
ATOM 2850 O O . SER B 2 109 ? 49.458 49.312 42.763 1.00 26.86 160 SER B O 1
ATOM 2853 N N . ASN B 2 110 ? 47.688 50.204 41.648 1.00 25.91 161 ASN B N 1
ATOM 2854 C CA . ASN B 2 110 ? 48.486 50.472 40.445 1.00 25.01 161 ASN B CA 1
ATOM 2855 C C . ASN B 2 110 ? 49.643 51.396 40.792 1.00 24.84 161 ASN B C 1
ATOM 2856 O O . ASN B 2 110 ? 50.751 51.172 40.306 1.00 26.44 161 ASN B O 1
ATOM 2861 N N . GLU B 2 111 ? 49.402 52.403 41.631 1.00 22.33 162 GLU B N 1
ATOM 2862 C CA . GLU B 2 111 ? 50.400 53.411 42.064 1.00 23.15 162 GLU B CA 1
ATOM 2863 C C . GLU B 2 111 ? 51.518 52.770 42.882 1.00 26.73 162 GLU B C 1
ATOM 2864 O O . GLU B 2 111 ? 52.692 53.107 42.687 1.00 26.71 162 GLU B O 1
ATOM 2870 N N . LEU B 2 112 ? 51.168 51.827 43.785 1.00 24.77 163 LEU B N 1
ATOM 2871 C CA . LEU B 2 112 ? 52.213 51.149 44.559 1.00 24.00 163 LEU B CA 1
ATOM 2872 C C . LEU B 2 112 ? 53.053 50.324 43.620 1.00 26.20 163 LEU B C 1
ATOM 2873 O O . LEU B 2 112 ? 54.265 50.329 43.742 1.00 24.45 163 LEU B O 1
ATOM 2878 N N . LEU B 2 113 ? 52.425 49.642 42.636 1.00 24.09 164 LEU B N 1
ATOM 2879 C CA . LEU B 2 113 ? 53.196 48.869 41.674 1.00 24.13 164 LEU B CA 1
ATOM 2880 C C . LEU B 2 113 ? 54.152 49.771 40.910 1.00 27.38 164 LEU B C 1
ATOM 2881 O O . LEU B 2 113 ? 55.293 49.371 40.653 1.00 25.17 164 LEU B O 1
ATOM 2886 N N . GLU B 2 114 ? 53.686 50.981 40.536 1.00 24.63 165 GLU B N 1
ATOM 2887 C CA . GLU B 2 114 ? 54.539 51.929 39.794 1.00 26.55 165 GLU B CA 1
ATOM 2888 C C . GLU B 2 114 ? 55.703 52.388 40.667 1.00 30.53 165 GLU B C 1
ATOM 2889 O O . GLU B 2 114 ? 56.848 52.324 40.239 1.00 32.01 165 GLU B O 1
ATOM 2895 N N . GLU B 2 115 ? 55.402 52.740 41.911 1.00 27.63 166 GLU B N 1
ATOM 2896 C CA . GLU B 2 115 ? 56.379 53.180 42.912 1.00 28.37 166 GLU B CA 1
ATOM 2897 C C . GLU B 2 115 ? 57.421 52.082 43.145 1.00 32.85 166 GLU B C 1
ATOM 2898 O O . GLU B 2 115 ? 58.614 52.355 43.059 1.00 30.51 166 GLU B O 1
ATOM 2904 N N . ALA B 2 116 ? 56.971 50.812 43.346 1.00 30.23 167 ALA B N 1
ATOM 2905 C CA . ALA B 2 116 ? 57.862 49.670 43.552 1.00 29.23 167 ALA B CA 1
ATOM 2906 C C . ALA B 2 116 ? 58.858 49.518 42.423 1.00 31.28 167 ALA B C 1
ATOM 2907 O O . ALA B 2 116 ? 60.075 49.518 42.652 1.00 30.35 167 ALA B O 1
ATOM 2909 N N . PHE B 2 117 ? 58.350 49.440 41.177 1.00 27.64 168 PHE B N 1
ATOM 2910 C CA . PHE B 2 117 ? 59.222 49.226 40.039 1.00 26.91 168 PHE B CA 1
ATOM 2911 C C . PHE B 2 117 ? 59.977 50.439 39.571 1.00 33.58 168 PHE B C 1
ATOM 2912 O O . PHE B 2 117 ? 60.897 50.278 38.769 1.00 34.40 168 PHE B O 1
ATOM 2920 N N . SER B 2 118 ? 59.629 51.644 40.083 1.00 32.66 169 SER B N 1
ATOM 2921 C CA . SER B 2 118 ? 60.336 52.878 39.723 1.00 34.66 169 SER B CA 1
ATOM 2922 C C . SER B 2 118 ? 61.790 52.889 40.237 1.00 41.28 169 SER B C 1
ATOM 2923 O O . SER B 2 118 ? 62.583 53.713 39.774 1.00 40.60 169 SER B O 1
ATOM 2926 N N . VAL B 2 119 ? 62.146 51.938 41.137 1.00 37.65 170 VAL B N 1
ATOM 2927 C CA . VAL B 2 119 ? 63.513 51.799 41.624 1.00 37.70 170 VAL B CA 1
ATOM 2928 C C . VAL B 2 119 ? 64.450 51.271 40.526 1.00 40.01 170 VAL B C 1
ATOM 2929 O O . VAL B 2 119 ? 65.654 51.461 40.630 1.00 39.36 170 VAL B O 1
ATOM 2933 N N . PHE B 2 120 ? 63.909 50.592 39.484 1.00 37.09 171 PHE B N 1
ATOM 2934 C CA . PHE B 2 120 ? 64.753 50.017 38.414 1.00 36.57 171 PHE B CA 1
ATOM 2935 C C . PHE B 2 120 ? 64.921 50.932 37.210 1.00 43.81 171 PHE B C 1
ATOM 2936 O O . PHE B 2 120 ? 65.760 50.670 36.339 1.00 43.86 171 PHE B O 1
ATOM 2944 N N . GLY B 2 121 ? 64.117 51.990 37.168 1.00 41.36 172 GLY B N 1
ATOM 2945 C CA . GLY B 2 121 ? 64.116 52.954 36.079 1.00 41.18 172 GLY B CA 1
ATOM 2946 C C . GLY B 2 121 ? 62.767 53.593 35.859 1.00 45.28 172 GLY B C 1
ATOM 2947 O O . GLY B 2 121 ? 61.849 53.427 36.665 1.00 43.34 172 GLY B O 1
ATOM 2948 N N . GLN B 2 122 ? 62.651 54.346 34.762 1.00 43.02 173 GLN B N 1
ATOM 2949 C CA . GLN B 2 122 ? 61.435 55.064 34.415 1.00 42.71 173 GLN B CA 1
ATOM 2950 C C . GLN B 2 122 ? 60.280 54.145 34.022 1.00 44.65 173 GLN B C 1
ATOM 2951 O O . GLN B 2 122 ? 60.362 53.422 33.035 1.00 43.99 173 GLN B O 1
ATOM 2957 N N . VAL B 2 123 ? 59.212 54.181 34.821 1.00 41.76 174 VAL B N 1
ATOM 2958 C CA . VAL B 2 123 ? 58.009 53.390 34.588 1.00 42.05 174 VAL B CA 1
ATOM 2959 C C . VAL B 2 123 ? 57.042 54.280 33.801 1.00 45.34 174 VAL B C 1
ATOM 2960 O O . VAL B 2 123 ? 56.652 55.344 34.288 1.00 44.82 174 VAL B O 1
ATOM 2964 N N . GLU B 2 124 ? 56.625 53.811 32.629 1.00 42.26 175 GLU B N 1
ATOM 2965 C CA . GLU B 2 124 ? 55.658 54.514 31.779 1.00 43.67 175 GLU B CA 1
ATOM 2966 C C . GLU B 2 124 ? 54.268 54.273 32.329 1.00 47.87 175 GLU B C 1
ATOM 2967 O O . GLU B 2 124 ? 53.461 55.217 32.400 1.00 48.02 175 GLU B O 1
ATOM 2973 N N . ARG B 2 125 ? 53.996 53.000 32.747 1.00 42.89 176 ARG B N 1
ATOM 2974 C CA . ARG B 2 125 ? 52.728 52.597 33.366 1.00 41.68 176 ARG B CA 1
ATOM 2975 C C . ARG B 2 125 ? 52.807 51.254 34.099 1.00 38.60 176 ARG B C 1
ATOM 2976 O O . ARG B 2 125 ? 53.658 50.405 33.805 1.00 34.36 176 ARG B 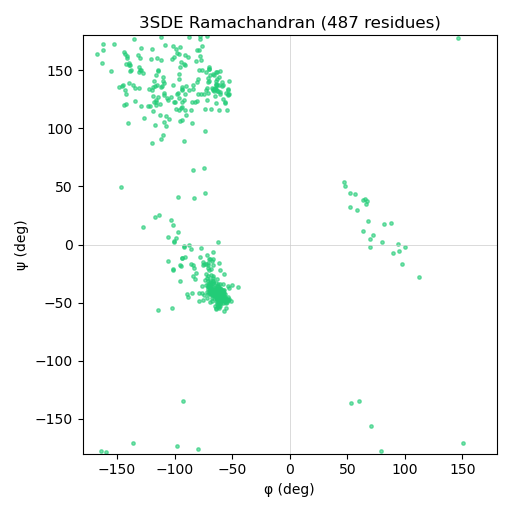O 1
ATOM 2984 N N . ALA B 2 126 ? 51.892 51.085 35.060 1.00 33.63 177 ALA B N 1
ATOM 2985 C CA . ALA B 2 126 ? 51.791 49.877 35.886 1.00 31.13 177 ALA B CA 1
ATOM 2986 C C . ALA B 2 126 ? 50.337 49.669 36.236 1.00 33.03 177 ALA B C 1
ATOM 2987 O O . ALA B 2 126 ? 49.635 50.635 36.579 1.00 32.84 177 ALA B O 1
ATOM 2989 N N . VAL B 2 127 ? 49.868 48.416 36.116 1.00 28.72 178 VAL B N 1
ATOM 2990 C CA . VAL B 2 127 ? 48.468 48.124 36.387 1.00 28.23 178 VAL B CA 1
ATOM 2991 C C . VAL B 2 127 ? 48.354 46.813 37.133 1.00 30.25 178 VAL B C 1
ATOM 2992 O O . VAL B 2 127 ? 49.050 45.850 36.803 1.00 27.79 178 VAL B O 1
ATOM 2996 N N . VAL B 2 128 ? 47.459 46.783 38.113 1.00 26.86 179 VAL B N 1
ATOM 2997 C CA . VAL B 2 128 ? 47.131 45.562 38.859 1.00 25.90 179 VAL B CA 1
ATOM 2998 C C . VAL B 2 128 ? 45.925 44.991 38.106 1.00 28.03 179 VAL B C 1
ATOM 2999 O O . VAL B 2 128 ? 44.905 45.665 38.005 1.00 25.81 179 VAL B O 1
ATOM 3003 N N . ILE B 2 129 ? 46.057 43.787 37.542 1.00 25.50 180 ILE B N 1
ATOM 3004 C CA . ILE B 2 129 ? 44.972 43.195 36.741 1.00 26.32 180 ILE B CA 1
ATOM 3005 C C . ILE B 2 129 ? 43.825 42.771 37.631 1.00 28.98 180 ILE B C 1
ATOM 3006 O O . ILE B 2 129 ? 44.043 42.148 38.662 1.00 28.60 180 ILE B O 1
ATOM 3011 N N . VAL B 2 130 ? 42.604 43.091 37.232 1.00 27.97 181 VAL B N 1
ATOM 3012 C CA . VAL B 2 130 ? 41.422 42.672 37.976 1.00 29.28 181 VAL B CA 1
ATOM 3013 C C . VAL B 2 130 ? 40.579 41.729 37.088 1.00 35.60 181 VAL B C 1
ATOM 3014 O O . VAL B 2 130 ? 40.555 41.876 35.851 1.00 34.84 181 VAL B O 1
ATOM 3018 N N . ASP B 2 131 ? 39.925 40.748 37.702 1.00 35.82 182 ASP B N 1
ATOM 3019 C CA . ASP B 2 131 ? 39.088 39.807 36.955 1.00 37.71 182 ASP B CA 1
ATOM 3020 C C . ASP B 2 131 ? 37.780 40.479 36.460 1.00 49.29 182 ASP B C 1
ATOM 3021 O O . ASP B 2 131 ? 37.562 41.663 36.728 1.00 48.30 182 ASP B O 1
ATOM 3026 N N . ASP B 2 132 ? 36.921 39.728 35.747 1.00 52.47 183 ASP B N 1
ATOM 3027 C CA . ASP B 2 132 ? 35.650 40.229 35.191 1.00 54.82 183 ASP B CA 1
ATOM 3028 C C . ASP B 2 132 ? 34.598 40.715 36.235 1.00 61.49 183 ASP B C 1
ATOM 3029 O O . ASP B 2 132 ? 33.495 41.120 35.848 1.00 62.07 183 ASP B O 1
ATOM 3034 N N . ARG B 2 133 ? 34.953 40.670 37.543 1.00 58.29 184 ARG B N 1
ATOM 3035 C CA . ARG B 2 133 ? 34.139 41.091 38.689 1.00 57.77 184 ARG B CA 1
ATOM 3036 C C . ARG B 2 133 ? 34.914 42.087 39.589 1.00 59.56 184 ARG B C 1
ATOM 3037 O O . ARG B 2 133 ? 34.530 42.325 40.739 1.00 59.90 184 ARG B O 1
ATOM 3045 N N . GLY B 2 134 ? 35.999 42.642 39.061 1.00 53.93 185 GLY B N 1
ATOM 3046 C CA . GLY B 2 134 ? 36.843 43.609 39.767 1.00 52.49 185 GLY B CA 1
ATOM 3047 C C . GLY B 2 134 ? 37.716 43.081 40.898 1.00 52.75 185 GLY B C 1
ATOM 3048 O O . GLY B 2 134 ? 38.341 43.878 41.611 1.00 52.12 185 GLY B O 1
ATOM 3049 N N . ARG B 2 135 ? 37.789 41.749 41.082 1.00 46.13 186 ARG B N 1
ATOM 3050 C CA . ARG B 2 135 ? 38.648 41.198 42.139 1.00 44.70 186 ARG B CA 1
ATOM 3051 C C . ARG B 2 135 ? 40.096 41.080 41.620 1.00 43.51 186 ARG B C 1
ATOM 3052 O O . ARG B 2 135 ? 40.295 40.697 40.473 1.00 40.42 186 ARG B O 1
ATOM 3060 N N . PRO B 2 136 ? 41.112 41.454 42.423 1.00 40.48 187 PRO B N 1
ATOM 3061 C CA . PRO B 2 136 ? 42.504 41.346 41.940 1.00 39.92 187 PRO B CA 1
ATOM 3062 C C . PRO B 2 136 ? 42.871 39.919 41.535 1.00 42.96 187 PRO B C 1
ATOM 3063 O O . PRO B 2 136 ? 42.492 38.989 42.227 1.00 43.32 187 PRO B O 1
ATOM 3067 N N . SER B 2 137 ? 43.577 39.747 40.404 1.00 38.98 188 SER B N 1
ATOM 3068 C CA . SER B 2 137 ? 43.967 38.437 39.870 1.00 37.62 188 SER B CA 1
ATOM 3069 C C . SER B 2 137 ? 45.244 37.868 40.516 1.00 38.52 188 SER B C 1
ATOM 3070 O O . SER B 2 137 ? 45.505 36.661 40.417 1.00 37.43 188 SER B O 1
ATOM 3073 N N . GLY B 2 138 ? 46.033 38.749 41.124 1.00 31.52 189 GLY B N 1
ATOM 3074 C CA . GLY B 2 138 ? 47.324 38.415 41.708 1.00 30.32 189 GLY B CA 1
ATOM 3075 C C . GLY B 2 138 ? 48.431 38.669 40.719 1.00 31.11 189 GLY B C 1
ATOM 3076 O O . GLY B 2 138 ? 49.605 38.425 41.011 1.00 30.80 189 GLY B O 1
ATOM 3077 N N . LYS B 2 139 ? 48.044 39.156 39.521 1.00 26.28 190 LYS B N 1
ATOM 3078 C CA . LYS B 2 139 ? 48.927 39.480 38.437 1.00 26.89 190 LYS B CA 1
ATOM 3079 C C . LYS B 2 139 ? 48.920 40.979 38.131 1.00 29.62 190 LYS B C 1
ATOM 3080 O O . LYS B 2 139 ? 47.953 41.685 38.383 1.00 28.99 190 LYS B O 1
ATOM 3086 N N . GLY B 2 140 ? 50.034 41.465 37.651 1.00 27.93 191 GLY B N 1
ATOM 3087 C CA . GLY B 2 140 ? 50.122 42.873 37.293 1.00 27.71 191 GLY B CA 1
ATOM 3088 C C . GLY B 2 140 ? 50.974 43.069 36.074 1.00 31.30 191 GLY B C 1
ATOM 3089 O O . GLY B 2 140 ? 51.679 42.143 35.678 1.00 31.16 191 GLY B O 1
ATOM 3090 N N . ILE B 2 141 ? 50.904 44.267 35.461 1.00 30.06 192 ILE B N 1
ATOM 3091 C CA . ILE B 2 141 ? 51.752 44.608 34.309 1.00 30.31 192 ILE B CA 1
ATOM 3092 C C . ILE B 2 141 ? 52.620 45.821 34.645 1.00 30.75 192 ILE B C 1
ATOM 3093 O O . ILE B 2 141 ? 52.100 46.828 35.119 1.00 26.96 192 ILE B O 1
ATOM 3098 N N . VAL B 2 142 ? 53.928 45.737 34.345 1.00 29.12 193 VAL B N 1
ATOM 3099 C CA . VAL B 2 142 ? 54.804 46.882 34.503 1.00 29.65 193 VAL B CA 1
ATOM 3100 C C . VAL B 2 142 ? 55.473 47.162 33.150 1.00 35.00 193 VAL B C 1
ATOM 3101 O O . VAL B 2 142 ? 56.210 46.329 32.647 1.00 33.05 193 VAL B O 1
ATOM 3105 N N . GLU B 2 143 ? 55.230 48.358 32.623 1.00 35.23 194 GLU B N 1
ATOM 3106 C CA . GLU B 2 143 ? 55.732 48.870 31.340 1.00 36.49 194 GLU B CA 1
ATOM 3107 C C . GLU B 2 143 ? 56.806 49.924 31.574 1.00 38.82 194 GLU B C 1
ATOM 3108 O O . GLU B 2 143 ? 56.478 51.026 32.017 1.00 38.32 194 GLU B O 1
ATOM 3114 N N . PHE B 2 144 ? 58.078 49.623 31.243 1.00 37.30 195 PHE B N 1
ATOM 3115 C CA . PHE B 2 144 ? 59.140 50.635 31.379 1.00 38.64 195 PHE B CA 1
ATOM 3116 C C . PHE B 2 144 ? 59.297 51.432 30.071 1.00 48.28 195 PHE B C 1
ATOM 3117 O O . PHE B 2 144 ? 58.867 50.968 29.015 1.00 48.01 195 PHE B O 1
ATOM 3125 N N . SER B 2 145 ? 59.963 52.602 30.143 1.00 48.85 196 SER B N 1
ATOM 3126 C CA . SER B 2 145 ? 60.252 53.444 28.980 1.00 49.99 196 SER B CA 1
ATOM 3127 C C . SER B 2 145 ? 61.329 52.801 28.077 1.00 57.32 196 SER B C 1
ATOM 3128 O O . SER B 2 145 ? 61.246 52.898 26.845 1.00 57.87 196 SER B O 1
ATOM 3131 N N . GLY B 2 146 ? 62.299 52.126 28.696 1.00 54.20 197 GLY B N 1
ATOM 3132 C CA . GLY B 2 146 ? 63.369 51.452 27.973 1.00 54.56 197 GLY B CA 1
ATOM 3133 C C . GLY B 2 146 ? 63.740 50.073 28.483 1.00 58.95 197 GLY B C 1
ATOM 3134 O O . GLY B 2 146 ? 63.630 49.796 29.680 1.00 57.75 197 GLY B O 1
ATOM 3135 N N . LYS B 2 147 ? 64.221 49.210 27.557 1.00 55.78 198 LYS B N 1
ATOM 3136 C CA . LYS B 2 147 ? 64.683 47.839 27.816 1.00 55.40 198 LYS B CA 1
ATOM 3137 C C . LYS B 2 147 ? 65.747 47.674 28.926 1.00 59.37 198 LYS B C 1
ATOM 3138 O O . LYS B 2 147 ? 65.641 46.675 29.641 1.00 59.23 198 LYS B O 1
ATOM 3144 N N . PRO B 2 148 ? 66.762 48.577 29.124 1.00 55.50 199 PRO B N 1
ATOM 3145 C CA . PRO B 2 148 ? 67.737 48.351 30.217 1.00 54.57 199 PRO B CA 1
ATOM 3146 C C . PRO B 2 148 ? 67.099 48.301 31.608 1.00 56.51 199 PRO B C 1
ATOM 3147 O O . PRO B 2 148 ? 67.497 47.476 32.426 1.00 56.10 199 PRO B O 1
ATOM 3151 N N . ALA B 2 149 ? 66.088 49.163 31.852 1.00 50.77 200 ALA B N 1
ATOM 3152 C CA . ALA B 2 149 ? 65.341 49.227 33.100 1.00 49.47 200 ALA B CA 1
ATOM 3153 C C . ALA B 2 149 ? 64.554 47.939 33.332 1.00 52.64 200 ALA B C 1
ATOM 3154 O O . ALA B 2 149 ? 64.542 47.441 34.463 1.00 52.23 200 ALA B O 1
ATOM 3156 N N . ALA B 2 150 ? 63.938 47.374 32.260 1.00 47.44 201 ALA B N 1
ATOM 3157 C CA . ALA B 2 150 ? 63.176 46.129 32.365 1.00 46.88 201 ALA B CA 1
ATOM 3158 C C . ALA B 2 150 ? 64.088 44.946 32.634 1.00 49.91 201 ALA B C 1
ATOM 3159 O O . ALA B 2 150 ? 63.702 44.071 33.411 1.00 48.92 201 ALA B O 1
ATOM 3161 N N . ARG B 2 151 ? 65.301 44.928 32.017 1.00 46.13 202 ARG B N 1
ATOM 3162 C CA . ARG B 2 151 ? 66.322 43.881 32.224 1.00 46.01 202 ARG B CA 1
ATOM 3163 C C . ARG B 2 151 ? 66.809 43.884 33.686 1.00 47.45 202 ARG B C 1
ATOM 3164 O O . ARG B 2 151 ? 67.045 42.817 34.255 1.00 45.61 202 ARG B O 1
ATOM 3172 N N . LYS B 2 152 ? 66.965 45.093 34.279 1.00 44.81 203 LYS B N 1
ATOM 3173 C CA . LYS B 2 152 ? 67.393 45.293 35.671 1.00 44.35 203 LYS B CA 1
ATOM 3174 C C . LYS B 2 152 ? 66.376 44.655 36.628 1.00 47.26 203 LYS B C 1
ATOM 3175 O O . LYS B 2 152 ? 66.758 43.839 37.478 1.00 46.50 203 LYS B O 1
ATOM 3181 N N . ALA B 2 153 ? 65.069 44.978 36.427 1.00 40.90 204 ALA B N 1
ATOM 3182 C CA . ALA B 2 153 ? 63.972 44.460 37.226 1.00 39.03 204 ALA B CA 1
ATOM 3183 C C . ALA B 2 153 ? 63.958 42.938 37.143 1.00 42.77 204 ALA B C 1
ATOM 3184 O O . ALA B 2 153 ? 63.887 42.282 38.180 1.00 40.51 204 ALA B O 1
ATOM 3186 N N . LEU B 2 154 ? 64.138 42.371 35.927 1.00 40.12 205 LEU B N 1
ATOM 3187 C CA . LEU B 2 154 ? 64.159 40.922 35.741 1.00 39.30 205 LEU B CA 1
ATOM 3188 C C . LEU B 2 154 ? 65.305 40.260 36.485 1.00 42.96 205 LEU B C 1
ATOM 3189 O O . LEU B 2 154 ? 65.087 39.231 37.124 1.00 42.29 205 LEU B O 1
ATOM 3194 N N . ASP B 2 155 ? 66.535 40.811 36.348 1.00 39.51 206 ASP B N 1
ATOM 3195 C CA . ASP B 2 155 ? 67.749 40.273 36.974 1.00 39.17 206 ASP B CA 1
ATOM 3196 C C . ASP B 2 155 ? 67.640 40.355 38.480 1.00 41.63 206 ASP B C 1
ATOM 3197 O O . ASP B 2 155 ? 67.740 39.330 39.152 1.00 43.31 206 ASP B O 1
ATOM 3202 N N . ARG B 2 156 ? 67.378 41.560 39.002 1.00 36.00 207 ARG B N 1
ATOM 3203 C CA . ARG B 2 156 ? 67.274 41.814 40.443 1.00 34.69 207 ARG B CA 1
ATOM 3204 C C . ARG B 2 156 ? 66.162 41.033 41.146 1.00 35.79 207 ARG B C 1
ATOM 3205 O O . ARG B 2 156 ? 66.401 40.476 42.218 1.00 32.98 207 ARG B O 1
ATOM 3213 N N . CYS B 2 157 ? 64.963 40.927 40.523 1.00 33.27 208 CYS B N 1
ATOM 3214 C CA . CYS B 2 157 ? 63.844 40.185 41.133 1.00 32.06 208 CYS B CA 1
ATOM 3215 C C . CYS B 2 157 ? 63.984 38.665 41.089 1.00 36.58 208 CYS B C 1
ATOM 3216 O O . CYS B 2 157 ? 63.331 37.967 41.875 1.00 33.95 208 CYS B O 1
ATOM 3219 N N . SER B 2 158 ? 64.894 38.143 40.224 1.00 36.62 209 SER B N 1
ATOM 3220 C CA . SER B 2 158 ? 65.186 36.696 40.198 1.00 36.79 209 SER B CA 1
ATOM 3221 C C . SER B 2 158 ? 66.307 36.382 41.214 1.00 41.75 209 SER B C 1
ATOM 3222 O O . SER B 2 158 ? 66.201 35.406 41.950 1.00 43.42 209 SER B O 1
ATOM 3225 N N . GLU B 2 159 ? 67.370 37.202 41.236 1.00 38.56 210 GLU B N 1
ATOM 3226 C CA . GLU B 2 159 ? 68.509 37.058 42.145 1.00 38.87 210 GLU B CA 1
ATOM 3227 C C . GLU B 2 159 ? 68.212 37.428 43.602 1.00 42.54 210 GLU B C 1
ATOM 3228 O O . GLU B 2 159 ? 68.754 36.787 44.496 1.00 44.67 210 GLU B O 1
ATOM 3234 N N . GLY B 2 160 ? 67.360 38.431 43.827 1.00 35.76 211 GLY B N 1
ATOM 3235 C CA . GLY B 2 160 ? 66.951 38.847 45.162 1.00 34.38 211 GLY B CA 1
ATOM 3236 C C . GLY B 2 160 ? 65.493 38.546 45.444 1.00 36.11 211 GLY B C 1
ATOM 3237 O O . GLY B 2 160 ? 64.785 38.037 44.579 1.00 35.45 211 GLY B O 1
ATOM 3238 N N . SER B 2 161 ? 65.020 38.867 46.655 1.00 31.94 212 SER B N 1
ATOM 3239 C CA . SER B 2 161 ? 63.610 38.671 47.024 1.00 29.76 212 SER B CA 1
ATOM 3240 C C . SER B 2 161 ? 62.928 40.051 47.087 1.00 30.88 212 SER B C 1
ATOM 3241 O O . SER B 2 161 ? 63.128 40.788 48.054 1.00 29.36 212 SER B O 1
ATOM 3244 N N . PHE B 2 162 ? 62.142 40.413 46.028 1.00 26.08 213 PHE B N 1
ATOM 3245 C CA . PHE B 2 162 ? 61.495 41.730 45.939 1.00 23.88 213 PHE B CA 1
ATOM 3246 C C . PHE B 2 162 ? 60.144 41.693 46.573 1.00 26.40 213 PHE B C 1
ATOM 3247 O O . PHE B 2 162 ? 59.261 41.034 46.073 1.00 24.23 213 PHE B O 1
ATOM 3255 N N . LEU B 2 163 ? 59.997 42.382 47.703 1.00 23.65 214 LEU B N 1
ATOM 3256 C CA . LEU B 2 163 ? 58.781 42.416 48.476 1.00 22.30 214 LEU B CA 1
ATOM 3257 C C . LEU B 2 163 ? 58.113 43.731 48.285 1.00 25.58 214 LEU B C 1
ATOM 3258 O O . LEU B 2 163 ? 58.701 44.760 48.601 1.00 25.24 214 LEU B O 1
ATOM 3263 N N . LEU B 2 164 ? 56.852 43.714 47.849 1.00 24.53 215 LEU B N 1
ATOM 3264 C CA . LEU B 2 164 ? 56.061 44.936 47.619 1.00 25.40 215 LEU B CA 1
ATOM 3265 C C . LEU B 2 164 ? 55.383 45.474 48.885 1.00 25.79 215 LEU B C 1
ATOM 3266 O O . LEU B 2 164 ? 55.070 46.665 48.944 1.00 23.31 215 LEU B O 1
ATOM 3271 N N . THR B 2 165 ? 55.087 44.582 49.863 1.00 23.19 216 THR B N 1
ATOM 3272 C CA . THR B 2 165 ? 54.415 44.956 51.111 1.00 22.31 216 THR B CA 1
ATOM 3273 C C . THR B 2 165 ? 55.108 44.256 52.298 1.00 24.78 216 THR B C 1
ATOM 3274 O O . THR B 2 165 ? 56.200 43.705 52.138 1.00 24.77 216 THR B O 1
ATOM 3278 N N . THR B 2 166 ? 54.502 44.338 53.485 1.00 20.60 217 THR B N 1
ATOM 3279 C CA . THR B 2 166 ? 54.998 43.741 54.731 1.00 21.47 217 THR B CA 1
ATOM 3280 C C . THR B 2 166 ? 55.183 42.197 54.552 1.00 26.04 217 THR B C 1
ATOM 3281 O O . THR B 2 166 ? 56.231 41.650 54.869 1.00 23.39 217 THR B O 1
ATOM 3285 N N . PHE B 2 167 ? 54.192 41.539 53.974 1.00 25.91 218 PHE B N 1
ATOM 3286 C CA . PHE B 2 167 ? 54.226 40.087 53.799 1.00 26.45 218 PHE B CA 1
ATOM 3287 C C . PHE B 2 167 ? 55.487 39.628 53.061 1.00 27.28 218 PHE B C 1
ATOM 3288 O O . PHE B 2 167 ? 55.731 40.049 51.915 1.00 23.76 218 PHE B O 1
ATOM 3296 N N . PRO B 2 168 ? 56.366 38.838 53.731 1.00 23.96 219 PRO B N 1
ATOM 3297 C CA . PRO B 2 168 ? 57.619 38.439 53.075 1.00 23.96 219 PRO B CA 1
ATOM 3298 C C . PRO B 2 168 ? 57.507 37.394 51.977 1.00 26.81 219 PRO B C 1
ATOM 3299 O O . PRO B 2 168 ? 58.349 36.516 51.927 1.00 27.59 219 PRO B O 1
ATOM 3303 N N . ARG B 2 169 ? 56.524 37.512 51.058 1.00 24.75 220 ARG B N 1
ATOM 3304 C CA . ARG B 2 169 ? 56.412 36.622 49.896 1.00 24.40 220 ARG B CA 1
ATOM 3305 C C . ARG B 2 169 ? 56.880 37.392 48.650 1.00 27.35 220 ARG B C 1
ATOM 3306 O O . ARG B 2 169 ? 56.207 38.346 48.251 1.00 26.76 220 ARG B O 1
ATOM 3314 N N . PRO B 2 170 ? 58.053 37.089 48.056 1.00 25.42 221 PRO B N 1
ATOM 3315 C CA . PRO B 2 170 ? 58.489 37.869 46.901 1.00 25.31 221 PRO B CA 1
ATOM 3316 C C . PRO B 2 170 ? 57.654 37.615 45.652 1.00 26.79 221 PRO B C 1
ATOM 3317 O O . PRO B 2 170 ? 57.132 36.522 45.437 1.00 25.38 221 PRO B O 1
ATOM 3321 N N . VAL B 2 171 ? 57.575 38.640 44.821 1.00 24.25 222 VAL B N 1
ATOM 3322 C CA . VAL B 2 171 ? 56.844 38.588 43.557 1.00 22.64 222 VAL B CA 1
ATOM 3323 C C . VAL B 2 171 ? 57.729 37.906 42.508 1.00 29.03 222 VAL B C 1
ATOM 3324 O O . VAL B 2 171 ? 58.953 37.862 42.683 1.00 27.47 222 VAL B O 1
ATOM 3328 N N . THR B 2 172 ? 57.095 37.357 41.450 1.00 27.23 223 THR B N 1
ATOM 3329 C CA . THR B 2 172 ? 57.762 36.749 40.272 1.00 28.31 223 THR B CA 1
ATOM 3330 C C . THR B 2 172 ? 57.585 37.726 39.124 1.00 33.27 223 THR B C 1
ATOM 3331 O O . THR B 2 172 ? 56.479 38.172 38.850 1.00 35.66 223 THR B O 1
ATOM 3335 N N . VAL B 2 173 ? 58.679 38.105 38.504 1.00 30.52 224 VAL B N 1
ATOM 3336 C CA . VAL B 2 173 ? 58.726 39.060 37.411 1.00 29.64 224 VAL B CA 1
ATOM 3337 C C . VAL B 2 173 ? 59.239 38.301 36.187 1.00 38.21 224 VAL B C 1
ATOM 3338 O O . VAL B 2 173 ? 60.307 37.690 36.230 1.00 37.83 224 VAL B O 1
ATOM 3342 N N . GLU B 2 174 ? 58.454 38.306 35.120 1.00 38.42 225 GLU B N 1
ATOM 3343 C CA . GLU B 2 174 ? 58.767 37.581 33.880 1.00 38.69 225 GLU B CA 1
ATOM 3344 C C . GLU B 2 174 ? 58.587 38.527 32.720 1.00 44.47 225 GLU B C 1
ATOM 3345 O O . GLU B 2 174 ? 57.766 39.442 32.820 1.00 42.70 225 GLU B O 1
ATOM 3351 N N . PRO B 2 175 ? 59.302 38.334 31.588 1.00 44.75 226 PRO B N 1
ATOM 3352 C CA . PRO B 2 175 ? 59.051 39.219 30.440 1.00 45.41 226 PRO B CA 1
ATOM 3353 C C . PRO B 2 175 ? 57.640 38.952 29.931 1.00 51.19 226 PRO B C 1
ATOM 3354 O O . PRO B 2 175 ? 57.153 37.824 30.047 1.00 49.04 226 PRO B O 1
ATOM 3358 N N . MET B 2 176 ? 56.970 39.997 29.431 1.00 51.66 227 MET B N 1
ATOM 3359 C CA . MET B 2 176 ? 55.627 39.871 28.894 1.00 53.93 227 MET B CA 1
ATOM 3360 C C . MET B 2 176 ? 55.664 38.930 27.705 1.00 59.17 227 MET B C 1
ATOM 3361 O O . MET B 2 176 ? 56.568 39.032 26.862 1.00 58.79 227 MET B O 1
ATOM 3366 N N . ASP B 2 177 ? 54.737 37.964 27.686 1.00 57.05 228 ASP B N 1
ATOM 3367 C CA . ASP B 2 177 ? 54.653 37.008 26.589 1.00 57.75 228 ASP B CA 1
ATOM 3368 C C . ASP B 2 177 ? 54.065 37.755 25.412 1.00 59.91 228 ASP B C 1
ATOM 3369 O O . ASP B 2 177 ? 52.958 38.299 25.512 1.00 59.23 228 ASP B O 1
ATOM 3374 N N . GLN B 2 178 ? 54.842 37.879 24.339 1.00 55.94 229 GLN B N 1
ATOM 3375 C CA . GLN B 2 178 ? 54.333 38.601 23.189 1.00 55.71 229 GLN B CA 1
ATOM 3376 C C . GLN B 2 178 ? 53.733 37.656 22.168 1.00 58.10 229 GLN B C 1
ATOM 3377 O O . GLN B 2 178 ? 54.435 36.857 21.528 1.00 57.15 229 GLN B O 1
ATOM 3383 N N . LEU B 2 179 ? 52.395 37.684 22.128 1.00 53.42 230 LEU B N 1
ATOM 3384 C CA . LEU B 2 179 ? 51.578 36.856 21.257 1.00 52.42 230 LEU B CA 1
ATOM 3385 C C . LEU B 2 179 ? 50.812 37.755 20.319 1.00 54.24 230 LEU B C 1
ATOM 3386 O O . LEU B 2 179 ? 50.289 38.798 20.736 1.00 53.81 230 LEU B O 1
ATOM 3391 N N . ASP B 2 180 ? 50.774 37.361 19.041 1.00 49.40 231 ASP B N 1
ATOM 3392 C CA . ASP B 2 180 ? 50.036 38.072 18.012 1.00 48.52 231 ASP B CA 1
ATOM 3393 C C . ASP B 2 180 ? 48.628 37.460 17.941 1.00 50.96 231 ASP B C 1
ATOM 3394 O O . ASP B 2 180 ? 48.385 36.483 17.223 1.00 48.90 231 ASP B O 1
ATOM 3399 N N . ASP B 2 181 ? 47.732 38.013 18.757 1.00 47.44 232 ASP B N 1
ATOM 3400 C CA . ASP B 2 181 ? 46.331 37.629 18.832 1.00 47.19 232 ASP B CA 1
ATOM 3401 C C . ASP B 2 181 ? 45.495 38.590 17.969 1.00 50.88 232 ASP B C 1
ATOM 3402 O O . ASP B 2 181 ? 44.261 38.580 18.050 1.00 50.79 232 ASP B O 1
ATOM 3407 N N . GLU B 2 182 ? 46.168 39.429 17.148 1.00 47.39 233 GLU B N 1
ATOM 3408 C CA . GLU B 2 182 ? 45.521 40.414 16.266 1.00 46.43 233 GLU B CA 1
ATOM 3409 C C . GLU B 2 182 ? 45.488 39.952 14.809 1.00 48.30 233 GLU B C 1
ATOM 3410 O O . GLU B 2 182 ? 44.425 39.932 14.186 1.00 47.01 233 GLU B O 1
ATOM 3416 N N . GLU B 2 183 ? 46.664 39.612 14.268 1.00 44.14 234 GLU B N 1
ATOM 3417 C CA . GLU B 2 183 ? 46.825 39.172 12.896 1.00 44.36 234 GLU B CA 1
ATOM 3418 C C . GLU B 2 183 ? 46.822 37.643 12.809 1.00 47.39 234 GLU B C 1
ATOM 3419 O O . GLU B 2 183 ? 46.396 37.093 11.792 1.00 47.75 234 GLU B O 1
ATOM 3425 N N . GLY B 2 184 ? 47.317 36.993 13.860 1.00 41.70 235 GLY B N 1
ATOM 3426 C CA . GLY B 2 184 ? 47.369 35.544 13.982 1.00 41.13 235 GLY B CA 1
ATOM 3427 C C . GLY B 2 184 ? 48.037 34.824 12.831 1.00 43.59 235 GLY B C 1
ATOM 3428 O O . GLY B 2 184 ? 49.060 35.286 12.315 1.00 41.31 235 GLY B O 1
ATOM 3429 N N . LEU B 2 185 ? 47.418 33.710 12.384 1.00 39.70 236 LEU B N 1
ATOM 3430 C CA . LEU B 2 185 ? 47.933 32.891 11.294 1.00 38.58 236 LEU B CA 1
ATOM 3431 C C . LEU B 2 185 ? 47.043 32.956 10.051 1.00 44.81 236 LEU B C 1
ATOM 3432 O O . LEU B 2 185 ? 46.131 32.128 9.909 1.00 44.35 236 LEU B O 1
ATOM 3437 N N . PRO B 2 186 ? 47.296 33.901 9.108 1.00 41.40 237 PRO B N 1
ATOM 3438 C CA . PRO B 2 186 ? 46.482 33.949 7.882 1.00 40.77 237 PRO B CA 1
ATOM 3439 C C . PRO B 2 186 ? 46.789 32.749 6.998 1.00 43.70 237 PRO B C 1
ATOM 3440 O O . PRO B 2 186 ? 47.890 32.207 7.087 1.00 43.50 237 PRO B O 1
ATOM 3444 N N . GLU B 2 187 ? 45.814 32.323 6.166 1.00 40.04 238 GLU B N 1
ATOM 3445 C CA . GLU B 2 187 ? 45.970 31.182 5.261 1.00 40.01 238 GLU B CA 1
ATOM 3446 C C . GLU B 2 187 ? 47.216 31.340 4.387 1.00 45.82 238 GLU B C 1
ATOM 3447 O O . GLU B 2 187 ? 47.982 30.384 4.242 1.00 45.14 238 GLU B O 1
ATOM 3453 N N . LYS B 2 188 ? 47.424 32.548 3.821 1.00 44.42 239 LYS B N 1
ATOM 3454 C CA . LYS B 2 188 ? 48.592 32.828 2.975 1.00 45.15 239 LYS B CA 1
ATOM 3455 C C . LYS B 2 188 ? 49.966 32.588 3.636 1.00 49.15 239 LYS B C 1
ATOM 3456 O O . LYS B 2 188 ? 50.913 32.263 2.928 1.00 50.11 239 LYS B O 1
ATOM 3462 N N . LEU B 2 189 ? 50.054 32.660 4.978 1.00 44.98 240 LEU B N 1
ATOM 3463 C CA . LEU B 2 189 ? 51.313 32.424 5.702 1.00 45.28 240 LEU B CA 1
ATOM 3464 C C . LEU B 2 189 ? 51.531 30.986 6.202 1.00 48.83 240 LEU B C 1
ATOM 3465 O O . LEU B 2 189 ? 52.647 30.659 6.606 1.00 48.82 240 LEU B O 1
ATOM 3470 N N . VAL B 2 190 ? 50.490 30.121 6.169 1.00 43.89 241 VAL B N 1
ATOM 3471 C CA . VAL B 2 190 ? 50.611 28.720 6.612 1.00 42.34 241 VAL B CA 1
ATOM 3472 C C . VAL B 2 190 ? 51.580 27.982 5.663 1.00 47.92 241 VAL B C 1
ATOM 3473 O O . VAL B 2 190 ? 51.477 28.142 4.445 1.00 45.27 241 VAL B O 1
ATOM 3477 N N . ILE B 2 191 ? 52.529 27.207 6.222 1.00 48.52 242 ILE B N 1
ATOM 3478 C CA . ILE B 2 191 ? 53.479 26.422 5.414 1.00 50.47 242 ILE B CA 1
ATOM 3479 C C . ILE B 2 191 ? 52.709 25.396 4.565 1.00 55.00 242 ILE B C 1
ATOM 3480 O O . ILE B 2 191 ? 52.018 24.514 5.102 1.00 54.98 242 ILE B O 1
ATOM 3485 N N . LYS B 2 192 ? 52.786 25.568 3.243 1.00 50.44 243 LYS B N 1
ATOM 3486 C CA . LYS B 2 192 ? 52.133 24.688 2.287 1.00 50.00 243 LYS B CA 1
ATOM 3487 C C . LYS B 2 192 ? 53.094 23.571 1.867 1.00 57.02 243 LYS B C 1
ATOM 3488 O O . LYS B 2 192 ? 54.230 23.838 1.453 1.00 58.02 243 LYS B O 1
ATOM 3494 N N . ASN B 2 193 ? 52.650 22.323 2.041 1.00 53.53 244 ASN B N 1
ATOM 3495 C CA . ASN B 2 193 ? 53.373 21.094 1.705 1.00 53.24 244 ASN B CA 1
ATOM 3496 C C . ASN B 2 193 ? 52.372 19.944 1.576 1.00 54.94 244 ASN B C 1
ATOM 3497 O O . ASN B 2 193 ? 51.172 20.172 1.726 1.00 54.00 244 ASN B O 1
ATOM 3502 N N . GLN B 2 194 ? 52.849 18.720 1.291 1.00 50.39 245 GLN B N 1
ATOM 3503 C CA . GLN B 2 194 ? 51.977 17.557 1.132 1.00 49.72 245 GLN B CA 1
ATOM 3504 C C . GLN B 2 194 ? 51.155 17.250 2.391 1.00 51.72 245 GLN B C 1
ATOM 3505 O O . GLN B 2 194 ? 49.955 16.996 2.277 1.00 49.66 245 GLN B O 1
ATOM 3511 N N . GLN B 2 195 ? 51.802 17.303 3.582 1.00 48.64 246 GLN B N 1
ATOM 3512 C CA . GLN B 2 195 ? 51.176 17.051 4.880 1.00 48.43 246 GLN B CA 1
ATOM 3513 C C . GLN B 2 195 ? 50.044 18.022 5.150 1.00 48.93 246 GLN B C 1
ATOM 3514 O O . GLN B 2 195 ? 49.014 17.607 5.660 1.00 49.66 246 GLN B O 1
ATOM 3520 N N . PHE B 2 196 ? 50.214 19.290 4.751 1.00 43.37 247 PHE B N 1
ATOM 3521 C CA . PHE B 2 196 ? 49.200 20.327 4.863 1.00 42.07 247 PHE B CA 1
ATOM 3522 C C . PHE B 2 196 ? 47.972 19.931 4.046 1.00 45.50 247 PHE B C 1
ATOM 3523 O O . PHE B 2 196 ? 46.875 19.903 4.606 1.00 46.23 247 PHE B O 1
ATOM 3531 N N . HIS B 2 197 ? 48.146 19.623 2.731 1.00 40.05 248 HIS B N 1
ATOM 3532 C CA . HIS B 2 197 ? 47.037 19.216 1.868 1.00 39.51 248 HIS B CA 1
ATOM 3533 C C . HIS B 2 197 ? 46.372 17.932 2.369 1.00 42.04 248 HIS B C 1
ATOM 3534 O O . HIS B 2 197 ? 45.142 17.873 2.369 1.00 40.30 248 HIS B O 1
ATOM 3541 N N . LYS B 2 198 ? 47.165 16.956 2.894 1.00 39.01 249 LYS B N 1
ATOM 3542 C CA . LYS B 2 198 ? 46.604 15.711 3.465 1.00 38.92 249 LYS B CA 1
ATOM 3543 C C . LYS B 2 198 ? 45.663 16.052 4.633 1.00 39.91 249 LYS B C 1
ATOM 3544 O O . LYS B 2 198 ? 44.511 15.581 4.678 1.00 36.85 249 LYS B O 1
ATOM 3550 N N . GLU B 2 199 ? 46.130 16.966 5.509 1.00 37.85 250 GLU B N 1
ATOM 3551 C CA . GLU B 2 199 ? 45.389 17.428 6.686 1.00 37.41 250 GLU B CA 1
ATOM 3552 C C . GLU B 2 199 ? 44.132 18.215 6.358 1.00 40.60 250 GLU B C 1
ATOM 3553 O O . GLU B 2 199 ? 43.185 18.211 7.144 1.00 39.91 250 GLU B O 1
ATOM 3559 N N . ARG B 2 200 ? 44.103 18.871 5.195 1.00 37.30 251 ARG B N 1
ATOM 3560 C CA . ARG B 2 200 ? 42.949 19.671 4.784 1.00 36.84 251 ARG B CA 1
ATOM 3561 C C . ARG B 2 200 ? 41.928 18.904 3.956 1.00 39.31 251 ARG B C 1
ATOM 3562 O O . ARG B 2 200 ? 40.910 19.476 3.565 1.00 38.37 251 ARG B O 1
ATOM 3570 N N . GLU B 2 201 ? 42.185 17.614 3.675 1.00 36.64 252 GLU B N 1
ATOM 3571 C CA . GLU B 2 201 ? 41.243 16.837 2.863 1.00 36.28 252 GLU B CA 1
ATOM 3572 C C . GLU B 2 201 ? 39.944 16.544 3.564 1.00 39.84 252 GLU B C 1
ATOM 3573 O O . GLU B 2 201 ? 38.905 16.460 2.906 1.00 40.04 252 GLU B O 1
ATOM 3579 N N . GLN B 2 202 ? 39.986 16.422 4.895 1.00 36.23 253 GLN B N 1
ATOM 3580 C CA . GLN B 2 202 ? 38.763 16.233 5.673 1.00 36.34 253 GLN B CA 1
ATOM 3581 C C . GLN B 2 202 ? 38.318 17.609 6.206 1.00 40.38 253 GLN B C 1
ATOM 3582 O O . GLN B 2 202 ? 39.118 18.320 6.818 1.00 38.24 253 GLN B O 1
ATOM 3588 N N . PRO B 2 203 ? 37.069 18.028 5.950 1.00 36.36 254 PRO B N 1
ATOM 3589 C CA . PRO B 2 203 ? 36.664 19.368 6.380 1.00 35.74 254 PRO B CA 1
ATOM 3590 C C . PRO B 2 203 ? 36.280 19.464 7.865 1.00 35.92 254 PRO B C 1
ATOM 3591 O O . PRO B 2 203 ? 36.074 18.425 8.477 1.00 33.82 254 PRO B O 1
ATOM 3595 N N . PRO B 2 204 ? 36.128 20.687 8.455 1.00 32.52 255 PRO B N 1
ATOM 3596 C CA . PRO B 2 204 ? 35.640 20.784 9.839 1.00 31.33 255 PRO B CA 1
ATOM 3597 C C . PRO B 2 204 ? 34.328 20.003 10.007 1.00 36.61 255 PRO B C 1
ATOM 3598 O O . PRO B 2 204 ? 33.406 20.150 9.197 1.00 37.01 255 PRO B O 1
ATOM 3602 N N . ARG B 2 205 ? 34.262 19.145 11.022 1.00 34.52 256 ARG B N 1
ATOM 3603 C CA . ARG B 2 205 ? 33.103 18.259 11.245 1.00 33.85 256 ARG B CA 1
ATOM 3604 C C . ARG B 2 205 ? 33.119 17.743 12.664 1.00 36.52 256 ARG B C 1
ATOM 3605 O O . ARG B 2 205 ? 34.154 17.814 13.333 1.00 36.13 256 ARG B O 1
ATOM 3613 N N . PHE B 2 206 ? 32.004 17.136 13.095 1.00 32.59 257 PHE B N 1
ATOM 3614 C CA . PHE B 2 206 ? 31.979 16.421 14.361 1.00 32.83 257 PHE B CA 1
ATOM 3615 C C . PHE B 2 206 ? 32.278 14.964 14.034 1.00 37.19 257 PHE B C 1
ATOM 3616 O O . PHE B 2 206 ? 31.710 14.425 13.071 1.00 37.37 257 PHE B O 1
ATOM 3624 N N . ALA B 2 207 ? 33.198 14.333 14.796 1.00 33.61 258 ALA B N 1
ATOM 3625 C CA . ALA B 2 207 ? 33.518 12.911 14.647 1.00 34.12 258 ALA B CA 1
ATOM 3626 C C . ALA B 2 207 ? 32.226 12.141 14.941 1.00 39.62 258 ALA B C 1
ATOM 3627 O O . ALA B 2 207 ? 31.490 12.499 15.875 1.00 37.78 258 ALA B O 1
ATOM 3629 N N . GLN B 2 208 ? 31.927 11.123 14.137 1.00 37.56 259 GLN B N 1
ATOM 3630 C CA . GLN B 2 208 ? 30.674 10.416 14.374 1.00 38.26 259 GLN B CA 1
ATOM 3631 C C . GLN B 2 208 ? 30.800 9.243 15.313 1.00 42.38 259 GLN B C 1
ATOM 3632 O O . GLN B 2 208 ? 31.698 8.437 15.124 1.00 39.64 259 GLN B O 1
ATOM 3638 N N . PRO B 2 209 ? 29.930 9.150 16.348 1.00 43.71 260 PRO B N 1
ATOM 3639 C CA . PRO B 2 209 ? 29.994 7.998 17.272 1.00 45.05 260 PRO B CA 1
ATOM 3640 C C . PRO B 2 209 ? 29.944 6.667 16.524 1.00 51.12 260 PRO B C 1
ATOM 3641 O O . PRO B 2 209 ? 29.129 6.489 15.608 1.00 52.98 260 PRO B O 1
ATOM 3645 N N . GLY B 2 210 ? 30.905 5.811 16.832 1.00 46.36 261 GLY B N 1
ATOM 3646 C CA . GLY B 2 210 ? 31.069 4.510 16.199 1.00 45.90 261 GLY B CA 1
ATOM 3647 C C . GLY B 2 210 ? 32.319 4.410 15.352 1.00 49.38 261 GLY B C 1
ATOM 3648 O O . GLY B 2 210 ? 32.876 3.319 15.203 1.00 50.38 261 GLY B O 1
ATOM 3649 N N . SER B 2 211 ? 32.785 5.553 14.807 1.00 43.92 262 SER B N 1
ATOM 3650 C CA . SER B 2 211 ? 33.967 5.621 13.938 1.00 42.17 262 SER B CA 1
ATOM 3651 C C . SER B 2 211 ? 35.296 5.564 14.684 1.00 43.67 262 SER B C 1
ATOM 3652 O O . SER B 2 211 ? 35.347 5.866 15.875 1.00 44.03 262 SER B O 1
ATOM 3655 N N . PHE B 2 212 ? 36.387 5.254 13.953 1.00 38.55 263 PHE B N 1
ATOM 3656 C CA . PHE B 2 212 ? 37.732 5.248 14.506 1.00 38.48 263 PHE B CA 1
ATOM 3657 C C . PHE B 2 212 ? 38.123 6.688 14.944 1.00 41.97 263 PHE B C 1
ATOM 3658 O O . PHE B 2 212 ? 38.770 6.863 15.987 1.00 40.47 263 PHE B O 1
ATOM 3666 N N . GLU B 2 213 ? 37.738 7.712 14.122 1.00 37.83 264 GLU B N 1
ATOM 3667 C CA . GLU B 2 213 ? 38.091 9.085 14.460 1.00 36.92 264 GLU B CA 1
ATOM 3668 C C . GLU B 2 213 ? 37.403 9.579 15.709 1.00 41.10 264 GLU B C 1
ATOM 3669 O O . GLU B 2 213 ? 38.044 10.286 16.479 1.00 42.90 264 GLU B O 1
ATOM 3675 N N . TYR B 2 214 ? 36.154 9.129 15.978 1.00 36.17 265 TYR B N 1
ATOM 3676 C CA . TYR B 2 214 ? 35.425 9.469 17.208 1.00 36.16 265 TYR B CA 1
ATOM 3677 C C . TYR B 2 214 ? 36.152 8.909 18.430 1.00 44.19 265 TYR B C 1
ATOM 3678 O O . TYR B 2 214 ? 36.242 9.604 19.447 1.00 43.62 265 TYR B O 1
ATOM 3687 N N . GLU B 2 215 ? 36.637 7.643 18.336 1.00 41.35 266 GLU B N 1
ATOM 3688 C CA . GLU B 2 215 ? 37.352 6.941 19.402 1.00 40.61 266 GLU B CA 1
ATOM 3689 C C . GLU B 2 215 ? 38.643 7.686 19.734 1.00 41.05 266 GLU B C 1
ATOM 3690 O O . GLU B 2 215 ? 38.897 7.973 20.902 1.00 39.98 266 GLU B O 1
ATOM 3696 N N . TYR B 2 216 ? 39.453 7.966 18.711 1.00 36.58 267 TYR B N 1
ATOM 3697 C CA . TYR B 2 216 ? 40.728 8.672 18.811 1.00 35.71 267 TYR B CA 1
ATOM 3698 C C . TYR B 2 216 ? 40.476 10.059 19.438 1.00 35.34 267 TYR B C 1
ATOM 3699 O O . TYR B 2 216 ? 41.113 10.405 20.423 1.00 33.78 267 TYR B O 1
ATOM 3708 N N . ALA B 2 217 ? 39.515 10.814 18.910 1.00 33.90 268 ALA B N 1
ATOM 3709 C CA . ALA B 2 217 ? 39.224 12.149 19.425 1.00 34.42 268 ALA B CA 1
ATOM 3710 C C . ALA B 2 217 ? 38.721 12.122 20.858 1.00 38.36 268 ALA B C 1
ATOM 3711 O O . ALA B 2 217 ? 39.146 12.952 21.668 1.00 36.05 268 ALA B O 1
ATOM 3713 N N . MET B 2 218 ? 37.912 11.111 21.207 1.00 35.51 269 MET B N 1
ATOM 3714 C CA . MET B 2 218 ? 37.422 10.969 22.574 1.00 35.76 269 MET B CA 1
ATOM 3715 C C . MET B 2 218 ? 38.541 10.550 23.533 1.00 37.58 269 MET B C 1
ATOM 3716 O O . MET B 2 218 ? 38.573 11.044 24.651 1.00 37.06 269 MET B O 1
ATOM 3721 N N . ARG B 2 219 ? 39.503 9.730 23.069 1.00 33.09 270 ARG B N 1
ATOM 3722 C CA . ARG B 2 219 ? 40.679 9.356 23.874 1.00 33.69 270 ARG B CA 1
ATOM 3723 C C . ARG B 2 219 ? 41.576 10.634 24.053 1.00 35.65 270 ARG B C 1
ATOM 3724 O O . ARG B 2 219 ? 42.181 10.846 25.108 1.00 32.07 270 ARG B O 1
ATOM 3732 N N . TRP B 2 220 ? 41.670 11.462 22.989 1.00 32.99 271 TRP B N 1
ATOM 3733 C CA . TRP B 2 220 ? 42.414 12.723 23.035 1.00 33.89 271 TRP B CA 1
ATOM 3734 C C . TRP B 2 220 ? 41.761 13.643 24.059 1.00 35.95 271 TRP B C 1
ATOM 3735 O O . TRP B 2 220 ? 42.484 14.202 24.880 1.00 35.37 271 TRP B O 1
ATOM 3746 N N . LYS B 2 221 ? 40.404 13.740 24.089 1.00 32.36 272 LYS B N 1
ATOM 3747 C CA . LYS B 2 221 ? 39.715 14.558 25.111 1.00 32.43 272 LYS B CA 1
ATOM 3748 C C . LYS B 2 221 ? 39.982 14.058 26.544 1.00 38.36 272 LYS B C 1
ATOM 3749 O O . LYS B 2 221 ? 40.103 14.870 27.466 1.00 37.32 272 LYS B O 1
ATOM 3755 N N . ALA B 2 222 ? 40.047 12.720 26.731 1.00 35.43 273 ALA B N 1
ATOM 3756 C CA . ALA B 2 222 ? 40.303 12.093 28.031 1.00 34.10 273 ALA B CA 1
ATOM 3757 C C . ALA B 2 222 ? 41.707 12.428 28.537 1.00 36.16 273 ALA B C 1
ATOM 3758 O O . ALA B 2 222 ? 41.877 12.659 29.724 1.00 36.97 273 ALA B O 1
ATOM 3760 N N . LEU B 2 223 ? 42.694 12.502 27.637 1.00 31.89 274 LEU B N 1
ATOM 3761 C CA . LEU B 2 223 ? 44.058 12.883 27.981 1.00 32.28 274 LEU B CA 1
ATOM 3762 C C . LEU B 2 223 ? 44.075 14.369 28.406 1.00 38.66 274 LEU B C 1
ATOM 3763 O O . LEU B 2 223 ? 44.737 14.727 29.387 1.00 38.84 274 LEU B O 1
ATOM 3768 N N . ILE B 2 224 ? 43.306 15.219 27.697 1.00 34.56 275 ILE B N 1
ATOM 3769 C CA . ILE B 2 224 ? 43.171 16.635 28.041 1.00 34.78 275 ILE B CA 1
ATOM 3770 C C . ILE B 2 224 ? 42.530 16.755 29.426 1.00 38.41 275 ILE B C 1
ATOM 3771 O O . ILE B 2 224 ? 43.042 17.492 30.264 1.00 38.73 275 ILE B O 1
ATOM 3776 N N . GLU B 2 225 ? 41.479 15.967 29.695 1.00 36.40 276 GLU B N 1
ATOM 3777 C CA . GLU B 2 225 ? 40.839 15.915 31.022 1.00 37.76 276 GLU B CA 1
ATOM 3778 C C . GLU B 2 225 ? 41.813 15.371 32.112 1.00 43.63 276 GLU B C 1
ATOM 3779 O O . GLU B 2 225 ? 41.765 15.838 33.251 1.00 43.62 276 GLU B O 1
ATOM 3785 N N . MET B 2 226 ? 42.728 14.448 31.751 1.00 40.04 277 MET B N 1
ATOM 3786 C CA . MET B 2 226 ? 43.714 13.921 32.709 1.00 41.20 277 MET B CA 1
ATOM 3787 C C . MET B 2 226 ? 44.707 15.039 33.116 1.00 40.99 277 MET B C 1
ATOM 3788 O O . MET B 2 226 ? 45.016 15.181 34.294 1.00 38.51 277 MET B O 1
ATOM 3793 N N . GLU B 2 227 ? 45.182 15.833 32.135 1.00 36.22 278 GLU B N 1
ATOM 3794 C CA . GLU B 2 227 ? 46.089 16.968 32.354 1.00 35.59 278 GLU B CA 1
ATOM 3795 C C . GLU B 2 227 ? 45.479 17.966 33.316 1.00 37.22 278 GLU B C 1
ATOM 3796 O O . GLU B 2 227 ? 46.156 18.427 34.253 1.00 34.92 278 GLU B O 1
ATOM 3802 N N . LYS B 2 228 ? 44.183 18.258 33.095 1.00 34.97 279 LYS B N 1
ATOM 3803 C CA . LYS B 2 228 ? 43.372 19.183 33.883 1.00 35.46 279 LYS B CA 1
ATOM 3804 C C . LYS B 2 228 ? 43.285 18.720 35.341 1.00 38.67 279 LYS B C 1
ATOM 3805 O O . LYS B 2 228 ? 43.597 19.501 36.233 1.00 37.88 279 LYS B O 1
ATOM 3811 N N . GLN B 2 229 ? 42.948 17.438 35.571 1.00 37.41 280 GLN B N 1
ATOM 3812 C CA . GLN B 2 229 ? 42.872 16.799 36.890 1.00 37.40 280 GLN B CA 1
ATOM 3813 C C . GLN B 2 229 ? 44.225 16.823 37.616 1.00 40.70 280 GLN B C 1
ATOM 3814 O O . GLN B 2 229 ? 44.276 17.132 38.805 1.00 40.31 280 GLN B O 1
ATOM 3820 N N . GLN B 2 230 ? 45.313 16.498 36.911 1.00 36.33 281 GLN B N 1
ATOM 3821 C CA . GLN B 2 230 ? 46.643 16.515 37.524 1.00 35.24 281 GLN B CA 1
ATOM 3822 C C . GLN B 2 230 ? 47.094 17.938 37.906 1.00 37.99 281 GLN B C 1
ATOM 3823 O O . GLN B 2 230 ? 47.740 18.112 38.942 1.00 37.04 281 GLN B O 1
ATOM 3829 N N . GLN B 2 231 ? 46.753 18.947 37.085 1.00 34.12 282 GLN B N 1
ATOM 3830 C CA . GLN B 2 231 ? 47.099 20.345 37.373 1.00 34.34 282 GLN B CA 1
ATOM 3831 C C . GLN B 2 231 ? 46.296 20.882 38.559 1.00 38.62 282 GLN B C 1
ATOM 3832 O O . GLN B 2 231 ? 46.838 21.620 39.390 1.00 39.12 282 GLN B O 1
ATOM 3838 N N . ASP B 2 232 ? 45.032 20.446 38.680 1.00 34.80 283 ASP B N 1
ATOM 3839 C CA . ASP B 2 232 ? 44.166 20.769 39.812 1.00 35.71 283 ASP B CA 1
ATOM 3840 C C . ASP B 2 232 ? 44.684 20.092 41.077 1.00 41.91 283 ASP B C 1
ATOM 3841 O O . ASP B 2 232 ? 44.445 20.605 42.170 1.00 42.90 283 ASP B O 1
ATOM 3846 N N . GLN B 2 233 ? 45.418 18.951 40.939 1.00 38.15 284 GLN B N 1
ATOM 3847 C CA . GLN B 2 233 ? 45.992 18.266 42.091 1.00 36.73 284 GLN B CA 1
ATOM 3848 C C . GLN B 2 233 ? 47.203 19.052 42.609 1.00 38.38 284 GLN B C 1
ATOM 3849 O O . GLN B 2 233 ? 47.350 19.239 43.816 1.00 36.55 284 GLN B O 1
ATOM 3855 N N . VAL B 2 234 ? 48.060 19.520 41.694 1.00 34.61 285 VAL B N 1
ATOM 3856 C CA . VAL B 2 234 ? 49.192 20.387 42.034 1.00 33.27 285 VAL B CA 1
ATOM 3857 C C . VAL B 2 234 ? 48.654 21.679 42.726 1.00 37.63 285 VAL B C 1
ATOM 3858 O O . VAL B 2 234 ? 49.178 22.035 43.785 1.00 36.88 285 VAL B O 1
ATOM 3862 N N . ASP B 2 235 ? 47.567 22.312 42.196 1.00 34.57 286 ASP B N 1
ATOM 3863 C CA . ASP B 2 235 ? 46.968 23.515 42.828 1.00 34.66 286 ASP B CA 1
ATOM 3864 C C . ASP B 2 235 ? 46.632 23.228 44.297 1.00 40.33 286 ASP B C 1
ATOM 3865 O O . ASP B 2 235 ? 47.044 23.993 45.178 1.00 38.96 286 ASP B O 1
ATOM 3870 N N . ARG B 2 236 ? 45.956 22.071 44.559 1.00 37.43 287 ARG B N 1
ATOM 3871 C CA . ARG B 2 236 ? 45.584 21.648 45.901 1.00 37.46 287 ARG B CA 1
ATOM 3872 C C . ARG B 2 236 ? 46.785 21.382 46.782 1.00 40.71 287 ARG B C 1
ATOM 3873 O O . ARG B 2 236 ? 46.776 21.828 47.914 1.00 41.29 287 ARG B O 1
ATOM 3881 N N . ASN B 2 237 ? 47.852 20.760 46.253 1.00 37.48 288 ASN B N 1
ATOM 3882 C CA . ASN B 2 237 ? 49.075 20.481 47.028 1.00 36.67 288 ASN B CA 1
ATOM 3883 C C . ASN B 2 237 ? 49.804 21.770 47.397 1.00 39.54 288 ASN B C 1
ATOM 3884 O O . ASN B 2 237 ? 50.302 21.897 48.515 1.00 38.67 288 ASN B O 1
ATOM 3889 N N . ILE B 2 238 ? 49.903 22.702 46.449 1.00 36.59 289 ILE B N 1
ATOM 3890 C CA . ILE B 2 238 ? 50.613 23.978 46.656 1.00 36.79 289 ILE B CA 1
ATOM 3891 C C . ILE B 2 238 ? 49.870 24.895 47.624 1.00 40.27 289 ILE B C 1
ATOM 3892 O O . ILE B 2 238 ? 50.509 25.506 48.484 1.00 40.94 289 ILE B O 1
ATOM 3897 N N . LYS B 2 239 ? 48.532 24.951 47.511 1.00 37.44 290 LYS B N 1
ATOM 3898 C CA . LYS B 2 239 ? 47.652 25.694 48.415 1.00 38.25 290 LYS B CA 1
ATOM 3899 C C . LYS B 2 239 ? 47.895 25.226 49.837 1.00 44.94 290 LYS B C 1
ATOM 3900 O O . LYS B 2 239 ? 48.136 26.064 50.704 1.00 45.87 290 LYS B O 1
ATOM 3906 N N . GLU B 2 240 ? 47.915 23.890 50.050 1.00 42.04 291 GLU B N 1
ATOM 3907 C CA . GLU B 2 240 ? 48.172 23.274 51.352 1.00 42.69 291 GLU B CA 1
ATOM 3908 C C . GLU B 2 240 ? 49.575 23.624 51.849 1.00 45.21 291 GLU B C 1
ATOM 3909 O O . GLU B 2 240 ? 49.724 23.986 53.015 1.00 46.48 291 GLU B O 1
ATOM 3915 N N . ALA B 2 241 ? 50.589 23.550 50.967 1.00 39.10 292 ALA B N 1
ATOM 3916 C CA . ALA B 2 241 ? 51.967 23.879 51.320 1.00 37.97 292 ALA B CA 1
ATOM 3917 C C . ALA B 2 241 ? 52.094 25.341 51.752 1.00 42.69 292 ALA B C 1
ATOM 3918 O O . ALA B 2 241 ? 52.801 25.636 52.718 1.00 40.96 292 ALA B O 1
ATOM 3920 N N . ARG B 2 242 ? 51.388 26.243 51.056 1.00 41.49 293 ARG B N 1
ATOM 3921 C CA . ARG B 2 242 ? 51.399 27.684 51.316 1.00 41.27 293 ARG B CA 1
ATOM 3922 C C . ARG B 2 242 ? 50.737 28.055 52.614 1.00 46.98 293 ARG B C 1
ATOM 3923 O O . ARG B 2 242 ? 51.279 28.892 53.330 1.00 46.16 293 ARG B O 1
ATOM 3931 N N . GLU B 2 243 ? 49.585 27.420 52.936 1.00 45.24 294 GLU B N 1
ATOM 3932 C CA . GLU B 2 243 ? 48.843 27.629 54.187 1.00 45.48 294 GLU B CA 1
ATOM 3933 C C . GLU B 2 243 ? 49.645 27.111 55.396 1.00 50.30 294 GLU B C 1
ATOM 3934 O O . GLU B 2 243 ? 49.561 27.691 56.483 1.00 50.25 294 GLU B O 1
ATOM 3940 N N . LYS B 2 244 ? 50.462 26.063 55.194 1.00 47.40 295 LYS B N 1
ATOM 3941 C CA . LYS B 2 244 ? 51.330 25.520 56.236 1.00 47.55 295 LYS B CA 1
ATOM 3942 C C . LYS B 2 244 ? 52.501 26.509 56.499 1.00 51.70 295 LYS B C 1
ATOM 3943 O O . LYS B 2 244 ? 52.792 26.804 57.663 1.00 51.59 295 LYS B O 1
ATOM 3949 N N . LEU B 2 245 ? 53.142 27.035 55.416 1.00 45.16 296 LEU B N 1
ATOM 3950 C CA . LEU B 2 245 ? 54.251 27.999 55.497 1.00 44.05 296 LEU B CA 1
ATOM 3951 C C . LEU B 2 245 ? 53.832 29.308 56.174 1.00 47.83 296 LEU B C 1
ATOM 3952 O O . LEU B 2 245 ? 54.592 29.832 56.996 1.00 46.37 296 LEU B O 1
ATOM 3957 N N . GLU B 2 246 ? 52.619 29.806 55.853 1.00 46.02 297 GLU B N 1
ATOM 3958 C CA . GLU B 2 246 ? 52.033 31.006 56.454 1.00 47.14 297 GLU B CA 1
ATOM 3959 C C . GLU B 2 246 ? 51.880 30.819 57.959 1.00 54.70 297 GLU B C 1
ATOM 3960 O O . GLU B 2 246 ? 52.124 31.755 58.720 1.00 54.86 297 GLU B O 1
ATOM 3966 N N . MET B 2 247 ? 51.516 29.600 58.387 1.00 53.64 298 MET B N 1
ATOM 3967 C CA . MET B 2 247 ? 51.376 29.286 59.800 1.00 55.09 298 MET B CA 1
ATOM 3968 C C . MET B 2 247 ? 52.724 29.261 60.514 1.00 57.02 298 MET B C 1
ATOM 3969 O O . MET B 2 247 ? 52.861 29.933 61.538 1.00 56.58 298 MET B O 1
ATOM 3974 N N . GLU B 2 248 ? 53.727 28.545 59.951 1.00 51.26 299 GLU B N 1
ATOM 3975 C CA . GLU B 2 248 ? 55.095 28.463 60.485 1.00 50.45 299 GLU B CA 1
ATOM 3976 C C . GLU B 2 248 ? 55.721 29.858 60.647 1.00 55.01 299 GLU B C 1
ATOM 3977 O O . GLU B 2 248 ? 56.328 30.145 61.680 1.00 55.90 299 GLU B O 1
ATOM 3983 N N . MET B 2 249 ? 55.570 30.715 59.623 1.00 50.54 300 MET B N 1
ATOM 3984 C CA . MET B 2 249 ? 56.071 32.094 59.592 1.00 50.13 300 MET B CA 1
ATOM 3985 C C . MET B 2 249 ? 55.415 32.954 60.687 1.00 54.55 300 MET B C 1
ATOM 3986 O O . MET B 2 249 ? 56.120 33.698 61.364 1.00 54.07 300 MET B O 1
ATOM 3991 N N . GLU B 2 250 ? 54.085 32.852 60.862 1.00 52.24 301 GLU B N 1
ATOM 3992 C CA . GLU B 2 250 ? 53.373 33.614 61.900 1.00 53.45 301 GLU B CA 1
ATOM 3993 C C . GLU B 2 250 ? 53.778 33.156 63.321 1.00 58.33 301 GLU B C 1
ATOM 3994 O O . GLU B 2 250 ? 54.008 33.999 64.193 1.00 57.24 301 GLU B O 1
ATOM 4000 N N . ALA B 2 251 ? 53.924 31.836 63.522 1.00 55.85 302 ALA B N 1
ATOM 4001 C CA . ALA B 2 251 ? 54.329 31.255 64.794 1.00 56.56 302 ALA B CA 1
ATOM 4002 C C . ALA B 2 251 ? 55.808 31.525 65.144 1.00 62.34 302 ALA B C 1
ATOM 4003 O O . ALA B 2 251 ? 56.147 31.578 66.326 1.00 62.07 302 ALA B O 1
ATOM 4005 N N . ALA B 2 252 ? 56.681 31.713 64.135 1.00 60.07 303 ALA B N 1
ATOM 4006 C CA . ALA B 2 252 ? 58.110 31.972 64.368 1.00 60.20 303 ALA B CA 1
ATOM 4007 C C . ALA B 2 252 ? 58.452 33.451 64.612 1.00 63.94 303 ALA B C 1
ATOM 4008 O O . ALA B 2 252 ? 59.540 33.744 65.114 1.00 63.98 303 ALA B O 1
ATOM 4010 N N . ARG B 2 253 ? 57.527 34.368 64.254 1.00 60.06 304 ARG B N 1
ATOM 4011 C CA . ARG B 2 253 ? 57.634 35.830 64.376 1.00 91.23 304 ARG B CA 1
ATOM 4012 C C . ARG B 2 253 ? 58.116 36.309 65.764 1.00 115.96 304 ARG B C 1
ATOM 4013 O O . ARG B 2 253 ? 57.331 36.475 66.699 1.00 77.58 304 ARG B O 1
#

Foldseek 3Di:
DADQPADVPAAWQALLQKKKKAPAALPDDQVVQCVLLVNLDDWPDWADDSNRGIIMTGGTHNVSSVVSCVPQQQPADPNTGMHMDRDDQQQKKKKAQADQVDAQVLQLVQLCVLPAWRGKGQDADPVRTGPRMIMTGHRDHNSSVSCQVCLVVDFRASDPPSRGMHMGHDDDDDPDPPDDPVVDDPDVVVCVVPVDPDDDDDPPDPSVVVVVVVVVVVVVVVVVVVVVVVVVVVVVVVVVVVVVVVVVVVVVVDD/DDAWQALLQKKKKFQADLPDDQVNVCVLLVVLDDKDDKADDHPRRMIMITGTDNVSSVVSQVVQAQPDDPNTRMHMGRDDQQLKKKKAQADPPCAQVLQLVLLCVLHAWPGKHQDAPPVRHGPRMMMTGHRDNNSSVSCQVDVVVDFRDSDPPSHRMHMGGDDDDCPPPPQDPVNPDDDPVVVVVVPDDDDQDDPPDPVNVVVVVVVVVVVVVVVVVVVVVVVVVVVVVVVVVVVVVVD

Radius of gyration: 25.7 Å; Cα contacts (8 Å, |Δi|>4): 926; chains: 2; bounding box: 51×76×69 Å

B-factor: mean 42.48, std 15.21, range [16.84, 141.29]

Sequence (494 aa):
DIKSFLKPGEKTYTQRCRLFVGNLPTDITEEDFKRLFERYGEPSEVFINRDRGFGFIRLESRTLAEIAKAELDGTILKSRPLRIRFATHGAALTVKNLSPVVSNELLEQAFSQFGPVEKAVVVVDDRGRATGKGFVEFAAKPPARKALERCGDGAFLLTTTPRPVVIVEPMEQFDDEDGLPEKLMQKTQQYHKEREQPPRFAQPGTFEFEYASRWKALDEMEKQQREQVDRNIREAKEKLEAEMEAARHEHQLMLMGEKTFTQRSRLFVGNLPPDITEEEMRKLFEKYGKAGEVFIHKDKGFGFIRLETRTLAEIAKVELDNMPLRGKQLRVRFACHSASLTTVRNLPQQYVSNELLEEAFSVFGQVERAVVIVDDRGRPSGKGIVEFSGKPAARKALDRCSEGSFLLTTFPRPVTVEPMDQLDDEEGLPEKLVIKNQQFHKEREQPPRFAQPGSFEYEYAMRWKALIEMEKQQQDQVDRNIKEAREK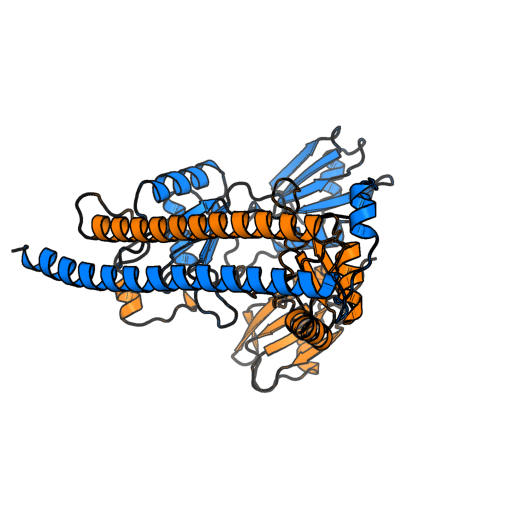LEMEMEAAR